Protein AF-0000000087019125 (afdb_homodimer)

Foldseek 3Di:
DQPPVLPPPVDPQAQEEEEEEAPDVLLPFLVVLVVLVVVVLDVVVDPCPPVSVVVSVDLHWDWDFDDVRTHTYIYDYRDVALLPAQCVVSVHQEYEAEHVPQQEDVRQCSNVNSPHQAYEYAEDYPPAQEEAPLFALVVDDLVRRYHYPHALLLLAVQNLVVLQCVVWRFQAKEKEKAAEDHSQADCAQDDDDPDNQSNHHLQPDFGKAADCSFCVSCRRHVSCHPRYGYIYTYHNDDFKMKMKMKTFTPHFADLVRSLVSQCVCCVPSCPQAEAEDADPDDRVVCASPQHSWYWHSPVKAAPGRGIIITMIMGGRRRNSVSRVVVSVVSSVVD/DQCPVLPPPVDPQAQEEEEEEAPDVLLPFLVVLVVLVVVVLDVVVDPCPPVSVVVSVDLHWDWDFDDPRTHTYIYDYRDVALLPAQCVVSVHQEYEAEHVPQQEDVRQCSNVNSPHQAYEYAEDYPPAQEEAPLFALVVDDLVRRYHYPHALLLLAVQNLVVLQCVVWRFQAKEKEKAAEDHSQADCAQDDDDPDNQSNHHLQPDFGKAADCSFCVSCRRHVSCHPRYGYIYTYHNDDFKMKMKMKTFTPHFADLVRSLVSQCVCCVPSCPQAEAEDADPDDRVVCASPQHSWYWHSPVKAAPGRGIIITMIMGGRRRNSVSRVVVSVVSSVVD

pLDDT: mean 77.4, std 26.49, range [16.53, 98.88]

Solvent-accessible surface area (backbone atoms only — not comparable to full-atom values): 33983 Å² total; per-residue (Å²): 131,82,76,69,79,68,75,75,69,81,65,85,72,49,51,30,36,31,40,52,42,57,70,45,92,74,58,68,47,63,44,48,42,48,48,31,50,48,42,52,51,19,72,72,66,49,94,47,70,66,56,53,55,46,44,73,65,36,89,51,64,43,71,53,76,44,77,92,76,19,45,25,41,30,39,41,65,46,54,94,47,52,47,73,41,58,27,45,84,70,58,23,43,39,33,40,46,61,69,79,73,48,45,37,53,75,58,41,46,30,40,41,71,14,41,24,65,30,36,38,24,66,32,63,35,90,72,26,56,54,35,38,76,78,66,34,49,83,73,66,54,77,84,62,39,55,34,12,48,29,35,51,63,25,48,23,46,38,51,56,50,48,56,49,32,75,75,33,31,66,65,37,35,47,33,37,28,51,28,28,56,57,67,85,45,26,77,47,74,46,92,39,93,86,42,62,38,50,10,34,30,37,64,60,23,50,28,62,42,85,48,63,38,38,46,48,33,16,72,43,39,60,93,41,50,86,30,35,35,40,37,31,35,32,28,39,32,69,55,28,26,34,41,40,35,37,34,34,37,69,41,77,40,49,68,67,54,50,49,49,53,52,43,52,36,20,72,52,88,28,49,70,38,33,39,69,44,75,68,75,65,44,33,67,75,38,60,75,32,57,32,21,16,32,36,33,66,72,69,33,49,61,80,50,44,36,40,34,37,46,32,32,36,27,18,56,28,32,4,33,48,46,46,51,51,50,45,51,53,51,54,70,72,89,132,83,75,67,80,68,75,76,68,83,65,84,72,51,51,31,36,30,42,52,43,58,70,45,93,73,59,68,48,64,45,48,39,47,48,30,51,48,42,53,50,19,71,71,66,49,95,47,71,66,58,53,55,45,43,74,65,35,89,51,62,45,69,53,76,45,77,94,77,23,46,27,43,30,38,42,66,46,54,94,49,52,47,72,42,60,26,45,85,70,57,22,44,40,35,39,45,61,68,79,72,49,45,38,54,74,58,42,46,29,37,44,70,13,42,24,64,30,37,38,23,66,32,63,35,91,71,26,59,55,34,37,77,79,67,33,49,84,73,65,52,79,84,62,39,56,34,12,48,28,34,52,63,26,47,24,47,36,52,56,50,48,54,47,32,75,75,31,33,64,65,37,35,46,32,37,27,52,28,28,54,56,68,85,47,27,78,47,74,46,92,37,93,86,41,64,38,49,10,34,31,37,63,60,21,50,28,64,40,86,47,64,38,39,47,47,34,15,72,44,39,60,94,41,49,88,28,35,34,41,37,31,35,31,29,38,33,72,55,28,25,37,39,40,35,38,35,35,36,68,41,77,41,50,67,67,53,51,50,49,53,52,43,53,36,22,72,52,87,27,50,71,38,33,39,68,43,75,68,75,66,43,33,67,75,38,60,75,32,57,33,21,16,30,34,34,65,72,69,32,49,62,80,49,44,35,40,35,35,46,32,30,36,28,15,56,29,33,3,33,49,46,48,50,50,51,44,50,52,49,56,71,70,91

Sequence (668 aa):
MSQYVQFQSNSRDFIQIFIGFFFVRVFVLIFFSFLCVLRLVQSNIGSVPSILDQAAASTKSFSLSFSSPRLVIGLGVYYRNPEEIPWAEAGAEYVVESTGVFTDKDKAAAHLKGGAKKVVISAPSKDAPMFVVGVNEKEYKPDLNIVSNASYTTNCLAPLAKVIHDKFGIVEGLMTTVHSITATQKTVDGPSMKDWRGGRAASFNIIPSSTGAAKAVGKVFPALNGKLTGMAFRVPTVDVSVVDLTVRLEKKATYEDIKAAIKAESETNLKGILGYVEEDLVSTDFVGDNRSSIFDAKAGIALNDNFVKLVAWYDNEWGYSSRVIDLIRHMASVMSQYVQFQSNSRDFIQIFIGFFFVRVFVLIFFSFLCVLRLVQSNIGSVPSILDQAAASTKSFSLSFSSPRLVIGLGVYYRNPEEIPWAEAGAEYVVESTGVFTDKDKAAAHLKGGAKKVVISAPSKDAPMFVVGVNEKEYKPDLNIVSNASYTTNCLAPLAKVIHDKFGIVEGLMTTVHSITATQKTVDGPSMKDWRGGRAASFNIIPSSTGAAKAVGKVFPALNGKLTGMAFRVPTVDVSVVDLTVRLEKKATYEDIKAAIKAESETNLKGILGYVEEDLVSTDFVGDNRSSIFDAKAGIALNDNFVKLVAWYDNEWGYSSRVIDLIRHMASV

Nearest PDB structures (foldseek):
  8de5-assembly1_A  TM=8.565E-01  e=4.698E-49  Paracoccidioides lutzii Pb01
  3pym-assembly1_A  TM=8.607E-01  e=7.705E-48  Saccharomyces cerevisiae
  7xzg-assembly1_A  TM=8.575E-01  e=6.822E-48  Candida albicans SC5314
  5tso-assembly1_P  TM=8.524E-01  e=8.701E-48  Sus scrofa
  1j0x-assembly1_R  TM=8.392E-01  e=2.600E-47  Oryctolagus cuniculus

Organism: Hibiscus syriacus (NCBI:txid106335)

Radius of gyration: 28.09 Å; Cα contacts (8 Å, |Δi|>4): 1537; chains: 2; bounding box: 44×90×68 Å

Structure (mmCIF, N/CA/C/O backbone):
data_AF-0000000087019125-model_v1
#
loop_
_entity.id
_entity.type
_entity.pdbx_description
1 polymer 'Glyceraldehyde-3-phosphate dehydrogenase, cytosolic'
#
loop_
_atom_site.group_PDB
_atom_site.id
_atom_site.type_symbol
_atom_site.label_atom_id
_atom_site.label_alt_id
_atom_site.label_comp_id
_atom_site.label_asym_id
_atom_site.label_entity_id
_atom_site.label_seq_id
_atom_site.pdbx_PDB_ins_code
_atom_site.Cartn_x
_atom_site.Cartn_y
_atom_site.Cartn_z
_atom_site.occupancy
_atom_site.B_iso_or_equiv
_atom_site.auth_seq_id
_atom_site.auth_comp_id
_atom_site.auth_asym_id
_atom_site.auth_atom_id
_atom_site.pdbx_PDB_model_num
ATOM 1 N N . MET A 1 1 ? -14.367 -24.938 -43.656 1 16.72 1 MET A N 1
ATOM 2 C CA . MET A 1 1 ? -13.297 -25.906 -43.469 1 16.72 1 MET A CA 1
ATOM 3 C C . MET A 1 1 ? -12.133 -25.312 -42.688 1 16.72 1 MET A C 1
ATOM 5 O O . MET A 1 1 ? -11.453 -24.406 -43.188 1 16.72 1 MET A O 1
ATOM 9 N N . SER A 1 2 ? -12.398 -25.047 -41.406 1 18.44 2 SER A N 1
ATOM 10 C CA . SER A 1 2 ? -11.602 -24.359 -40.406 1 18.44 2 SER A CA 1
ATOM 11 C C . SER A 1 2 ? -10.219 -24.984 -40.281 1 18.44 2 SER A C 1
ATOM 13 O O . SER A 1 2 ? -10.094 -26.188 -40.031 1 18.44 2 SER A O 1
ATOM 15 N N . GLN A 1 3 ? -9.414 -24.641 -41.25 1 18.92 3 GLN A N 1
ATOM 16 C CA . GLN A 1 3 ? -8.102 -25.25 -41.469 1 18.92 3 GLN A CA 1
ATOM 17 C C . GLN A 1 3 ? -7.25 -25.203 -40.188 1 18.92 3 GLN A C 1
ATOM 19 O O . GLN A 1 3 ? -6.977 -24.109 -39.688 1 18.92 3 GLN A O 1
ATOM 24 N N . TYR A 1 4 ? -7.617 -26.062 -39.281 1 22.3 4 TYR A N 1
ATOM 25 C CA . TYR A 1 4 ? -6.762 -26.453 -38.156 1 22.3 4 TYR A CA 1
ATOM 26 C C . TYR A 1 4 ? -5.379 -26.859 -38.656 1 22.3 4 TYR A C 1
ATOM 28 O O . TYR A 1 4 ? -5.25 -27.688 -39.562 1 22.3 4 TYR A O 1
ATOM 36 N N . VAL A 1 5 ? -4.637 -25.891 -38.969 1 23.53 5 VAL A N 1
ATOM 37 C CA . VAL A 1 5 ? -3.309 -26.344 -39.344 1 23.53 5 VAL A CA 1
ATOM 38 C C . VAL A 1 5 ? -2.691 -27.172 -38.219 1 23.53 5 VAL A C 1
ATOM 40 O O . VAL A 1 5 ? -2.432 -26.641 -37.125 1 23.53 5 VAL A O 1
ATOM 43 N N . GLN A 1 6 ? -3.229 -28.375 -38.062 1 23.66 6 GLN A N 1
ATOM 44 C CA . GLN A 1 6 ? -2.67 -29.438 -37.25 1 23.66 6 GLN A CA 1
ATOM 45 C C . GLN A 1 6 ? -1.209 -29.703 -37.625 1 23.66 6 GLN A C 1
ATOM 47 O O . GLN A 1 6 ? -0.896 -30.031 -38.75 1 23.66 6 GLN A O 1
ATOM 52 N N . PHE A 1 7 ? -0.363 -28.812 -37.188 1 25.28 7 PHE A N 1
ATOM 53 C CA . PHE A 1 7 ? 0.994 -29.281 -37.438 1 25.28 7 PHE A CA 1
ATOM 54 C C . PHE A 1 7 ? 1.256 -30.594 -36.719 1 25.28 7 PHE A C 1
ATOM 56 O O . PHE A 1 7 ? 1.029 -30.703 -35.5 1 25.28 7 PHE A O 1
ATOM 63 N N . GLN A 1 8 ? 0.862 -31.688 -37.312 1 24.23 8 GLN A N 1
ATOM 64 C CA . GLN A 1 8 ? 1.12 -33.094 -36.969 1 24.23 8 GLN A CA 1
ATOM 65 C C . GLN A 1 8 ? 2.598 -33.312 -36.688 1 24.23 8 GLN A C 1
ATOM 67 O O . GLN A 1 8 ? 3.422 -33.406 -37.594 1 24.23 8 GLN A O 1
ATOM 72 N N . SER A 1 9 ? 3.238 -32.375 -35.844 1 26.47 9 SER A N 1
ATOM 73 C CA . SER A 1 9 ? 4.582 -32.938 -35.719 1 26.47 9 SER A CA 1
ATOM 74 C C . SER A 1 9 ? 4.574 -34.219 -34.938 1 26.47 9 SER A C 1
ATOM 76 O O . SER A 1 9 ? 3.807 -34.375 -34 1 26.47 9 SER A O 1
ATOM 78 N N . ASN A 1 10 ? 4.852 -35.406 -35.469 1 26 10 ASN A N 1
ATOM 79 C CA . ASN A 1 10 ? 5.016 -36.781 -35.062 1 26 10 ASN A CA 1
ATOM 80 C C . ASN A 1 10 ? 5.82 -36.906 -33.781 1 26 10 ASN A C 1
ATOM 82 O O . ASN A 1 10 ? 6.199 -38 -33.375 1 26 10 ASN A O 1
ATOM 86 N N . SER A 1 11 ? 6.742 -35.969 -33.438 1 26.92 11 SER A N 1
ATOM 87 C CA . SER A 1 11 ? 7.66 -36.438 -32.406 1 26.92 11 SER A CA 1
ATOM 88 C C . SER A 1 11 ? 7.012 -36.375 -31.031 1 26.92 11 SER A C 1
ATOM 90 O O . SER A 1 11 ? 6.258 -35.438 -30.734 1 26.92 11 SER A O 1
ATOM 92 N N . ARG A 1 12 ? 6.953 -37.469 -30.219 1 33.16 12 ARG A N 1
ATOM 93 C CA . ARG A 1 12 ? 6.445 -37.844 -28.906 1 33.16 12 ARG A CA 1
ATOM 94 C C . ARG A 1 12 ? 6.73 -36.75 -27.859 1 33.16 12 ARG A C 1
ATOM 96 O O . ARG A 1 12 ? 6.191 -36.812 -26.75 1 33.16 12 ARG A O 1
ATOM 103 N N . ASP A 1 13 ? 7.711 -36 -28.016 1 28.91 13 ASP A N 1
ATOM 104 C CA . ASP A 1 13 ? 8.172 -35.25 -26.844 1 28.91 13 ASP A CA 1
ATOM 105 C C . ASP A 1 13 ? 7.469 -33.906 -26.75 1 28.91 13 ASP A C 1
ATOM 107 O O . ASP A 1 13 ? 8.055 -32.938 -26.281 1 28.91 13 ASP A O 1
ATOM 111 N N . PHE A 1 14 ? 6.281 -33.719 -27.469 1 28.2 14 PHE A N 1
ATOM 112 C CA . PHE A 1 14 ? 5.723 -32.375 -27.516 1 28.2 14 PHE A CA 1
ATOM 113 C C . PHE A 1 14 ? 4.688 -32.188 -26.406 1 28.2 14 PHE A C 1
ATOM 115 O O . PHE A 1 14 ? 3.893 -33.094 -26.141 1 28.2 14 PHE A O 1
ATOM 122 N N . ILE A 1 15 ? 5.055 -31.453 -25.359 1 27.86 15 ILE A N 1
ATOM 123 C CA . ILE A 1 15 ? 3.973 -31.062 -24.469 1 27.86 15 ILE A CA 1
ATOM 124 C C . ILE A 1 15 ? 3.127 -29.969 -25.125 1 27.86 15 ILE A C 1
ATOM 126 O O . ILE A 1 15 ? 3.658 -28.969 -25.609 1 27.86 15 ILE A O 1
ATOM 130 N N . GLN A 1 16 ? 1.946 -30.219 -25.625 1 25.3 16 GLN A N 1
ATOM 131 C CA . GLN A 1 16 ? 1.019 -29.266 -26.219 1 25.3 16 GLN A CA 1
ATOM 132 C C . GLN A 1 16 ? 0.205 -28.547 -25.156 1 25.3 16 GLN A C 1
ATOM 134 O O . GLN A 1 16 ? -0.434 -29.188 -24.312 1 25.3 16 GLN A O 1
ATOM 139 N N . ILE A 1 17 ? 0.579 -27.297 -25.016 1 27.95 17 ILE A N 1
ATOM 140 C CA . ILE A 1 17 ? -0.188 -26.5 -24.062 1 27.95 17 ILE A CA 1
ATOM 141 C C . ILE A 1 17 ? -1.223 -25.656 -24.828 1 27.95 17 ILE A C 1
ATOM 143 O O . ILE A 1 17 ? -0.897 -25.016 -25.812 1 27.95 17 ILE A O 1
ATOM 147 N N . PHE A 1 18 ? -2.541 -25.875 -24.719 1 26.73 18 PHE A N 1
ATOM 148 C CA . PHE A 1 18 ? -3.611 -25.078 -25.297 1 26.73 18 PHE A CA 1
ATOM 149 C C . PHE A 1 18 ? -4.203 -24.125 -24.266 1 26.73 18 PHE A C 1
ATOM 151 O O . PHE A 1 18 ? -4.375 -24.484 -23.109 1 26.73 18 PHE A O 1
ATOM 158 N N . ILE A 1 19 ? -4.152 -22.875 -24.609 1 29.67 19 ILE A N 1
ATOM 159 C CA . ILE A 1 19 ? -4.758 -21.859 -23.75 1 29.67 19 ILE A CA 1
ATOM 160 C C . ILE A 1 19 ? -6.145 -21.5 -24.281 1 29.67 19 ILE A C 1
ATOM 162 O O . ILE A 1 19 ? -6.309 -21.234 -25.484 1 29.67 19 ILE A O 1
ATOM 166 N N . GLY A 1 20 ? -7.227 -21.812 -23.703 1 26.48 20 GLY A N 1
ATOM 167 C CA . GLY A 1 20 ? -8.602 -21.531 -24.094 1 26.48 20 GLY A CA 1
ATOM 168 C C . GLY A 1 20 ? -9.047 -20.125 -23.719 1 26.48 20 GLY A C 1
ATOM 169 O O . GLY A 1 20 ? -8.82 -19.672 -22.594 1 26.48 20 GLY A O 1
ATOM 170 N N . PHE A 1 21 ? -9.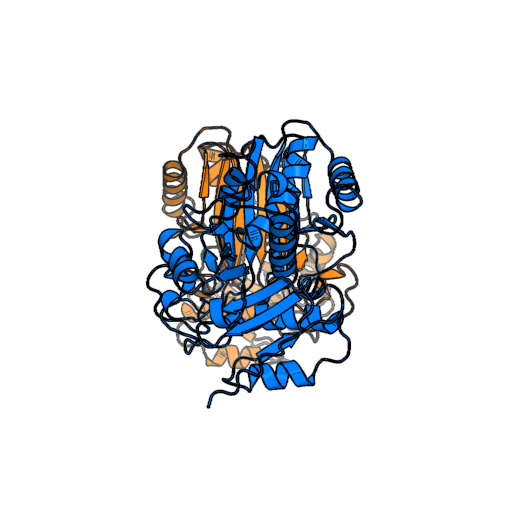219 -19.266 -24.75 1 28.89 21 PHE A N 1
ATOM 171 C CA . PHE A 1 21 ? -9.711 -17.922 -24.484 1 28.89 21 PHE A CA 1
ATOM 172 C C . PHE A 1 21 ? -11.172 -17.781 -24.891 1 28.89 21 PHE A C 1
ATOM 174 O O . PHE A 1 21 ? -11.625 -18.453 -25.828 1 28.89 21 PHE A O 1
ATOM 181 N N . PHE A 1 22 ? -11.945 -17.406 -23.953 1 25.48 22 PHE A N 1
ATOM 182 C CA . PHE A 1 22 ? -13.32 -17.047 -24.297 1 25.48 22 PHE A CA 1
ATOM 183 C C . PHE A 1 22 ? -13.367 -15.672 -24.953 1 25.48 22 PHE A C 1
ATOM 185 O O . PHE A 1 22 ? -12.711 -14.734 -24.5 1 25.48 22 PHE A O 1
ATOM 192 N N . PHE A 1 23 ? -13.477 -15.68 -26.266 1 26.23 23 PHE A N 1
ATOM 193 C CA . PHE A 1 23 ? -13.734 -14.422 -26.953 1 26.23 23 PHE A CA 1
ATOM 194 C C . PHE A 1 23 ? -14.961 -13.727 -26.375 1 26.23 23 PHE A C 1
ATOM 196 O O . PHE A 1 23 ? -16.094 -14.047 -26.734 1 26.23 23 PHE A O 1
ATOM 203 N N . VAL A 1 24 ? -15.102 -13.672 -25.172 1 24.58 24 VAL A N 1
ATOM 204 C CA . VAL A 1 24 ? -16.156 -12.68 -24.922 1 24.58 24 VAL A CA 1
ATOM 205 C C . VAL A 1 24 ? -15.703 -11.312 -25.422 1 24.58 24 VAL A C 1
ATOM 207 O O . VAL A 1 24 ? -14.508 -11.055 -25.562 1 24.58 24 VAL A O 1
ATOM 210 N N . ARG A 1 25 ? -16.594 -10.398 -25.828 1 25.67 25 ARG A N 1
ATOM 211 C CA . ARG A 1 25 ? -16.375 -9.023 -26.281 1 25.67 25 ARG A CA 1
ATOM 212 C C . ARG A 1 25 ? -15.227 -8.383 -25.516 1 25.67 25 ARG A C 1
ATOM 214 O O . ARG A 1 25 ? -14.789 -7.277 -25.844 1 25.67 25 ARG A O 1
ATOM 221 N N . VAL A 1 26 ? -15.062 -8.727 -24.234 1 25.66 26 VAL A N 1
ATOM 222 C CA . VAL A 1 26 ? -14.023 -7.941 -23.578 1 25.66 26 VAL A CA 1
ATOM 223 C C . VAL A 1 26 ? -12.648 -8.523 -23.906 1 25.66 26 VAL A C 1
ATOM 225 O O . VAL A 1 26 ? -12.281 -9.586 -23.406 1 25.66 26 VAL A O 1
ATOM 228 N N . PHE A 1 27 ? -12.164 -8.508 -25.141 1 27.72 27 PHE A N 1
ATOM 229 C CA . PHE A 1 27 ? -10.992 -8.969 -25.875 1 27.72 27 PHE A CA 1
ATOM 230 C C . PHE A 1 27 ? -9.719 -8.664 -25.094 1 27.72 27 PHE A C 1
ATOM 232 O O . PHE A 1 27 ? -8.711 -9.367 -25.234 1 27.72 27 PHE A O 1
ATOM 239 N N . VAL A 1 28 ? -9.68 -7.547 -24.422 1 26.59 28 VAL A N 1
ATOM 240 C CA . VAL A 1 28 ? -8.375 -6.945 -24.188 1 26.59 28 VAL A CA 1
ATOM 241 C C . VAL A 1 28 ? -7.656 -7.695 -23.062 1 26.59 28 VAL A C 1
ATOM 243 O O . VAL A 1 28 ? -6.426 -7.762 -23.047 1 26.59 28 VAL A O 1
ATOM 246 N N . LEU A 1 29 ? -8.414 -8.203 -22.172 1 29.28 29 LEU A N 1
ATOM 247 C CA . LEU A 1 29 ? -7.707 -8.43 -20.922 1 29.28 29 LEU A CA 1
ATOM 248 C C . LEU A 1 29 ? -6.809 -9.656 -21.016 1 29.28 29 LEU A C 1
ATOM 250 O O . LEU A 1 29 ? -5.684 -9.641 -20.5 1 29.28 29 LEU A O 1
ATOM 254 N N . ILE A 1 30 ? -7.375 -10.727 -21.484 1 31.17 30 ILE A N 1
ATOM 255 C CA . ILE A 1 30 ? -6.691 -12.016 -21.438 1 31.17 30 ILE A CA 1
ATOM 256 C C . ILE A 1 30 ? -5.582 -12.047 -22.484 1 31.17 30 ILE A C 1
ATOM 258 O O . ILE A 1 30 ? -4.609 -12.789 -22.359 1 31.17 30 ILE A O 1
ATOM 262 N N . PHE A 1 31 ? -5.766 -11.195 -23.375 1 32.69 31 PHE A N 1
ATOM 263 C CA . PHE A 1 31 ? -4.816 -11.172 -24.484 1 32.69 31 PHE A CA 1
ATOM 264 C C . PHE A 1 31 ? -3.434 -10.758 -24 1 32.69 31 PHE A C 1
ATOM 266 O O . PHE A 1 31 ? -2.42 -11.227 -24.531 1 32.69 31 PHE A O 1
ATOM 273 N N . PHE A 1 32 ? -3.492 -10.047 -22.891 1 32.69 32 PHE A N 1
ATOM 274 C CA . PHE A 1 32 ? -2.18 -9.531 -22.531 1 32.69 32 PHE A CA 1
ATOM 275 C C . PHE A 1 32 ? -1.323 -10.633 -21.906 1 32.69 32 PHE A C 1
ATOM 277 O O . PHE A 1 32 ? -0.118 -10.695 -22.156 1 32.69 32 PHE A O 1
ATOM 284 N N . SER A 1 33 ? -1.964 -11.43 -21.062 1 35.34 33 SER A N 1
ATOM 285 C CA . SER A 1 33 ? -1.127 -12.516 -20.562 1 35.34 33 SER A CA 1
ATOM 286 C C . SER A 1 33 ? -0.605 -13.375 -21.703 1 35.34 33 SER A C 1
ATOM 288 O O . SER A 1 33 ? 0.531 -13.852 -21.656 1 35.34 33 SER A O 1
ATOM 290 N N . PHE A 1 34 ? -1.482 -13.531 -22.672 1 37.72 34 PHE A N 1
ATOM 291 C CA . PHE A 1 34 ? -1.122 -14.32 -23.844 1 37.72 34 PHE A CA 1
ATOM 292 C C . PHE A 1 34 ? 0.002 -13.641 -24.625 1 37.72 34 PHE A C 1
ATOM 294 O O . PHE A 1 34 ? 0.953 -14.305 -25.047 1 37.72 34 PHE A O 1
ATOM 301 N N . LEU A 1 35 ? -0.217 -12.445 -24.734 1 37.97 35 LEU A N 1
ATOM 302 C CA . LEU A 1 35 ? 0.827 -11.727 -25.469 1 37.97 35 LEU A CA 1
ATOM 303 C C . LEU A 1 35 ? 2.158 -11.812 -24.719 1 37.97 35 LEU A C 1
ATOM 305 O O . LEU A 1 35 ? 3.217 -11.898 -25.359 1 37.97 35 LEU A O 1
ATOM 309 N N . CYS A 1 36 ? 1.963 -11.914 -23.422 1 35.75 36 CYS A N 1
ATOM 310 C CA . CYS A 1 36 ? 3.199 -12.031 -22.656 1 35.75 36 CYS A CA 1
ATOM 311 C C . CYS A 1 36 ? 3.822 -13.414 -22.828 1 35.75 36 CYS A C 1
ATOM 313 O O . CYS A 1 36 ? 5.039 -13.531 -22.984 1 35.75 36 CYS A O 1
ATOM 315 N N . VAL A 1 37 ? 2.951 -14.453 -22.797 1 37.81 37 VAL A N 1
ATOM 316 C CA . VAL A 1 37 ? 3.496 -15.773 -23.047 1 37.81 37 VAL A CA 1
ATOM 317 C C . VAL A 1 37 ? 4.102 -15.82 -24.453 1 37.81 37 VAL A C 1
ATOM 319 O O . VAL A 1 37 ? 5.191 -16.359 -24.656 1 37.81 37 VAL A O 1
ATOM 322 N N . LEU A 1 38 ? 3.371 -15.164 -25.281 1 38.62 38 LEU A N 1
ATOM 323 C CA . LEU A 1 38 ? 3.852 -15.141 -26.656 1 38.62 38 LEU A CA 1
ATOM 324 C C . LEU A 1 38 ? 5.156 -14.359 -26.766 1 38.62 38 LEU A C 1
ATOM 326 O O . LEU A 1 38 ? 6.074 -14.773 -27.484 1 38.62 38 LEU A O 1
ATOM 330 N N . ARG A 1 39 ? 5.133 -13.297 -26.047 1 38.62 39 ARG A N 1
ATOM 331 C CA . ARG A 1 39 ? 6.367 -12.523 -26.094 1 38.62 39 ARG A CA 1
ATOM 332 C C . ARG A 1 39 ? 7.516 -13.281 -25.438 1 38.62 39 ARG A C 1
ATOM 334 O O . ARG A 1 39 ? 8.664 -13.188 -25.875 1 38.62 39 ARG A O 1
ATOM 341 N N . LEU A 1 40 ? 7.156 -13.891 -24.375 1 35.94 40 LEU A N 1
ATOM 342 C CA . LEU A 1 40 ? 8.172 -14.711 -23.734 1 35.94 40 LEU A CA 1
ATOM 343 C C . LEU A 1 40 ? 8.68 -15.805 -24.672 1 35.94 40 LEU A C 1
ATOM 345 O O . LEU A 1 40 ? 9.875 -16.062 -24.734 1 35.94 40 LEU A O 1
ATOM 349 N N . VAL A 1 41 ? 7.773 -16.391 -25.25 1 36.41 41 VAL A N 1
ATOM 350 C CA . VAL A 1 41 ? 8.156 -17.375 -26.25 1 36.41 41 VAL A CA 1
ATOM 351 C C . VAL A 1 41 ? 8.922 -16.703 -27.375 1 36.41 41 VAL A C 1
ATOM 353 O O . VAL A 1 41 ? 9.922 -17.234 -27.875 1 36.41 41 VAL A O 1
ATOM 356 N N . GLN A 1 42 ? 8.484 -15.516 -27.656 1 35.5 42 GLN A N 1
ATOM 357 C CA . GLN A 1 42 ? 9.133 -14.75 -28.719 1 35.5 42 GLN A CA 1
ATOM 358 C C . GLN A 1 42 ? 10.555 -14.359 -28.328 1 35.5 42 GLN A C 1
ATOM 360 O O . GLN A 1 42 ? 11.469 -14.422 -29.156 1 35.5 42 GLN A O 1
ATOM 365 N N . SER A 1 43 ? 10.562 -13.617 -27.234 1 36.25 43 SER A N 1
ATOM 366 C CA . SER A 1 43 ? 11.906 -13.188 -26.859 1 36.25 43 SER A CA 1
ATOM 367 C C . SER A 1 43 ? 12.891 -14.352 -26.891 1 36.25 43 SER A C 1
ATOM 369 O O . SER A 1 43 ? 14.086 -14.148 -27.125 1 36.25 43 SER A O 1
ATOM 371 N N . ASN A 1 44 ? 12.391 -15.352 -26.469 1 32.28 44 ASN A N 1
ATOM 372 C CA . ASN A 1 44 ? 13.297 -16.484 -26.547 1 32.28 44 ASN A CA 1
ATOM 373 C C . ASN A 1 44 ? 13.414 -17.016 -27.984 1 32.28 44 ASN A C 1
ATOM 375 O O . ASN A 1 44 ? 14.367 -17.734 -28.312 1 32.28 44 ASN A O 1
ATOM 379 N N . ILE A 1 45 ? 12.266 -16.922 -28.672 1 36 45 ILE A N 1
ATOM 380 C CA . ILE A 1 45 ? 12.312 -17.562 -29.984 1 36 45 ILE A CA 1
ATOM 381 C C . ILE A 1 45 ? 12.633 -16.531 -31.062 1 36 45 ILE A C 1
ATOM 383 O O . ILE A 1 45 ? 12.867 -16.891 -32.219 1 36 45 ILE A O 1
ATOM 387 N N . GLY A 1 46 ? 13.336 -15.43 -30.891 1 31.08 46 GLY A N 1
ATOM 388 C CA . GLY A 1 46 ? 13.727 -14.422 -31.844 1 31.08 46 GLY A CA 1
ATOM 389 C C . GLY A 1 46 ? 12.586 -13.516 -32.281 1 31.08 46 GLY A C 1
ATOM 390 O O . GLY A 1 46 ? 11.508 -13.539 -31.656 1 31.08 46 GLY A O 1
ATOM 391 N N . SER A 1 47 ? 12.609 -12.766 -33.594 1 32.94 47 SER A N 1
ATOM 392 C CA . SER A 1 47 ? 11.867 -11.648 -34.156 1 32.94 47 SER A CA 1
ATOM 393 C C . SER A 1 47 ? 10.398 -12 -34.375 1 32.94 47 SER A C 1
ATOM 395 O O . SER A 1 47 ? 10.055 -12.82 -35.219 1 32.94 47 SER A O 1
ATOM 397 N N . VAL A 1 48 ? 9.586 -12.297 -33.5 1 35 48 VAL A N 1
ATOM 398 C CA . VAL A 1 48 ? 8.211 -12.766 -33.688 1 35 48 VAL A CA 1
ATOM 399 C C . VAL A 1 48 ? 7.281 -11.562 -33.875 1 35 48 VAL A C 1
ATOM 401 O O . VAL A 1 48 ? 6.098 -11.633 -33.531 1 35 48 VAL A O 1
ATOM 404 N N . PRO A 1 49 ? 7.59 -10.422 -34.281 1 35.72 49 PRO A N 1
ATOM 405 C CA . PRO A 1 49 ? 6.59 -9.352 -34.375 1 35.72 49 PRO A CA 1
ATOM 406 C C . PRO A 1 49 ? 5.34 -9.797 -35.125 1 35.72 49 PRO A C 1
ATOM 408 O O . PRO A 1 49 ? 4.223 -9.422 -34.75 1 35.72 49 PRO A O 1
ATOM 411 N N . SER A 1 50 ? 5.469 -10.492 -36.25 1 37.34 50 SER A N 1
ATOM 412 C CA . SER A 1 50 ? 4.441 -10.781 -37.25 1 37.34 50 SER A CA 1
ATOM 413 C C . SER A 1 50 ? 3.42 -11.773 -36.719 1 37.34 50 SER A C 1
ATOM 415 O O . SER A 1 50 ? 2.236 -11.695 -37.062 1 37.34 50 SER A O 1
ATOM 417 N N . ILE A 1 51 ? 3.816 -12.711 -35.906 1 34.97 51 ILE A N 1
ATOM 418 C CA . ILE A 1 51 ? 2.895 -13.766 -35.5 1 34.97 51 ILE A CA 1
ATOM 419 C C . ILE A 1 51 ? 1.888 -13.211 -34.5 1 34.97 51 ILE A C 1
ATOM 421 O O . ILE A 1 51 ? 0.702 -13.539 -34.562 1 34.97 51 ILE A O 1
ATOM 425 N N . LEU A 1 52 ? 2.312 -12.312 -33.688 1 37.25 52 LEU A N 1
ATOM 426 C CA . LEU A 1 52 ? 1.417 -11.742 -32.688 1 37.25 52 LEU A CA 1
ATOM 427 C C . LEU A 1 52 ? 0.358 -10.867 -33.375 1 37.25 52 LEU A C 1
ATOM 429 O O . LEU A 1 52 ? -0.801 -10.859 -32.938 1 37.25 52 LEU A O 1
ATOM 433 N N . ASP A 1 53 ? 0.855 -10.117 -34.312 1 37.62 53 ASP A N 1
ATOM 434 C CA . ASP A 1 53 ? -0.089 -9.32 -35.094 1 37.62 53 ASP A CA 1
ATOM 435 C C . ASP A 1 53 ? -1.097 -10.211 -35.812 1 37.62 53 ASP A C 1
ATOM 437 O O . ASP A 1 53 ? -2.283 -9.883 -35.875 1 37.62 53 ASP A O 1
ATOM 441 N N . GLN A 1 54 ? -0.578 -11.32 -36.25 1 34.28 54 GLN A N 1
ATOM 442 C CA . GLN A 1 54 ? -1.461 -12.242 -36.969 1 34.28 54 GLN A CA 1
ATOM 443 C C . GLN A 1 54 ? -2.398 -12.961 -36 1 34.28 54 GLN A C 1
ATOM 445 O O . GLN A 1 54 ? -3.57 -13.18 -36.312 1 34.28 54 GLN A O 1
ATOM 450 N N . ALA A 1 55 ? -1.863 -13.336 -34.812 1 37.81 55 ALA A N 1
ATOM 451 C CA . ALA A 1 55 ? -2.697 -14 -33.812 1 37.81 55 ALA A CA 1
ATOM 452 C C . ALA A 1 55 ? -3.754 -13.047 -33.281 1 37.81 55 ALA A C 1
ATOM 454 O O . ALA A 1 55 ? -4.902 -13.445 -33.062 1 37.81 55 ALA A O 1
ATOM 455 N N . ALA A 1 56 ? -3.346 -11.844 -33.031 1 38.47 56 ALA A N 1
ATOM 456 C CA . ALA A 1 56 ? -4.293 -10.828 -32.562 1 38.47 56 ALA A CA 1
ATOM 457 C C . ALA A 1 56 ? -5.355 -10.547 -33.625 1 38.47 56 ALA A C 1
ATOM 459 O O . ALA A 1 56 ? -6.512 -10.258 -33.312 1 38.47 56 ALA A O 1
ATOM 460 N N . ALA A 1 57 ? -4.934 -10.57 -34.875 1 35.19 57 ALA A N 1
ATOM 461 C CA . ALA A 1 57 ? -5.844 -10.266 -35.969 1 35.19 57 ALA A CA 1
ATOM 462 C C . ALA A 1 57 ? -6.668 -11.492 -36.344 1 35.19 57 ALA A C 1
ATOM 464 O O . ALA A 1 57 ? -7.691 -11.375 -37.031 1 35.19 57 ALA A O 1
ATOM 465 N N . SER A 1 58 ? -6.137 -12.703 -36.156 1 33.16 58 SER A N 1
ATOM 466 C CA . SER A 1 58 ? -6.883 -13.844 -36.656 1 33.16 58 SER A CA 1
ATOM 467 C C . SER A 1 58 ? -7.867 -14.375 -35.625 1 33.16 58 SER A C 1
ATOM 469 O O . SER A 1 58 ? -7.531 -14.492 -34.438 1 33.16 58 SER A O 1
ATOM 471 N N . THR A 1 59 ? -9.18 -14.039 -35.75 1 36.69 59 THR A N 1
ATOM 472 C CA . THR A 1 59 ? -10.242 -14.695 -35.031 1 36.69 59 THR A CA 1
ATOM 473 C C . THR A 1 59 ? -10.016 -16.203 -34.969 1 36.69 59 THR A C 1
ATOM 475 O O . THR A 1 59 ? -10.867 -16.938 -34.469 1 36.69 59 THR A O 1
ATOM 478 N N . LYS A 1 60 ? -8.898 -16.578 -35.812 1 36.31 60 LYS A N 1
ATOM 479 C CA . LYS A 1 60 ? -8.695 -18 -35.969 1 36.31 60 LYS A CA 1
ATOM 480 C C . LYS A 1 60 ? -7.602 -18.516 -35.031 1 36.31 60 LYS A C 1
ATOM 482 O O . LYS A 1 60 ? -6.75 -17.734 -34.594 1 36.31 60 LYS A O 1
ATOM 487 N N . SER A 1 61 ? -7.758 -19.781 -34.5 1 34.62 61 SER A N 1
ATOM 488 C CA . SER A 1 61 ? -6.887 -20.547 -33.594 1 34.62 61 SER A CA 1
ATOM 489 C C . SER A 1 61 ? -5.441 -20.516 -34.094 1 34.62 61 SER A C 1
ATOM 491 O O . SER A 1 61 ? -5.184 -20.531 -35.281 1 34.62 61 SER A O 1
ATOM 493 N N . PHE A 1 62 ? -4.574 -19.781 -33.469 1 35.81 62 PHE A N 1
ATOM 494 C CA . PHE A 1 62 ? -3.176 -19.828 -33.875 1 35.81 62 PHE A CA 1
ATOM 495 C C . PHE A 1 62 ? -2.363 -20.703 -32.938 1 35.81 62 PHE A C 1
ATOM 497 O O . PHE A 1 62 ? -2.709 -20.844 -31.75 1 35.81 62 PHE A O 1
ATOM 504 N N . SER A 1 63 ? -1.753 -21.781 -33.562 1 35.28 63 SER A N 1
ATOM 505 C CA . SER A 1 63 ? -0.848 -22.641 -32.781 1 35.28 63 SER A CA 1
ATOM 506 C C . SER A 1 63 ? 0.604 -22.203 -32.969 1 35.28 63 SER A C 1
ATOM 508 O O . SER A 1 63 ? 0.999 -21.766 -34.062 1 35.28 63 SER A O 1
ATOM 510 N N . LEU A 1 64 ? 1.28 -21.75 -31.922 1 35.41 64 LEU A N 1
ATOM 511 C CA . LEU A 1 64 ? 2.711 -21.453 -31.953 1 35.41 64 LEU A CA 1
ATOM 512 C C . LEU A 1 64 ? 3.518 -22.672 -31.5 1 35.41 64 LEU A C 1
ATOM 514 O O . LEU A 1 64 ? 3.182 -23.312 -30.5 1 35.41 64 LEU A O 1
ATOM 518 N N . SER A 1 65 ? 4.234 -23.328 -32.5 1 32.44 65 SER A N 1
ATOM 519 C CA . SER A 1 65 ? 5.09 -24.469 -32.219 1 32.44 65 SER A CA 1
ATOM 520 C C . SER A 1 65 ? 6.543 -24.047 -32.031 1 32.44 65 SER A C 1
ATOM 522 O O . SER A 1 65 ? 7.031 -23.156 -32.75 1 32.44 65 SER A O 1
ATOM 524 N N . PHE A 1 66 ? 6.988 -24.141 -30.766 1 33.25 66 PHE A N 1
ATOM 525 C CA . PHE A 1 66 ? 8.406 -23.875 -30.516 1 33.25 66 PHE A CA 1
ATOM 526 C C . PHE A 1 66 ? 9.227 -25.156 -30.672 1 33.25 66 PHE A C 1
ATOM 528 O O . PHE A 1 66 ? 8.742 -26.25 -30.375 1 33.25 66 PHE A O 1
ATOM 535 N N . SER A 1 67 ? 10.242 -25.062 -31.422 1 31.62 67 SER A N 1
ATOM 536 C CA . SER A 1 67 ? 11.031 -26.25 -31.703 1 31.62 67 SER A CA 1
ATOM 537 C C . SER A 1 67 ? 11.422 -26.969 -30.406 1 31.62 67 SER A C 1
ATOM 539 O O . SER A 1 67 ? 11.242 -28.172 -30.281 1 31.62 67 SER A O 1
ATOM 541 N N . SER A 1 68 ? 12.727 -26.562 -29.781 1 31.89 68 SER A N 1
ATOM 542 C CA . SER A 1 68 ? 13.352 -27.344 -28.703 1 31.89 68 SER A CA 1
ATOM 543 C C . SER A 1 68 ? 12.828 -26.922 -27.344 1 31.89 68 SER A C 1
ATOM 545 O O . SER A 1 68 ? 12.938 -25.75 -26.953 1 31.89 68 SER A O 1
ATOM 547 N N . PRO A 1 69 ? 12.266 -27.828 -26.281 1 40.03 69 PRO A N 1
ATOM 548 C CA . PRO A 1 69 ? 11.164 -28.672 -25.812 1 40.03 69 PRO A CA 1
ATOM 549 C C . PRO A 1 69 ? 9.797 -28.172 -26.266 1 40.03 69 PRO A C 1
ATOM 551 O O . PRO A 1 69 ? 9.578 -26.953 -26.344 1 40.03 69 PRO A O 1
ATOM 554 N N . ARG A 1 70 ? 9.234 -29 -27.047 1 35.75 70 ARG A N 1
ATOM 555 C CA . ARG A 1 70 ? 8.133 -28.688 -27.953 1 35.75 70 ARG A CA 1
ATOM 556 C C . ARG A 1 70 ? 6.871 -28.328 -27.172 1 35.75 70 ARG A C 1
ATOM 558 O O . ARG A 1 70 ? 6.215 -29.203 -26.594 1 35.75 70 ARG A O 1
ATOM 565 N N . LEU A 1 71 ? 6.941 -27.328 -26.453 1 36.12 71 LEU A N 1
ATOM 566 C CA . LEU A 1 71 ? 5.699 -26.797 -25.891 1 36.12 71 LEU A CA 1
ATOM 567 C C . LEU A 1 71 ? 4.824 -26.188 -26.969 1 36.12 71 LEU A C 1
ATOM 569 O O . LEU A 1 71 ? 5.297 -25.375 -27.781 1 36.12 71 LEU A O 1
ATOM 573 N N . VAL A 1 72 ? 3.793 -27.031 -27.453 1 37.5 72 VAL A N 1
ATOM 574 C CA . VAL A 1 72 ? 2.824 -26.453 -28.359 1 37.5 72 VAL A CA 1
ATOM 575 C C . VAL A 1 72 ? 1.749 -25.703 -27.578 1 37.5 72 VAL A C 1
ATOM 577 O O . VAL A 1 72 ? 1.159 -26.25 -26.641 1 37.5 72 VAL A O 1
ATOM 580 N N . ILE A 1 73 ? 1.773 -24.484 -27.594 1 39.53 73 ILE A N 1
ATOM 581 C CA . ILE A 1 73 ? 0.721 -23.688 -26.984 1 39.53 73 ILE A CA 1
ATOM 582 C C . ILE A 1 73 ? -0.347 -23.344 -28.016 1 39.53 73 ILE A C 1
ATOM 584 O O . ILE A 1 73 ? -0.038 -22.797 -29.078 1 39.53 73 ILE A O 1
ATOM 588 N N . GLY A 1 74 ? -1.496 -24.141 -28.078 1 39.22 74 GLY A N 1
ATOM 589 C CA . GLY A 1 74 ? -2.617 -23.797 -28.953 1 39.22 74 GLY A CA 1
ATOM 590 C C . GLY A 1 74 ? -3.605 -22.859 -28.297 1 39.22 74 GLY A C 1
ATOM 591 O O . GLY A 1 74 ? -3.801 -22.891 -27.078 1 39.22 74 GLY A O 1
ATOM 592 N N . LEU A 1 75 ? -3.873 -21.766 -28.984 1 40.62 75 LEU A N 1
ATOM 593 C CA . LEU A 1 75 ? -4.922 -20.844 -28.562 1 40.62 75 LEU A CA 1
ATOM 594 C C . LEU A 1 75 ? -6.25 -21.188 -29.234 1 40.62 75 LEU A C 1
ATOM 596 O O . LEU A 1 75 ? -6.289 -21.484 -30.422 1 40.62 75 LEU A O 1
ATOM 600 N N . GLY A 1 76 ? -7.156 -21.828 -28.547 1 37.19 76 GLY A N 1
ATOM 601 C CA . GLY A 1 76 ? -8.461 -22.125 -29.141 1 37.19 76 GLY A CA 1
ATOM 602 C C . GLY A 1 76 ? -9.484 -21.031 -28.891 1 37.19 76 GLY A C 1
ATOM 603 O O . GLY A 1 76 ? -9.406 -20.312 -27.891 1 37.19 76 GLY A O 1
ATOM 604 N N . VAL A 1 77 ? -10.172 -20.719 -30 1 37.44 77 VAL A N 1
ATOM 605 C CA . VAL A 1 77 ? -11.305 -19.797 -30.047 1 37.44 77 VAL A CA 1
ATOM 606 C C . VAL A 1 77 ? -12.414 -20.297 -29.109 1 37.44 77 VAL A C 1
ATOM 608 O O . VAL A 1 77 ? -12.523 -21.5 -28.844 1 37.44 77 VAL A O 1
ATOM 611 N N . TYR A 1 78 ? -13.297 -19.312 -28.516 1 43.69 78 TYR A N 1
ATOM 612 C CA . TYR A 1 78 ? -14.211 -19.094 -27.406 1 43.69 78 TYR A CA 1
ATOM 613 C C . TYR A 1 78 ? -15.445 -19.969 -27.531 1 43.69 78 TYR A C 1
ATOM 615 O O . TYR A 1 78 ? -16.25 -19.797 -28.453 1 43.69 78 TYR A O 1
ATOM 623 N N . TYR A 1 79 ? -15.234 -21.281 -27.359 1 48.72 79 TYR A N 1
ATOM 624 C CA . TYR A 1 79 ? -16.5 -21.922 -27.031 1 48.72 79 TYR A CA 1
ATOM 625 C C . TYR A 1 79 ? -17.016 -21.469 -25.672 1 48.72 79 TYR A C 1
ATOM 627 O O . TYR A 1 79 ? -16.219 -21.203 -24.766 1 48.72 79 TYR A O 1
ATOM 635 N N . ARG A 1 80 ? -18.25 -21.062 -25.625 1 56.84 80 ARG A N 1
ATOM 636 C CA . ARG A 1 80 ? -18.906 -20.672 -24.375 1 56.84 80 ARG A CA 1
ATOM 637 C C . ARG A 1 80 ? -18.828 -21.797 -23.344 1 56.84 80 ARG A C 1
ATOM 639 O O . ARG A 1 80 ? -18.625 -21.562 -22.156 1 56.84 80 ARG A O 1
ATOM 646 N N . ASN A 1 81 ? -18.859 -23.016 -23.969 1 70.38 81 ASN A N 1
ATOM 647 C CA . ASN A 1 81 ? -18.859 -24.188 -23.094 1 70.38 81 ASN A CA 1
ATOM 648 C C . ASN A 1 81 ? -17.578 -25 -23.266 1 70.38 81 ASN A C 1
ATOM 650 O O . ASN A 1 81 ? -17.328 -25.562 -24.344 1 70.38 81 ASN A O 1
ATOM 654 N N . PRO A 1 82 ? -16.828 -25.219 -22.188 1 80.5 82 PRO A N 1
ATOM 655 C CA . PRO A 1 82 ? -15.531 -25.906 -22.281 1 80.5 82 PRO A CA 1
ATOM 656 C C . PRO A 1 82 ? -15.68 -27.375 -22.719 1 80.5 82 PRO A C 1
ATOM 658 O O . PRO A 1 82 ? -14.766 -27.938 -23.312 1 80.5 82 PRO A O 1
ATOM 661 N N . GLU A 1 83 ? -16.797 -27.938 -22.484 1 83.12 83 GLU A N 1
ATOM 662 C CA . GLU A 1 83 ? -17.016 -29.344 -22.828 1 83.12 83 GLU A CA 1
ATOM 663 C C . GLU A 1 83 ? -17.016 -29.562 -24.328 1 83.12 83 GLU A C 1
ATOM 665 O O . GLU A 1 83 ? -16.766 -30.672 -24.812 1 83.12 83 GLU A O 1
ATOM 670 N N . GLU A 1 84 ? -17.266 -28.531 -25.016 1 76.12 84 GLU A N 1
ATOM 671 C CA . GLU A 1 84 ? -17.422 -28.641 -26.453 1 76.12 84 GLU A CA 1
ATOM 672 C C . GLU A 1 84 ? -16.094 -28.422 -27.172 1 76.12 84 GLU A C 1
ATOM 674 O O . GLU A 1 84 ? -15.977 -28.656 -28.375 1 76.12 84 GLU A O 1
ATOM 679 N N . ILE A 1 85 ? -15.133 -28.047 -26.406 1 73.38 85 ILE A N 1
ATOM 680 C CA . ILE A 1 85 ? -13.828 -27.828 -27.016 1 73.38 85 ILE A CA 1
ATOM 681 C C . ILE A 1 85 ? -13.141 -29.172 -27.281 1 73.38 85 ILE A C 1
ATOM 683 O O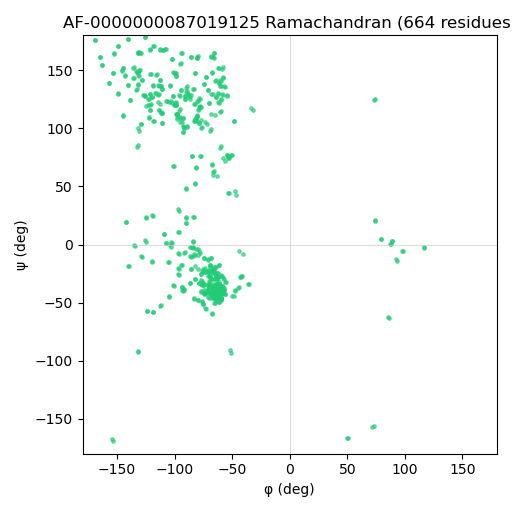 . ILE A 1 85 ? -12.938 -29.953 -26.344 1 73.38 85 ILE A O 1
ATOM 687 N N . PRO A 1 86 ? -12.867 -29.469 -28.516 1 76.12 86 PRO A N 1
ATOM 688 C CA . PRO A 1 86 ? -12.32 -30.797 -28.844 1 76.12 86 PRO A CA 1
ATOM 689 C C . PRO A 1 86 ? -10.828 -30.906 -28.531 1 76.12 86 PRO A C 1
ATOM 691 O O . PRO A 1 86 ? -10.016 -31.078 -29.438 1 76.12 86 PRO A O 1
ATOM 694 N N . TRP A 1 87 ? -10.57 -31.047 -27.219 1 79.19 87 TRP A N 1
ATOM 695 C CA . TRP A 1 87 ? -9.18 -31.078 -26.766 1 79.19 87 TRP A CA 1
ATOM 696 C C . TRP A 1 87 ? -8.469 -32.312 -27.281 1 79.19 87 TRP A C 1
ATOM 698 O O . TRP A 1 87 ? -7.293 -32.281 -27.641 1 79.19 87 TRP A O 1
ATOM 708 N N . ALA A 1 88 ? -9.211 -33.375 -27.344 1 80.12 88 ALA A N 1
ATOM 709 C CA . ALA A 1 88 ? -8.633 -34.625 -27.797 1 80.12 88 ALA A CA 1
ATOM 710 C C . ALA A 1 88 ? -8.156 -34.531 -29.25 1 80.12 88 ALA A C 1
ATOM 712 O O . ALA A 1 88 ? -7.059 -35 -29.578 1 80.12 88 ALA A O 1
ATOM 713 N N . GLU A 1 89 ? -8.93 -34 -30 1 66.81 89 GLU A N 1
ATOM 714 C CA . GLU A 1 89 ? -8.578 -33.812 -31.406 1 66.81 89 GLU A CA 1
ATOM 715 C C . GLU A 1 89 ? -7.355 -32.938 -31.562 1 66.81 89 GLU A C 1
ATOM 717 O O . GLU A 1 89 ? -6.543 -33.125 -32.469 1 66.81 89 GLU A O 1
ATOM 722 N N . ALA A 1 90 ? -7.266 -32 -30.594 1 64.44 90 ALA A N 1
ATOM 723 C CA . ALA A 1 90 ? -6.156 -31.062 -30.656 1 64.44 90 ALA A CA 1
ATOM 724 C C . ALA A 1 90 ? -4.887 -31.656 -30.047 1 64.44 90 ALA A C 1
ATOM 726 O O . ALA A 1 90 ? -3.801 -31.094 -30.203 1 64.44 90 ALA A O 1
ATOM 727 N N . GLY A 1 91 ? -5.039 -32.781 -29.438 1 68.12 91 GLY A N 1
ATOM 728 C CA . GLY A 1 91 ? -3.895 -33.438 -28.812 1 68.12 91 GLY A CA 1
ATOM 729 C C . GLY A 1 91 ? -3.461 -32.75 -27.531 1 68.12 91 GLY A C 1
ATOM 730 O O . GLY A 1 91 ? -2.309 -32.875 -27.109 1 68.12 91 GLY A O 1
ATOM 731 N N . ALA A 1 92 ? -4.336 -31.984 -26.953 1 74.25 92 ALA A N 1
ATOM 732 C CA . ALA A 1 92 ? -4.016 -31.234 -25.75 1 74.25 92 ALA A CA 1
ATOM 733 C C . ALA A 1 92 ? -4.059 -32.125 -24.516 1 74.25 92 ALA A C 1
ATOM 735 O O . ALA A 1 92 ? -5.109 -32.656 -24.172 1 74.25 92 ALA A O 1
ATOM 736 N N . GLU A 1 93 ? -2.906 -32.281 -23.875 1 82.12 93 GLU A N 1
ATOM 737 C CA . GLU A 1 93 ? -2.848 -33.062 -22.641 1 82.12 93 GLU A CA 1
ATOM 738 C C . GLU A 1 93 ? -3.047 -32.188 -21.406 1 82.12 93 GLU A C 1
ATOM 740 O O . GLU A 1 93 ? -3.73 -32.562 -20.453 1 82.12 93 GLU A O 1
ATOM 745 N N . TYR A 1 94 ? -2.473 -31.047 -21.516 1 86.31 94 TYR A N 1
ATOM 746 C CA . TYR A 1 94 ? -2.625 -30.062 -20.453 1 86.31 94 TYR A CA 1
ATOM 747 C C . TYR A 1 94 ? -3.396 -28.844 -20.953 1 86.31 94 TYR A C 1
ATOM 749 O O . TYR A 1 94 ? -3.08 -28.281 -22 1 86.31 94 TYR A O 1
ATOM 757 N N . VAL A 1 95 ? -4.43 -28.484 -20.203 1 84.81 95 VAL A N 1
ATOM 758 C CA . VAL A 1 95 ? -5.215 -27.297 -20.516 1 84.81 95 VAL A CA 1
ATOM 759 C C . VAL A 1 95 ? -5.082 -26.281 -19.391 1 84.81 95 VAL A C 1
ATOM 761 O O . VAL A 1 95 ? -5.191 -26.625 -18.219 1 84.81 95 VAL A O 1
ATOM 764 N N . VAL A 1 96 ? -4.773 -25.031 -19.812 1 85 96 VAL A N 1
ATOM 765 C CA . VAL A 1 96 ? -4.738 -23.938 -18.844 1 85 96 VAL A CA 1
ATOM 766 C C . VAL A 1 96 ? -6.055 -23.172 -18.891 1 85 96 VAL A C 1
ATOM 768 O O . VAL A 1 96 ? -6.395 -22.562 -19.906 1 85 96 VAL A O 1
ATOM 771 N N . GLU A 1 97 ? -6.809 -23.281 -17.812 1 84.75 97 GLU A N 1
ATOM 772 C CA . GLU A 1 97 ? -8.047 -22.531 -17.672 1 84.75 97 GLU A CA 1
ATOM 773 C C . GLU A 1 97 ? -7.777 -21.094 -17.219 1 84.75 97 GLU A C 1
ATOM 775 O O . GLU A 1 97 ? -7.488 -20.859 -16.047 1 84.75 97 GLU A O 1
ATOM 780 N N . SER A 1 98 ? -7.926 -20.078 -18.141 1 78.19 98 SER A N 1
ATOM 781 C CA . SER A 1 98 ? -7.551 -18.703 -17.859 1 78.19 98 SER A CA 1
ATOM 782 C C . SER A 1 98 ? -8.719 -17.75 -18.094 1 78.19 98 SER A C 1
ATOM 784 O O . SER A 1 98 ? -8.516 -16.547 -18.297 1 78.19 98 SER A O 1
ATOM 786 N N . THR A 1 99 ? -9.906 -18.266 -18.047 1 68.44 99 THR A N 1
ATOM 787 C CA . THR A 1 99 ? -11.047 -17.406 -18.344 1 68.44 99 THR A CA 1
ATOM 788 C C . THR A 1 99 ? -11.508 -16.656 -17.094 1 68.44 99 THR A C 1
ATOM 790 O O . THR A 1 99 ? -12.195 -15.641 -17.188 1 68.44 99 THR A O 1
ATOM 793 N N . GLY A 1 100 ? -11.117 -17.219 -16 1 73.19 100 GLY A N 1
ATOM 794 C CA . GLY A 1 100 ? -11.633 -16.672 -14.758 1 73.19 100 GLY A CA 1
ATOM 795 C C . GLY A 1 100 ? -13.047 -17.125 -14.453 1 73.19 100 GLY A C 1
ATOM 796 O O . GLY A 1 100 ? -13.594 -16.797 -13.391 1 73.19 100 GLY A O 1
ATOM 797 N N . VAL A 1 101 ? -13.594 -17.969 -15.227 1 75.75 101 VAL A N 1
ATOM 798 C CA . VAL A 1 101 ? -14.992 -18.375 -15.086 1 75.75 101 VAL A CA 1
ATOM 799 C C . VAL A 1 101 ? -15.07 -19.781 -14.484 1 75.75 101 VAL A C 1
ATOM 801 O O . VAL A 1 101 ? -15.867 -20.016 -13.57 1 75.75 101 VAL A O 1
ATOM 804 N N . PHE A 1 102 ? -14.281 -20.656 -14.945 1 83.88 102 PHE A N 1
ATOM 805 C CA . PHE A 1 102 ? -14.328 -22.062 -14.539 1 83.88 102 PHE A CA 1
ATOM 806 C C . PHE A 1 102 ? -13.227 -22.359 -13.523 1 83.88 102 PHE A C 1
ATOM 808 O O . PHE A 1 102 ? -12.344 -23.172 -13.789 1 83.88 102 PHE A O 1
ATOM 815 N N . THR A 1 103 ? -13.391 -21.75 -12.336 1 88.88 103 THR A N 1
ATOM 816 C CA . THR A 1 103 ? -12.25 -21.719 -11.422 1 88.88 103 THR A CA 1
ATOM 817 C C . THR A 1 103 ? -12.422 -22.75 -10.312 1 88.88 103 THR A C 1
ATOM 819 O O . THR A 1 103 ? -11.609 -22.828 -9.391 1 88.88 103 THR A O 1
ATOM 822 N N . ASP A 1 104 ? -13.5 -23.516 -10.352 1 93.62 104 ASP A N 1
ATOM 823 C CA . ASP A 1 104 ? -13.641 -24.609 -9.398 1 93.62 104 ASP A CA 1
ATOM 824 C C . ASP A 1 104 ? -13.516 -25.969 -10.102 1 93.62 104 ASP A C 1
ATOM 826 O O . ASP A 1 104 ? -13.578 -26.047 -11.336 1 93.62 104 ASP A O 1
ATOM 830 N N . LYS A 1 105 ? -13.383 -26.969 -9.328 1 95.62 105 LYS A N 1
ATOM 831 C CA . LYS A 1 105 ? -13.086 -28.297 -9.867 1 95.62 105 LYS A CA 1
ATOM 832 C C . LYS A 1 105 ? -14.188 -28.766 -10.805 1 95.62 105 LYS A C 1
ATOM 834 O O . LYS A 1 105 ? -13.914 -29.297 -11.883 1 95.62 105 LYS A O 1
ATOM 839 N N . ASP A 1 106 ? -15.375 -28.594 -10.367 1 95 106 ASP A N 1
ATOM 840 C CA . ASP A 1 106 ? -16.5 -29.094 -11.156 1 95 106 ASP A CA 1
ATOM 841 C C . ASP A 1 106 ? -16.562 -28.391 -12.516 1 95 106 ASP A C 1
ATOM 843 O O . ASP A 1 106 ? -16.703 -29.047 -13.555 1 95 106 ASP A O 1
ATOM 847 N N . LYS A 1 107 ? -16.469 -27.125 -12.531 1 91.19 107 LYS A N 1
ATOM 848 C CA . LYS A 1 107 ? -16.531 -26.359 -13.773 1 91.19 107 LYS A CA 1
ATOM 849 C C . LYS A 1 107 ? -15.312 -26.641 -14.656 1 91.19 107 LYS A C 1
ATOM 851 O O . LYS A 1 107 ? -15.438 -26.781 -15.875 1 91.19 107 LYS A O 1
ATOM 856 N N . ALA A 1 108 ? -14.219 -26.797 -14.031 1 93.44 108 ALA A N 1
ATOM 857 C CA . ALA A 1 108 ? -12.992 -27.016 -14.781 1 93.44 108 ALA A CA 1
ATOM 858 C C . ALA A 1 108 ? -12.961 -28.438 -15.367 1 93.44 108 ALA A C 1
ATOM 860 O O . ALA A 1 108 ? -12.297 -28.688 -16.375 1 93.44 108 ALA A O 1
ATOM 861 N N . ALA A 1 109 ? -13.695 -29.328 -14.773 1 95.44 109 ALA A N 1
ATOM 862 C CA . ALA A 1 109 ? -13.742 -30.719 -15.227 1 95.44 109 ALA A CA 1
ATOM 863 C C . ALA A 1 109 ? -14.359 -30.812 -16.609 1 95.44 109 ALA A C 1
ATOM 865 O O . ALA A 1 109 ? -14.18 -31.812 -17.312 1 95.44 109 ALA A O 1
ATOM 866 N N . ALA A 1 110 ? -15.078 -29.781 -16.984 1 90.56 110 ALA A N 1
ATOM 867 C CA . ALA A 1 110 ? -15.664 -29.75 -18.312 1 90.56 110 ALA A CA 1
ATOM 868 C C . ALA A 1 110 ? -14.594 -29.875 -19.391 1 90.56 110 ALA A C 1
ATOM 870 O O . ALA A 1 110 ? -14.836 -30.453 -20.453 1 90.56 110 ALA A O 1
ATOM 871 N N . HIS A 1 111 ? -13.391 -29.422 -19.109 1 89.56 111 HIS A N 1
ATOM 872 C CA . HIS A 1 111 ? -12.289 -29.531 -20.047 1 89.56 111 HIS A CA 1
ATOM 873 C C . HIS A 1 111 ? -11.867 -30.984 -20.25 1 89.56 111 HIS A C 1
ATOM 875 O O . HIS A 1 111 ? -11.406 -31.359 -21.328 1 89.56 111 HIS A O 1
ATOM 881 N N . LEU A 1 112 ? -12.047 -31.797 -19.25 1 93 112 LEU A N 1
ATOM 882 C CA . LEU A 1 112 ? -11.703 -33.219 -19.312 1 93 112 LEU A CA 1
ATOM 883 C C . LEU A 1 112 ? -12.656 -33.969 -20.234 1 93 112 LEU A C 1
ATOM 885 O O . LEU A 1 112 ? -12.25 -34.906 -20.922 1 93 112 LEU A O 1
ATOM 889 N N . LYS A 1 113 ? -13.836 -33.469 -20.188 1 90.94 113 LYS A N 1
ATOM 890 C CA . LYS A 1 113 ? -14.836 -34.094 -21.062 1 90.94 113 LYS A CA 1
ATOM 891 C C . LYS A 1 113 ? -14.492 -33.875 -22.531 1 90.94 113 LYS A C 1
ATOM 893 O O . LYS A 1 113 ? -14.812 -34.719 -23.375 1 90.94 113 LYS A O 1
ATOM 898 N N . GLY A 1 114 ? -13.875 -32.812 -22.75 1 82.38 114 GLY A N 1
ATOM 899 C CA . GLY A 1 114 ? -13.461 -32.5 -24.109 1 82.38 114 GLY A CA 1
ATOM 900 C C . GLY A 1 114 ? -12.211 -33.281 -24.531 1 82.38 114 GLY A C 1
ATOM 901 O O . GLY A 1 114 ? -11.797 -33.188 -25.688 1 82.38 114 GLY A O 1
ATOM 902 N N . GLY A 1 115 ? -11.586 -34 -23.578 1 86.75 115 GLY A N 1
ATOM 903 C CA . GLY A 1 115 ? -10.477 -34.844 -23.938 1 86.75 115 GLY A CA 1
ATOM 904 C C . GLY A 1 115 ? -9.164 -34.438 -23.297 1 86.75 115 GLY A C 1
ATOM 905 O O . GLY A 1 115 ? -8.148 -35.125 -23.453 1 86.75 115 GLY A O 1
ATOM 906 N N . ALA A 1 116 ? -9.133 -33.344 -22.547 1 86.56 116 ALA A N 1
ATOM 907 C CA . ALA A 1 116 ? -7.914 -33 -21.828 1 86.56 116 ALA A CA 1
ATOM 908 C C . ALA A 1 116 ? -7.598 -34 -20.719 1 86.56 116 ALA A C 1
ATOM 910 O O . ALA A 1 116 ? -8.508 -34.625 -20.172 1 86.56 116 ALA A O 1
ATOM 911 N N . LYS A 1 117 ? -6.34 -34.188 -20.453 1 90.56 117 LYS A N 1
ATOM 912 C CA . LYS A 1 117 ? -5.953 -35.094 -19.375 1 90.56 117 LYS A CA 1
ATOM 913 C C . LYS A 1 117 ? -5.762 -34.344 -18.062 1 90.56 117 LYS A C 1
ATOM 915 O O . LYS A 1 117 ? -6.094 -34.844 -16.984 1 90.56 117 LYS A O 1
ATOM 920 N N . LYS A 1 118 ? -5.191 -33.188 -18.156 1 93.81 118 LYS A N 1
ATOM 921 C CA . LYS A 1 118 ? -4.906 -32.375 -17 1 93.81 118 LYS A CA 1
ATOM 922 C C . LYS A 1 118 ? -5.379 -30.922 -17.219 1 93.81 118 LYS A C 1
ATOM 924 O O . LYS A 1 118 ? -5.312 -30.422 -18.344 1 93.81 118 LYS A O 1
ATOM 929 N N . VAL A 1 119 ? -5.836 -30.297 -16.109 1 92.94 119 VAL A N 1
ATOM 930 C CA . VAL A 1 119 ? -6.277 -28.906 -16.156 1 92.94 119 VAL A CA 1
ATOM 931 C C . VAL A 1 119 ? -5.559 -28.109 -15.078 1 92.94 119 VAL A C 1
ATOM 933 O O . VAL A 1 119 ? -5.5 -28.531 -13.914 1 92.94 119 VAL A O 1
ATOM 936 N N . VAL A 1 120 ? -4.969 -26.984 -15.516 1 92.19 120 VAL A N 1
ATOM 937 C CA . VAL A 1 120 ? -4.375 -26.031 -14.586 1 92.19 120 VAL A CA 1
ATOM 938 C C . VAL A 1 120 ? -5.184 -24.734 -14.578 1 92.19 120 VAL A C 1
ATOM 940 O O . VAL A 1 120 ? -5.215 -24.016 -15.578 1 92.19 120 VAL A O 1
ATOM 943 N N . ILE A 1 121 ? -5.805 -24.484 -13.461 1 91.5 121 ILE A N 1
ATOM 944 C CA . ILE A 1 121 ? -6.57 -23.25 -13.305 1 91.5 121 ILE A CA 1
ATOM 945 C C . ILE A 1 121 ? -5.621 -22.094 -13 1 91.5 121 ILE A C 1
ATOM 947 O O . ILE A 1 121 ? -4.848 -22.141 -12.039 1 91.5 121 ILE A O 1
ATOM 951 N N . SER A 1 122 ? -5.645 -21.031 -13.797 1 88.06 122 SER A N 1
ATOM 952 C CA . SER A 1 122 ? -4.754 -19.891 -13.625 1 88.06 122 SER A CA 1
ATOM 953 C C . SER A 1 122 ? -5.375 -18.844 -12.703 1 88.06 122 SER A C 1
ATOM 955 O O . SER A 1 122 ? -5.406 -17.656 -13.047 1 88.06 122 SER A O 1
ATOM 957 N N . ALA A 1 123 ? -5.902 -19.219 -11.578 1 88.62 123 ALA A N 1
ATOM 958 C CA . ALA A 1 123 ? -6.504 -18.422 -10.508 1 88.62 123 ALA A CA 1
ATOM 959 C C . ALA A 1 123 ? -6.637 -19.25 -9.234 1 88.62 123 ALA A C 1
ATOM 961 O O . ALA A 1 123 ? -6.52 -20.484 -9.266 1 88.62 123 ALA A O 1
ATOM 962 N N . PRO A 1 124 ? -6.793 -18.5 -8.203 1 92.44 124 PRO A N 1
ATOM 963 C CA . PRO A 1 124 ? -7.133 -19.297 -7.008 1 92.44 124 PRO A CA 1
ATOM 964 C C . PRO A 1 124 ? -8.422 -20.078 -7.176 1 92.44 124 PRO A C 1
ATOM 966 O O . PRO A 1 124 ? -9.367 -19.609 -7.809 1 92.44 124 PRO A O 1
ATOM 969 N N . SER A 1 125 ? -8.398 -21.297 -6.633 1 94.56 125 SER A N 1
ATOM 970 C CA . SER A 1 125 ? -9.578 -22.141 -6.648 1 94.56 125 SER A CA 1
ATOM 971 C C . SER A 1 125 ? -10.086 -22.422 -5.23 1 94.56 125 SER A C 1
ATOM 973 O O . SER A 1 125 ? -9.289 -22.547 -4.301 1 94.56 125 SER A O 1
ATOM 975 N N . LYS A 1 126 ? -11.352 -22.531 -5.109 1 92.25 126 LYS A N 1
ATOM 976 C CA . LYS A 1 126 ? -11.93 -22.797 -3.797 1 92.25 126 LYS A CA 1
ATOM 977 C C . LYS A 1 126 ? -11.727 -24.25 -3.381 1 92.25 126 LYS A C 1
ATOM 979 O O . LYS A 1 126 ? -11.727 -24.562 -2.189 1 92.25 126 LYS A O 1
ATOM 984 N N . ASP A 1 127 ? -11.508 -25.141 -4.414 1 95.38 127 ASP A N 1
ATOM 985 C CA . ASP A 1 127 ? -11.523 -26.547 -4.016 1 95.38 127 ASP A CA 1
ATOM 986 C C . ASP A 1 127 ? -10.43 -27.328 -4.746 1 95.38 127 ASP A C 1
ATOM 988 O O . ASP A 1 127 ? -10.109 -28.453 -4.359 1 95.38 127 ASP A O 1
ATOM 992 N N . ALA A 1 128 ? -9.914 -26.797 -5.824 1 96.69 128 ALA A N 1
ATOM 993 C CA . ALA A 1 128 ? -8.797 -27.484 -6.469 1 96.69 128 ALA A CA 1
ATOM 994 C C . ALA A 1 128 ? -7.508 -27.297 -5.672 1 96.69 128 ALA A C 1
ATOM 996 O O . ALA A 1 128 ? -7.242 -26.203 -5.16 1 96.69 128 ALA A O 1
ATOM 997 N N . PRO A 1 129 ? -6.715 -28.391 -5.547 1 97.81 129 PRO A N 1
ATOM 998 C CA . PRO A 1 129 ? -5.434 -28.203 -4.867 1 97.81 129 PRO A CA 1
ATOM 999 C C . PRO A 1 129 ? -4.574 -27.125 -5.52 1 97.81 129 PRO A C 1
ATOM 1001 O O . PRO A 1 129 ? -4.457 -27.078 -6.746 1 97.81 129 PRO A O 1
ATOM 1004 N N . MET A 1 130 ? -4.027 -26.312 -4.68 1 98 130 MET A N 1
ATOM 1005 C CA . MET A 1 130 ? -3.242 -25.172 -5.148 1 98 130 MET A CA 1
ATOM 1006 C C . MET A 1 130 ? -1.749 -25.438 -4.992 1 98 130 MET A C 1
ATOM 1008 O O . MET A 1 130 ? -1.313 -25.984 -3.973 1 98 130 MET A O 1
ATOM 1012 N N . PHE A 1 131 ? -1.04 -25.047 -6.043 1 98.44 131 PHE A N 1
ATOM 1013 C CA . PHE A 1 131 ? 0.407 -25.219 -6.016 1 98.44 131 PHE A CA 1
ATOM 1014 C C . PHE A 1 131 ? 1.119 -23.953 -6.438 1 98.44 131 PHE A C 1
ATOM 1016 O O . PHE A 1 131 ? 0.675 -23.266 -7.359 1 98.44 131 PHE A O 1
ATOM 1023 N N . VAL A 1 132 ? 2.17 -23.641 -5.73 1 98.56 132 VAL A N 1
ATOM 1024 C CA . VAL A 1 132 ? 3.102 -22.562 -6.074 1 98.56 132 VAL A CA 1
ATOM 1025 C C . VAL A 1 132 ? 4.508 -23.141 -6.242 1 98.56 132 VAL A C 1
ATOM 1027 O O . VAL A 1 132 ? 5.059 -23.734 -5.309 1 98.56 132 VAL A O 1
ATOM 1030 N N . VAL A 1 133 ? 5.066 -22.969 -7.438 1 97.88 133 VAL A N 1
ATOM 1031 C CA . VAL A 1 133 ? 6.402 -23.484 -7.711 1 97.88 133 VAL A CA 1
ATOM 1032 C C . VAL A 1 133 ? 7.418 -22.797 -6.797 1 97.88 133 VAL A C 1
ATOM 1034 O O . VAL A 1 133 ? 7.426 -21.578 -6.672 1 97.88 133 VAL A O 1
ATOM 1037 N N . GLY A 1 134 ? 8.227 -23.516 -6.148 1 97.88 134 GLY A N 1
ATOM 1038 C CA . GLY A 1 134 ? 9.188 -23.031 -5.176 1 97.88 134 GLY A CA 1
ATOM 1039 C C . GLY A 1 134 ? 8.703 -23.141 -3.744 1 97.88 134 GLY A C 1
ATOM 1040 O O . GLY A 1 134 ? 9.477 -22.938 -2.805 1 97.88 134 GLY A O 1
ATOM 1041 N N . VAL A 1 135 ? 7.43 -23.562 -3.623 1 98.5 135 VAL A N 1
ATOM 1042 C CA . VAL A 1 135 ? 6.859 -23.625 -2.279 1 98.5 135 VAL A CA 1
ATOM 1043 C C . VAL A 1 135 ? 6.348 -25.031 -1.991 1 98.5 135 VAL A C 1
ATOM 1045 O O . VAL A 1 135 ? 6.852 -25.719 -1.097 1 98.5 135 VAL A O 1
ATOM 1048 N N . ASN A 1 136 ? 5.418 -25.484 -2.887 1 98.44 136 ASN A N 1
ATOM 1049 C CA . ASN A 1 136 ? 4.844 -26.781 -2.553 1 98.44 136 ASN A CA 1
ATOM 1050 C C . ASN A 1 136 ? 4.609 -27.625 -3.801 1 98.44 136 ASN A C 1
ATOM 1052 O O . ASN A 1 136 ? 3.832 -28.578 -3.773 1 98.44 136 ASN A O 1
ATOM 1056 N N . GLU A 1 137 ? 5.234 -27.344 -4.922 1 97.5 137 GLU A N 1
ATOM 1057 C CA . GLU A 1 137 ? 4.992 -28.094 -6.156 1 97.5 137 GLU A CA 1
ATOM 1058 C C . GLU A 1 137 ? 5.371 -29.562 -6 1 97.5 137 GLU A C 1
ATOM 1060 O O . GLU A 1 137 ? 4.789 -30.422 -6.656 1 97.5 137 GLU A O 1
ATOM 1065 N N . LYS A 1 138 ? 6.246 -29.812 -5.105 1 97.06 138 LYS A N 1
ATOM 1066 C CA . LYS A 1 138 ? 6.738 -31.188 -4.93 1 97.06 138 LYS A CA 1
ATOM 1067 C C . LYS A 1 138 ? 5.695 -32.062 -4.238 1 97.06 138 LYS A C 1
ATOM 1069 O O . LYS A 1 138 ? 5.816 -33.281 -4.227 1 97.06 138 LYS A O 1
ATOM 1074 N N . GLU A 1 139 ? 4.711 -31.469 -3.73 1 97.31 139 GLU A N 1
ATOM 1075 C CA . GLU A 1 139 ? 3.625 -32.219 -3.104 1 97.31 139 GLU A CA 1
ATOM 1076 C C . GLU A 1 139 ? 2.615 -32.688 -4.141 1 97.31 139 GLU A C 1
ATOM 1078 O O . GLU A 1 139 ? 1.691 -33.438 -3.812 1 97.31 139 GLU A O 1
ATOM 1083 N N . TYR A 1 140 ? 2.801 -32.344 -5.375 1 97.94 140 TYR A N 1
ATOM 1084 C CA . TYR A 1 140 ? 1.903 -32.75 -6.445 1 97.94 140 TYR A CA 1
ATOM 1085 C C . TYR A 1 140 ? 1.928 -34.25 -6.625 1 97.94 140 TYR A C 1
ATOM 1087 O O . TYR A 1 140 ? 2.992 -34.875 -6.566 1 97.94 140 TYR A O 1
ATOM 1095 N N . LYS A 1 141 ? 0.739 -34.781 -6.875 1 97.56 141 LYS A N 1
ATOM 1096 C CA . LYS A 1 141 ? 0.57 -36.219 -7.191 1 97.56 141 LYS A CA 1
ATOM 1097 C C . LYS A 1 141 ? -0.074 -36.406 -8.562 1 97.56 141 LYS A C 1
ATOM 1099 O O . LYS A 1 141 ? -0.974 -35.625 -8.938 1 97.56 141 LYS A O 1
ATOM 1104 N N . PRO A 1 142 ? 0.323 -37.469 -9.234 1 95.06 142 PRO A N 1
ATOM 1105 C CA . PRO A 1 142 ? -0.103 -37.656 -10.625 1 95.06 142 PRO A CA 1
ATOM 1106 C C . PRO A 1 142 ? -1.608 -37.875 -10.758 1 95.06 142 PRO A C 1
ATOM 1108 O O . PRO A 1 142 ? -2.172 -37.656 -11.836 1 95.06 142 PRO A O 1
ATOM 1111 N N . ASP A 1 143 ? -2.275 -38.25 -9.719 1 96.31 143 ASP A N 1
ATOM 1112 C CA . ASP A 1 143 ? -3.707 -38.531 -9.797 1 96.31 143 ASP A CA 1
ATOM 1113 C C . ASP A 1 143 ? -4.52 -37.25 -9.711 1 96.31 143 ASP A C 1
ATOM 1115 O O . ASP A 1 143 ? -5.73 -37.25 -9.93 1 96.31 143 ASP A O 1
ATOM 1119 N N . LEU A 1 144 ? -3.848 -36.156 -9.406 1 97.19 144 LEU A N 1
ATOM 1120 C CA . LEU A 1 144 ? -4.52 -34.875 -9.43 1 97.19 144 LEU A CA 1
ATOM 1121 C C . LEU A 1 144 ? -4.621 -34.344 -10.852 1 97.19 144 LEU A C 1
ATOM 1123 O O . LEU A 1 144 ? -3.623 -33.906 -11.43 1 97.19 144 LEU A O 1
ATOM 1127 N N . ASN A 1 145 ? -5.824 -34.312 -11.336 1 97 145 ASN A N 1
ATOM 1128 C CA . ASN A 1 145 ? -6.02 -33.938 -12.734 1 97 145 ASN A CA 1
ATOM 1129 C C . ASN A 1 145 ? -6.383 -32.469 -12.875 1 97 145 ASN A C 1
ATOM 1131 O O . ASN A 1 145 ? -6.254 -31.875 -13.953 1 97 145 ASN A O 1
ATOM 1135 N N . ILE A 1 146 ? -6.973 -31.875 -11.836 1 97.44 146 ILE A N 1
ATOM 1136 C CA . ILE A 1 146 ? -7.324 -30.453 -11.812 1 97.44 146 ILE A CA 1
ATOM 1137 C C . ILE A 1 146 ? -6.621 -29.766 -10.641 1 97.44 146 ILE A C 1
ATOM 1139 O O . ILE A 1 146 ? -6.832 -30.125 -9.484 1 97.44 146 ILE A O 1
ATOM 1143 N N . VAL A 1 147 ? -5.727 -28.828 -11.016 1 98 147 VAL A N 1
ATOM 1144 C CA . VAL A 1 147 ? -4.996 -28.109 -9.977 1 98 147 VAL A CA 1
ATOM 1145 C C . VAL A 1 147 ? -5.047 -26.609 -10.258 1 98 147 VAL A C 1
ATOM 1147 O O . VAL A 1 147 ? -5.484 -26.188 -11.328 1 98 147 VAL A O 1
ATOM 1150 N N . SER A 1 148 ? -4.707 -25.844 -9.25 1 97.88 148 SER A N 1
ATOM 1151 C CA . SER A 1 148 ? -4.648 -24.391 -9.375 1 97.88 148 SER A CA 1
ATOM 1152 C C . SER A 1 148 ? -3.221 -23.875 -9.219 1 97.88 148 SER A C 1
ATOM 1154 O O . SER A 1 148 ? -2.473 -24.359 -8.367 1 97.88 148 SER A O 1
ATOM 1156 N N . ASN A 1 149 ? -2.883 -22.953 -10.07 1 96.31 149 ASN A N 1
ATOM 1157 C CA . ASN A 1 149 ? -1.611 -22.25 -9.953 1 96.31 149 ASN A CA 1
ATOM 1158 C C . ASN A 1 149 ? -1.747 -21 -9.086 1 96.31 149 ASN A C 1
ATOM 1160 O O . ASN A 1 149 ? -0.967 -20.047 -9.234 1 96.31 149 ASN A O 1
ATOM 1164 N N . ALA A 1 150 ? -2.711 -20.938 -8.234 1 96.31 150 ALA A N 1
ATOM 1165 C CA . ALA A 1 150 ? -2.951 -19.797 -7.352 1 96.31 150 ALA A CA 1
ATOM 1166 C C . ALA A 1 150 ? -2.967 -18.5 -8.141 1 96.31 150 ALA A C 1
ATOM 1168 O O . ALA A 1 150 ? -3.176 -18.5 -9.352 1 96.31 150 ALA A O 1
ATOM 1169 N N . SER A 1 151 ? -2.9 -17.359 -7.449 1 94.81 151 SER A N 1
ATOM 1170 C CA . SER A 1 151 ? -2.908 -16.047 -8.094 1 94.81 151 SER A CA 1
ATOM 1171 C C . SER A 1 151 ? -1.49 -15.539 -8.32 1 94.81 151 SER A C 1
ATOM 1173 O O . SER A 1 151 ? -0.533 -16.062 -7.758 1 94.81 151 SER A O 1
ATOM 1175 N N . TYR A 1 152 ? -1.398 -14.523 -9.164 1 93.12 152 TYR A N 1
ATOM 1176 C CA . TYR A 1 152 ? -0.098 -13.898 -9.391 1 93.12 152 TYR A CA 1
ATOM 1177 C C . TYR A 1 152 ? 0.433 -13.266 -8.117 1 93.12 152 TYR A C 1
ATOM 1179 O O . TYR A 1 152 ? 1.643 -13.258 -7.875 1 93.12 152 TYR A O 1
ATOM 1187 N N . THR A 1 153 ? -0.439 -12.734 -7.281 1 97.38 153 THR A N 1
ATOM 1188 C CA . THR A 1 153 ? -0.016 -12.172 -6 1 97.38 153 THR A CA 1
ATOM 1189 C C . THR A 1 153 ? 0.479 -13.273 -5.066 1 97.38 153 THR A C 1
ATOM 1191 O O . THR A 1 153 ? 1.484 -13.102 -4.375 1 97.38 153 THR A O 1
ATOM 1194 N N . THR A 1 154 ? -0.223 -14.383 -5.055 1 97.94 154 THR A N 1
ATOM 1195 C CA . THR A 1 154 ? 0.199 -15.492 -4.215 1 97.94 154 THR A CA 1
ATOM 1196 C C . THR A 1 154 ? 1.565 -16.016 -4.652 1 97.94 154 THR A C 1
ATOM 1198 O O . THR A 1 154 ? 2.4 -16.359 -3.814 1 97.94 154 THR A O 1
ATOM 1201 N N . ASN A 1 155 ? 1.782 -16.047 -5.945 1 98 155 ASN A N 1
ATOM 1202 C CA . ASN A 1 155 ? 3.059 -16.531 -6.473 1 98 155 ASN A CA 1
ATOM 1203 C C . ASN A 1 155 ? 4.195 -15.57 -6.117 1 98 155 ASN A C 1
ATOM 1205 O O . ASN A 1 155 ? 5.367 -15.961 -6.129 1 98 155 ASN A O 1
ATOM 1209 N N . CYS A 1 156 ? 3.883 -14.352 -5.848 1 98.5 156 CYS A N 1
ATOM 1210 C CA . CYS A 1 156 ? 4.879 -13.391 -5.383 1 98.5 156 CYS A CA 1
ATOM 1211 C C . CYS A 1 156 ? 5.102 -13.523 -3.881 1 98.5 156 CYS A C 1
ATOM 1213 O O . CYS A 1 156 ? 6.242 -13.586 -3.42 1 98.5 156 CYS A O 1
ATOM 1215 N N . LEU A 1 157 ? 4.066 -13.602 -3.137 1 98.69 157 LEU A N 1
ATOM 1216 C CA . LEU A 1 157 ? 4.105 -13.523 -1.68 1 98.69 157 LEU A CA 1
ATOM 1217 C C . LEU A 1 157 ? 4.652 -14.82 -1.087 1 98.69 157 LEU A C 1
ATOM 1219 O O . LEU A 1 157 ? 5.438 -14.789 -0.134 1 98.69 157 LEU A O 1
ATOM 1223 N N . ALA A 1 158 ? 4.273 -15.969 -1.594 1 98.69 158 ALA A N 1
ATOM 1224 C CA . ALA A 1 158 ? 4.508 -17.266 -0.95 1 98.69 158 ALA A CA 1
ATOM 1225 C C . ALA A 1 158 ? 6 -17.578 -0.88 1 98.69 158 ALA A C 1
ATOM 1227 O O . ALA A 1 158 ? 6.516 -17.922 0.183 1 98.69 158 ALA A O 1
ATOM 1228 N N . PRO A 1 159 ? 6.73 -17.469 -1.991 1 98.69 159 PRO A N 1
ATOM 1229 C CA . PRO A 1 159 ? 8.164 -17.734 -1.873 1 98.69 159 PRO A CA 1
ATOM 1230 C C . PRO A 1 159 ? 8.859 -16.812 -0.879 1 98.69 159 PRO A C 1
ATOM 1232 O O . PRO A 1 159 ? 9.727 -17.25 -0.117 1 98.69 159 PRO A O 1
ATOM 1235 N N . LEU A 1 160 ? 8.492 -15.523 -0.91 1 98.69 160 LEU A N 1
ATOM 1236 C CA . LEU A 1 160 ? 9.062 -14.555 0.02 1 98.69 160 LEU A CA 1
ATOM 1237 C C . LEU A 1 160 ? 8.734 -14.93 1.462 1 98.69 160 LEU A C 1
ATOM 1239 O O . LEU A 1 160 ? 9.625 -14.977 2.312 1 98.69 160 LEU A O 1
ATOM 1243 N N . ALA A 1 161 ? 7.496 -15.195 1.727 1 98.69 161 ALA A N 1
ATOM 1244 C CA . ALA A 1 161 ? 7.047 -15.555 3.07 1 98.69 161 ALA A CA 1
ATOM 1245 C C . ALA A 1 161 ? 7.711 -16.844 3.547 1 98.69 161 ALA A C 1
ATOM 1247 O O . ALA A 1 161 ? 8.055 -16.969 4.723 1 98.69 161 ALA A O 1
ATOM 1248 N N . LYS A 1 162 ? 7.844 -17.781 2.666 1 98.5 162 LYS A N 1
ATOM 1249 C CA . LYS A 1 162 ? 8.477 -19.047 3.018 1 98.5 162 LYS A CA 1
ATOM 1250 C C . LYS A 1 162 ? 9.914 -18.828 3.494 1 98.5 162 LYS A C 1
ATOM 1252 O O . LYS A 1 162 ? 10.32 -19.375 4.523 1 98.5 162 LYS A O 1
ATOM 1257 N N . VAL A 1 163 ? 10.695 -18.062 2.783 1 98.69 163 VAL A N 1
ATOM 1258 C CA . VAL A 1 163 ? 12.078 -17.797 3.15 1 98.69 163 VAL A CA 1
ATOM 1259 C C . VAL A 1 163 ? 12.133 -17.141 4.527 1 98.69 163 VAL A C 1
ATOM 1261 O O . VAL A 1 163 ? 12.914 -17.547 5.387 1 98.69 163 VAL A O 1
ATOM 1264 N N . ILE A 1 164 ? 11.281 -16.125 4.723 1 98.81 164 ILE A N 1
ATOM 1265 C CA . ILE A 1 164 ? 11.281 -15.375 5.969 1 98.81 164 ILE A CA 1
ATOM 1266 C C . ILE A 1 164 ? 10.852 -16.281 7.121 1 98.81 164 ILE A C 1
ATOM 1268 O O . ILE A 1 164 ? 11.445 -16.25 8.203 1 98.81 164 ILE A O 1
ATOM 1272 N N . HIS A 1 165 ? 9.844 -17.109 6.875 1 98.75 165 HIS A N 1
ATOM 1273 C CA . HIS A 1 165 ? 9.359 -17.984 7.926 1 98.75 165 HIS A CA 1
ATOM 1274 C C . HIS A 1 165 ? 10.398 -19.047 8.281 1 98.75 165 HIS A C 1
ATOM 1276 O O . HIS A 1 165 ? 10.625 -19.328 9.461 1 98.75 165 HIS A O 1
ATOM 1282 N N . ASP A 1 166 ? 10.969 -19.641 7.293 1 98.44 166 ASP A N 1
ATOM 1283 C CA . ASP A 1 166 ? 11.945 -20.703 7.52 1 98.44 166 ASP A CA 1
ATOM 1284 C C . ASP A 1 166 ? 13.141 -20.188 8.305 1 98.44 166 ASP A C 1
ATOM 1286 O O . ASP A 1 166 ? 13.695 -20.906 9.148 1 98.44 166 ASP A O 1
ATOM 1290 N N . LYS A 1 167 ? 13.539 -18.953 8.094 1 98.5 167 LYS A N 1
ATOM 1291 C CA . LYS A 1 167 ? 14.773 -18.438 8.688 1 98.5 167 LYS A CA 1
ATOM 1292 C C . LYS A 1 167 ? 14.5 -17.734 10.016 1 98.5 167 LYS A C 1
ATOM 1294 O O . LYS A 1 167 ? 15.305 -17.812 10.945 1 98.5 167 L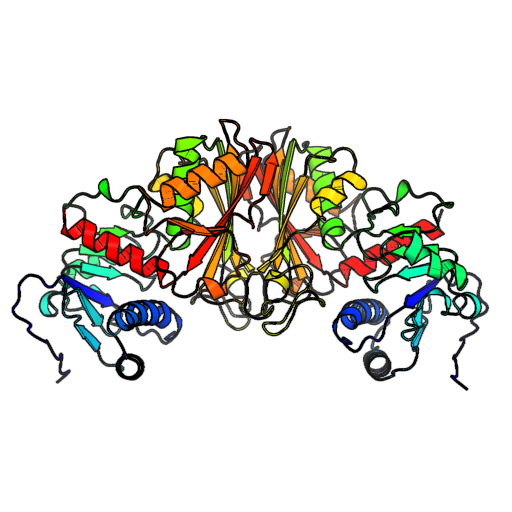YS A O 1
ATOM 1299 N N . PHE A 1 168 ? 13.344 -17.031 10.062 1 98.62 168 PHE A N 1
ATOM 1300 C CA . PHE A 1 168 ? 13.172 -16.141 11.211 1 98.62 168 PHE A CA 1
ATOM 1301 C C . PHE A 1 168 ? 11.836 -16.391 11.891 1 98.62 168 PHE A C 1
ATOM 1303 O O . PHE A 1 168 ? 11.594 -15.898 12.992 1 98.62 168 PHE A O 1
ATOM 1310 N N . GLY A 1 169 ? 10.961 -17.125 11.328 1 98.69 169 GLY A N 1
ATOM 1311 C CA . GLY A 1 169 ? 9.625 -17.344 11.867 1 98.69 169 GLY A CA 1
ATOM 1312 C C . GLY A 1 169 ? 8.711 -16.141 11.695 1 98.69 169 GLY A C 1
ATOM 1313 O O . GLY A 1 169 ? 9.055 -15.031 12.102 1 98.69 169 GLY A O 1
ATOM 1314 N N . ILE A 1 170 ? 7.578 -16.359 11.086 1 98.56 170 ILE A N 1
ATOM 1315 C CA . ILE A 1 170 ? 6.551 -15.328 11.016 1 98.56 170 ILE A CA 1
ATOM 1316 C C . ILE A 1 170 ? 5.484 -15.594 12.078 1 98.56 170 ILE A C 1
ATOM 1318 O O . ILE A 1 170 ? 4.844 -16.641 12.078 1 98.56 170 ILE A O 1
ATOM 1322 N N . VAL A 1 171 ? 5.305 -14.641 12.977 1 98.5 171 VAL A N 1
ATOM 1323 C CA . VAL A 1 171 ? 4.25 -14.742 13.984 1 98.5 171 VAL A CA 1
ATOM 1324 C C . VAL A 1 171 ? 2.908 -14.352 13.367 1 98.5 171 VAL A C 1
ATOM 1326 O O . VAL A 1 171 ? 1.911 -15.055 13.539 1 98.5 171 VAL A O 1
ATOM 1329 N N . GLU A 1 172 ? 2.885 -13.273 12.68 1 98.31 172 GLU A N 1
ATOM 1330 C CA . GLU A 1 172 ? 1.724 -12.734 11.977 1 98.31 172 GLU A CA 1
ATOM 1331 C C . GLU A 1 172 ? 2.139 -11.688 10.945 1 98.31 172 GLU A C 1
ATOM 1333 O O . GLU A 1 172 ? 3.207 -11.086 11.062 1 98.31 172 GLU A O 1
ATOM 1338 N N . GLY A 1 173 ? 1.295 -11.539 9.938 1 98.31 173 GLY A N 1
ATOM 1339 C CA . GLY A 1 173 ? 1.604 -10.594 8.867 1 98.31 173 GLY A CA 1
ATOM 1340 C C . GLY A 1 173 ? 0.369 -10.062 8.172 1 98.31 173 GLY A C 1
ATOM 1341 O O . GLY A 1 173 ? -0.642 -10.758 8.062 1 98.31 173 GLY A O 1
ATOM 1342 N N . LEU A 1 174 ? 0.447 -8.883 7.742 1 98.38 174 LEU A N 1
ATOM 1343 C CA . LEU A 1 174 ? -0.578 -8.227 6.938 1 98.38 174 LEU A CA 1
ATOM 1344 C C . LEU A 1 174 ? 0.015 -7.68 5.641 1 98.38 174 LEU A C 1
ATOM 1346 O O . LEU A 1 174 ? 0.999 -6.938 5.668 1 98.38 174 LEU A O 1
ATOM 1350 N N . MET A 1 175 ? -0.645 -8.07 4.578 1 97.12 175 MET A N 1
ATOM 1351 C CA . MET A 1 175 ? -0.115 -7.711 3.266 1 97.12 175 MET A CA 1
ATOM 1352 C C . MET A 1 175 ? -1.031 -6.719 2.561 1 97.12 175 MET A C 1
ATOM 1354 O O . MET A 1 175 ? -2.256 -6.828 2.646 1 97.12 175 MET A O 1
ATOM 1358 N N . THR A 1 176 ? -0.448 -5.758 1.862 1 97.62 176 THR A N 1
ATOM 1359 C CA . THR A 1 176 ? -1.132 -4.926 0.88 1 97.62 176 THR A CA 1
ATOM 1360 C C . THR A 1 176 ? -0.458 -5.035 -0.485 1 97.62 176 THR A C 1
ATOM 1362 O O . THR A 1 176 ? 0.759 -4.875 -0.597 1 97.62 176 THR A O 1
ATOM 1365 N N . THR A 1 177 ? -1.173 -5.363 -1.436 1 96.88 177 THR A N 1
ATOM 1366 C CA . THR A 1 177 ? -0.62 -5.23 -2.779 1 96.88 177 THR A CA 1
ATOM 1367 C C . THR A 1 177 ? -1.109 -3.945 -3.441 1 96.88 177 THR A C 1
ATOM 1369 O O . THR A 1 177 ? -2.303 -3.641 -3.408 1 96.88 177 THR A O 1
ATOM 1372 N N . VAL A 1 178 ? -0.207 -3.113 -3.793 1 97.5 178 VAL A N 1
ATOM 1373 C CA . VAL A 1 178 ? -0.53 -2.053 -4.742 1 97.5 178 VAL A CA 1
ATOM 1374 C C . VAL A 1 178 ? -0.545 -2.617 -6.16 1 97.5 178 VAL A C 1
ATOM 1376 O O . VAL A 1 178 ? 0.51 -2.885 -6.742 1 97.5 178 VAL A O 1
ATOM 1379 N N . HIS A 1 179 ? -1.698 -2.775 -6.633 1 95 179 HIS A N 1
ATOM 1380 C CA . HIS A 1 179 ? -1.944 -3.666 -7.762 1 95 179 HIS A CA 1
ATOM 1381 C C . HIS A 1 179 ? -2.33 -2.881 -9.008 1 95 179 HIS A C 1
ATOM 1383 O O . HIS A 1 179 ? -3.213 -2.021 -8.961 1 95 179 HIS A O 1
ATOM 1389 N N . SER A 1 180 ? -1.739 -3.227 -10.086 1 90.88 180 SER A N 1
ATOM 1390 C CA . SER A 1 180 ? -2.111 -2.639 -11.367 1 90.88 180 SER A CA 1
ATOM 1391 C C . SER A 1 180 ? -3.531 -3.029 -11.766 1 90.88 180 SER A C 1
ATOM 1393 O O . SER A 1 180 ? -4.117 -3.941 -11.18 1 90.88 180 SER A O 1
ATOM 1395 N N . ILE A 1 181 ? -4.062 -2.322 -12.711 1 85.19 181 ILE A N 1
ATOM 1396 C CA . ILE A 1 181 ? -5.43 -2.527 -13.18 1 85.19 181 ILE A CA 1
ATOM 1397 C C . ILE A 1 181 ? -5.598 -3.965 -13.664 1 85.19 181 ILE A C 1
ATOM 1399 O O . ILE A 1 181 ? -4.656 -4.562 -14.195 1 85.19 181 ILE A O 1
ATOM 1403 N N . THR A 1 182 ? -6.707 -4.457 -13.422 1 74.94 182 THR A N 1
ATOM 1404 C CA . THR A 1 182 ? -7.047 -5.785 -13.922 1 74.94 182 THR A CA 1
ATOM 1405 C C . THR A 1 182 ? -8.07 -5.691 -15.047 1 74.94 182 THR A C 1
ATOM 1407 O O . THR A 1 182 ? -8.758 -4.68 -15.188 1 74.94 182 THR A O 1
ATOM 1410 N N . ALA A 1 183 ? -8.266 -6.73 -15.703 1 67.25 183 ALA A N 1
ATOM 1411 C CA . ALA A 1 183 ? -9.102 -6.754 -16.891 1 67.25 183 ALA A CA 1
ATOM 1412 C C . ALA A 1 183 ? -10.578 -6.582 -16.547 1 67.25 183 ALA A C 1
ATOM 1414 O O . ALA A 1 183 ? -11.375 -6.141 -17.375 1 67.25 183 ALA A O 1
ATOM 1415 N N . THR A 1 184 ? -10.953 -6.902 -15.305 1 70.19 184 THR A N 1
ATOM 1416 C CA . THR A 1 184 ? -12.367 -6.875 -14.945 1 70.19 184 THR A CA 1
ATOM 1417 C C . THR A 1 184 ? -12.789 -5.473 -14.5 1 70.19 184 THR A C 1
ATOM 1419 O O . THR A 1 184 ? -13.977 -5.191 -14.359 1 70.19 184 THR A O 1
ATOM 1422 N N . GLN A 1 185 ? -11.859 -4.605 -14.32 1 76.69 185 GLN A N 1
ATOM 1423 C CA . GLN A 1 185 ? -12.188 -3.256 -13.875 1 76.69 185 GLN A CA 1
ATOM 1424 C C . GLN A 1 185 ? -12.656 -2.389 -15.039 1 76.69 185 GLN A C 1
ATOM 1426 O O . GLN A 1 185 ? -12.398 -2.709 -16.203 1 76.69 185 GLN A O 1
ATOM 1431 N N . LYS A 1 186 ? -13.352 -1.314 -14.695 1 70.75 186 LYS A N 1
ATOM 1432 C CA . LYS A 1 186 ? -13.984 -0.48 -15.711 1 70.75 186 LYS A CA 1
ATOM 1433 C C . LYS A 1 186 ? -13.156 0.769 -15.992 1 70.75 186 LYS A C 1
ATOM 1435 O O . LYS A 1 186 ? -12.57 1.35 -15.086 1 70.75 186 LYS A O 1
ATOM 1440 N N . THR A 1 187 ? -13.219 1.206 -17.203 1 69.62 187 THR A N 1
ATOM 1441 C CA . THR A 1 187 ? -12.484 2.398 -17.609 1 69.62 187 THR A CA 1
ATOM 1442 C C . THR A 1 187 ? -13.172 3.66 -17.094 1 69.62 187 THR A C 1
ATOM 1444 O O . THR A 1 187 ? -12.508 4.664 -16.812 1 69.62 187 THR A O 1
ATOM 1447 N N . VAL A 1 188 ? -14.508 3.582 -17.031 1 68.56 188 VAL A N 1
ATOM 1448 C CA . VAL A 1 188 ? -15.32 4.652 -16.453 1 68.56 188 VAL A CA 1
ATOM 1449 C C . VAL A 1 188 ? -16.297 4.066 -15.438 1 68.56 188 VAL A C 1
ATOM 1451 O O . VAL A 1 188 ? -16.453 2.846 -15.344 1 68.56 188 VAL A O 1
ATOM 1454 N N . ASP A 1 189 ? -16.812 4.953 -14.672 1 72.06 189 ASP A N 1
ATOM 1455 C CA . ASP A 1 189 ? -17.75 4.438 -13.68 1 72.06 189 ASP A CA 1
ATOM 1456 C C . ASP A 1 189 ? -18.859 3.621 -14.352 1 72.06 189 ASP A C 1
ATOM 1458 O O . ASP A 1 189 ? -19.406 4.039 -15.367 1 72.06 189 ASP A O 1
ATOM 1462 N N . GLY A 1 190 ? -19.078 2.385 -13.859 1 69.69 190 GLY A N 1
ATOM 1463 C CA . GLY A 1 190 ? -20.094 1.488 -14.398 1 69.69 190 GLY A CA 1
ATOM 1464 C C . GLY A 1 190 ? -20.609 0.503 -13.367 1 69.69 190 GLY A C 1
ATOM 1465 O O . GLY A 1 190 ? -20.062 0.373 -12.281 1 69.69 190 GLY A O 1
ATOM 1466 N N . PRO A 1 191 ? -21.656 -0.053 -13.688 1 69.94 191 PRO A N 1
ATOM 1467 C CA . PRO A 1 191 ? -22.266 -1.001 -12.758 1 69.94 191 PRO A CA 1
ATOM 1468 C C . PRO A 1 191 ? -21.391 -2.234 -12.516 1 69.94 191 PRO A C 1
ATOM 1470 O O . PRO A 1 191 ? -20.734 -2.717 -13.438 1 69.94 191 PRO A O 1
ATOM 1473 N N . SER A 1 192 ? -21.141 -2.516 -11.305 1 70.94 192 SER A N 1
ATOM 1474 C CA . SER A 1 192 ? -20.453 -3.742 -10.922 1 70.94 192 SER A CA 1
ATOM 1475 C C . SER A 1 192 ? -21.266 -4.543 -9.914 1 70.94 192 SER A C 1
ATOM 1477 O O . SER A 1 192 ? -21.75 -3.996 -8.922 1 70.94 192 SER A O 1
ATOM 1479 N N . MET A 1 193 ? -21.625 -5.715 -10.25 1 60.84 193 MET A N 1
ATOM 1480 C CA . MET A 1 193 ? -22.547 -6.535 -9.469 1 60.84 193 MET A CA 1
ATOM 1481 C C . MET A 1 193 ? -21.938 -6.918 -8.125 1 60.84 193 MET A C 1
ATOM 1483 O O . MET A 1 193 ? -22.625 -6.891 -7.102 1 60.84 193 MET A O 1
ATOM 1487 N N . LYS A 1 194 ? -20.75 -7.289 -8.086 1 63.28 194 LYS A N 1
ATOM 1488 C CA . LYS A 1 194 ? -20.234 -7.895 -6.855 1 63.28 194 LYS A CA 1
ATOM 1489 C C . LYS A 1 194 ? -19.422 -6.887 -6.047 1 63.28 194 LYS A C 1
ATOM 1491 O O . LYS A 1 194 ? -19.5 -6.867 -4.816 1 63.28 194 LYS A O 1
ATOM 1496 N N . ASP A 1 195 ? -18.719 -6.051 -6.703 1 75.56 195 ASP A N 1
ATOM 1497 C CA . ASP A 1 195 ? -17.797 -5.129 -6.055 1 75.56 195 ASP A CA 1
ATOM 1498 C C . ASP A 1 195 ? -18 -3.701 -6.555 1 75.56 195 ASP A C 1
ATOM 1500 O O . ASP A 1 195 ? -17.453 -3.316 -7.59 1 75.56 195 ASP A O 1
ATOM 1504 N N . TRP A 1 196 ? -18.797 -2.898 -5.738 1 79.69 196 TRP A N 1
ATOM 1505 C CA . TRP A 1 196 ? -19.125 -1.546 -6.176 1 79.69 196 TRP A CA 1
ATOM 1506 C C . TRP A 1 196 ? -17.875 -0.728 -6.43 1 79.69 196 TRP A C 1
ATOM 1508 O O . TRP A 1 196 ? -17.797 0.026 -7.402 1 79.69 196 TRP A O 1
ATOM 1518 N N . ARG A 1 197 ? -16.875 -0.839 -5.641 1 87 197 ARG A N 1
ATOM 1519 C CA . ARG A 1 197 ? -15.641 -0.098 -5.832 1 87 197 ARG A CA 1
ATOM 1520 C C . ARG A 1 197 ? -14.953 -0.502 -7.133 1 87 197 ARG A C 1
ATOM 1522 O O . ARG A 1 197 ? -14.367 0.338 -7.816 1 87 197 ARG A O 1
ATOM 1529 N N . GLY A 1 198 ? -15.133 -1.815 -7.438 1 82.31 198 GLY A N 1
ATOM 1530 C CA . GLY A 1 198 ? -14.516 -2.326 -8.648 1 82.31 198 GLY A CA 1
ATOM 1531 C C . GLY A 1 198 ? -15.148 -1.783 -9.914 1 82.31 198 GLY A C 1
ATOM 1532 O O . GLY A 1 198 ? -14.555 -1.866 -11 1 82.31 198 GLY A O 1
ATOM 1533 N N . GLY A 1 199 ? -16.328 -1.254 -9.727 1 79.56 199 GLY A N 1
ATOM 1534 C CA . GLY A 1 199 ? -17.016 -0.672 -10.867 1 79.56 199 GLY A CA 1
ATOM 1535 C C . GLY A 1 199 ? -16.641 0.773 -11.125 1 79.56 199 GLY A C 1
ATOM 1536 O O . GLY A 1 199 ? -17 1.347 -12.148 1 79.56 199 GLY A O 1
ATOM 1537 N N . ARG A 1 200 ? -15.812 1.289 -10.281 1 79.38 200 ARG A N 1
ATOM 1538 C CA . ARG A 1 200 ? -15.406 2.68 -10.445 1 79.38 200 ARG A CA 1
ATOM 1539 C C . ARG A 1 200 ? -14.234 2.797 -11.414 1 79.38 200 ARG A C 1
ATOM 1541 O O . ARG A 1 200 ? -13.531 1.817 -11.672 1 79.38 200 ARG A O 1
ATOM 1548 N N . ALA A 1 201 ? -14.023 3.992 -11.945 1 75.88 201 ALA A N 1
ATOM 1549 C CA . ALA A 1 201 ? -13.07 4.215 -13.023 1 75.88 201 ALA A CA 1
ATOM 1550 C C . ALA A 1 201 ? -11.656 3.822 -12.594 1 75.88 201 ALA A C 1
ATOM 1552 O O . ALA A 1 201 ? -11.047 4.496 -11.758 1 75.88 201 ALA A O 1
ATOM 1553 N N . ALA A 1 202 ? -11.133 2.822 -13.211 1 82.88 202 ALA A N 1
ATOM 1554 C CA . ALA A 1 202 ? -9.844 2.236 -12.836 1 82.88 202 ALA A CA 1
ATOM 1555 C C . ALA A 1 202 ? -8.695 3.184 -13.156 1 82.88 202 ALA A C 1
ATOM 1557 O O . ALA A 1 202 ? -7.715 3.258 -12.414 1 82.88 202 ALA A O 1
ATOM 1558 N N . SER A 1 203 ? -8.859 3.949 -14.164 1 82.62 203 SER A N 1
ATOM 1559 C CA . SER A 1 203 ? -7.738 4.734 -14.68 1 82.62 203 SER A CA 1
ATOM 1560 C C . SER A 1 203 ? -7.574 6.035 -13.898 1 82.62 203 SER A C 1
ATOM 1562 O O . SER A 1 203 ? -6.625 6.789 -14.125 1 82.62 203 SER A O 1
ATOM 1564 N N . PHE A 1 204 ? -8.43 6.223 -12.859 1 85.19 204 PHE A N 1
ATOM 1565 C CA . PHE A 1 204 ? -8.391 7.535 -12.227 1 85.19 204 PHE A CA 1
ATOM 1566 C C . PHE A 1 204 ? -8.383 7.402 -10.711 1 85.19 204 PHE A C 1
ATOM 1568 O O . PHE A 1 204 ? -8.336 8.406 -9.992 1 85.19 204 PHE A O 1
ATOM 1575 N N . ASN A 1 205 ? -8.438 6.109 -10.289 1 90.62 205 ASN A N 1
ATOM 1576 C CA . ASN A 1 205 ? -8.688 5.977 -8.859 1 90.62 205 ASN A CA 1
ATOM 1577 C C . ASN A 1 205 ? -7.688 5.023 -8.203 1 90.62 205 ASN A C 1
ATOM 1579 O O . ASN A 1 205 ? -7.133 4.145 -8.867 1 90.62 205 ASN A O 1
ATOM 1583 N N . ILE A 1 206 ? -7.43 5.297 -6.953 1 94.56 206 ILE A N 1
ATOM 1584 C CA . ILE A 1 206 ? -7.012 4.25 -6.027 1 94.56 206 ILE A CA 1
ATOM 1585 C C . ILE A 1 206 ? -8.234 3.508 -5.5 1 94.56 206 ILE A C 1
ATOM 1587 O O . ILE A 1 206 ? -9.125 4.113 -4.902 1 94.56 206 ILE A O 1
ATOM 1591 N N . ILE A 1 207 ? -8.297 2.246 -5.711 1 93.06 207 ILE A N 1
ATOM 1592 C CA . ILE A 1 207 ? -9.508 1.483 -5.41 1 93.06 207 ILE A CA 1
ATOM 1593 C C . ILE A 1 207 ? -9.18 0.365 -4.422 1 93.06 207 ILE A C 1
ATOM 1595 O O . ILE A 1 207 ? -8.5 -0.604 -4.773 1 93.06 207 ILE A O 1
ATOM 1599 N N . PRO A 1 208 ? -9.656 0.51 -3.176 1 95.25 208 PRO A N 1
ATOM 1600 C CA . PRO A 1 208 ? -9.5 -0.622 -2.26 1 95.25 208 PRO A CA 1
ATOM 1601 C C . PRO A 1 208 ? -10.219 -1.878 -2.742 1 95.25 208 PRO A C 1
ATOM 1603 O O . PRO A 1 208 ? -11.328 -1.789 -3.279 1 95.25 208 PRO A O 1
ATOM 1606 N N . SER A 1 209 ? -9.594 -3.01 -2.584 1 92.12 209 SER A N 1
ATOM 1607 C CA . SER A 1 209 ? -10.164 -4.281 -3.006 1 92.12 209 SER A CA 1
ATOM 1608 C C . SER A 1 209 ? -9.758 -5.41 -2.066 1 92.12 209 SER A C 1
ATOM 1610 O O . SER A 1 209 ? -8.695 -5.363 -1.454 1 92.12 209 SER A O 1
ATOM 1612 N N . SER A 1 210 ? -10.656 -6.332 -2.004 1 91.06 210 SER A N 1
ATOM 1613 C CA . SER A 1 210 ? -10.328 -7.539 -1.254 1 91.06 210 SER A CA 1
ATOM 1614 C C . SER A 1 210 ? -9.516 -8.516 -2.102 1 91.06 210 SER A C 1
ATOM 1616 O O . SER A 1 210 ? -9.633 -8.523 -3.328 1 91.06 210 SER A O 1
ATOM 1618 N N . THR A 1 211 ? -8.688 -9.203 -1.391 1 90.25 211 THR A N 1
ATOM 1619 C CA . THR A 1 211 ? -7.941 -10.266 -2.055 1 90.25 211 THR A CA 1
ATOM 1620 C C . THR A 1 211 ? -7.77 -11.469 -1.129 1 90.25 211 THR A C 1
ATOM 1622 O O . THR A 1 211 ? -7.652 -11.312 0.088 1 90.25 211 THR A O 1
ATOM 1625 N N . GLY A 1 212 ? -7.789 -12.648 -1.741 1 90.94 212 GLY A N 1
ATOM 1626 C CA . GLY A 1 212 ? -7.543 -13.867 -0.989 1 90.94 212 GLY A CA 1
ATOM 1627 C C . GLY A 1 212 ? -6.105 -14.344 -1.089 1 90.94 212 GLY A C 1
ATOM 1628 O O . GLY A 1 212 ? -5.77 -15.43 -0.599 1 90.94 212 GLY A O 1
ATOM 1629 N N . ALA A 1 213 ? -5.223 -13.57 -1.616 1 91.62 213 ALA A N 1
ATOM 1630 C CA . ALA A 1 213 ? -3.869 -14 -1.956 1 91.62 213 ALA A CA 1
ATOM 1631 C C . ALA A 1 213 ? -3.082 -14.375 -0.704 1 91.62 213 ALA A C 1
ATOM 1633 O O . ALA A 1 213 ? -2.354 -15.367 -0.692 1 91.62 213 ALA A O 1
ATOM 1634 N N . ALA A 1 214 ? -3.244 -13.578 0.294 1 93.56 214 ALA A N 1
ATOM 1635 C CA . ALA A 1 214 ? -2.484 -13.82 1.519 1 93.56 214 ALA A CA 1
ATOM 1636 C C . ALA A 1 214 ? -2.996 -15.062 2.246 1 93.56 214 ALA A C 1
ATOM 1638 O O . ALA A 1 214 ? -2.205 -15.852 2.77 1 93.56 214 ALA A O 1
ATOM 1639 N N . LYS A 1 215 ? -4.266 -15.234 2.264 1 93.31 215 LYS A N 1
ATOM 1640 C CA . LYS A 1 215 ? -4.844 -16.438 2.871 1 93.31 215 LYS A CA 1
ATOM 1641 C C . LYS A 1 215 ? -4.445 -17.688 2.098 1 93.31 215 LYS A C 1
ATOM 1643 O O . LYS A 1 215 ? -4.254 -18.75 2.688 1 93.31 215 LYS A O 1
ATOM 1648 N N . ALA A 1 216 ? -4.348 -17.547 0.831 1 95.06 216 ALA A N 1
ATOM 1649 C CA . ALA A 1 216 ? -3.971 -18.656 -0.031 1 95.06 216 ALA A CA 1
ATOM 1650 C C . ALA A 1 216 ? -2.572 -19.172 0.309 1 95.06 216 ALA A C 1
ATOM 1652 O O . ALA A 1 216 ? -2.26 -20.344 0.089 1 95.06 216 ALA A O 1
ATOM 1653 N N . VAL A 1 217 ? -1.745 -18.281 0.824 1 96.5 217 VAL A N 1
ATOM 1654 C CA . VAL A 1 217 ? -0.415 -18.719 1.236 1 96.5 217 VAL A CA 1
ATOM 1655 C C . VAL A 1 217 ? -0.532 -19.812 2.289 1 96.5 217 VAL A C 1
ATOM 1657 O O . VAL A 1 217 ? 0.265 -20.75 2.305 1 96.5 217 VAL A O 1
ATOM 1660 N N . GLY A 1 218 ? -1.51 -19.75 3.158 1 95.88 218 GLY A N 1
ATOM 1661 C CA . GLY A 1 218 ? -1.726 -20.781 4.164 1 95.88 218 GLY A CA 1
ATOM 1662 C C . GLY A 1 218 ? -2.076 -22.125 3.568 1 95.88 218 GLY A C 1
ATOM 1663 O O . GLY A 1 218 ? -1.809 -23.172 4.172 1 95.88 218 GLY A O 1
ATOM 1664 N N . LYS A 1 219 ? -2.656 -22.109 2.418 1 94.81 219 LYS A N 1
ATOM 1665 C CA . LYS A 1 219 ? -3.049 -23.344 1.754 1 94.81 219 LYS A CA 1
ATOM 1666 C C . LYS A 1 219 ? -1.848 -24.016 1.095 1 94.81 219 LYS A C 1
ATOM 1668 O O . LYS A 1 219 ? -1.758 -25.25 1.064 1 94.81 219 LYS A O 1
ATOM 1673 N N . VAL A 1 220 ? -0.924 -23.25 0.613 1 97.06 220 VAL A N 1
ATOM 1674 C CA . VAL A 1 220 ? 0.204 -23.828 -0.108 1 97.06 220 VAL A CA 1
ATOM 1675 C C . VAL A 1 220 ? 1.394 -23.984 0.835 1 97.06 220 VAL A C 1
ATOM 1677 O O . VAL A 1 220 ? 2.346 -24.703 0.528 1 97.06 220 VAL A O 1
ATOM 1680 N N . PHE A 1 221 ? 1.392 -23.266 1.916 1 97.62 221 PHE A N 1
ATOM 1681 C CA . PHE A 1 221 ? 2.385 -23.328 2.98 1 97.62 221 PHE A CA 1
ATOM 1682 C C . PHE A 1 221 ? 1.71 -23.391 4.348 1 97.62 221 PHE A C 1
ATOM 1684 O O . PHE A 1 221 ? 1.661 -22.391 5.062 1 97.62 221 PHE A O 1
ATOM 1691 N N . PRO A 1 222 ? 1.309 -24.531 4.809 1 97.25 222 PRO A N 1
ATOM 1692 C CA . PRO A 1 222 ? 0.405 -24.719 5.949 1 97.25 222 PRO A CA 1
ATOM 1693 C C . PRO A 1 222 ? 0.944 -24.094 7.234 1 97.25 222 PRO A C 1
ATOM 1695 O O . PRO A 1 222 ? 0.167 -23.672 8.094 1 97.25 222 PRO A O 1
ATOM 1698 N N . ALA A 1 223 ? 2.227 -23.969 7.367 1 97.31 223 ALA A N 1
ATOM 1699 C CA . ALA A 1 223 ? 2.822 -23.391 8.562 1 97.31 223 ALA A CA 1
ATOM 1700 C C . ALA A 1 223 ? 2.369 -21.938 8.742 1 97.31 223 ALA A C 1
ATOM 1702 O O . ALA A 1 223 ? 2.434 -21.391 9.852 1 97.31 223 ALA A O 1
ATOM 1703 N N . LEU A 1 224 ? 1.844 -21.312 7.672 1 98 224 LEU A N 1
ATOM 1704 C CA . LEU A 1 224 ? 1.442 -19.922 7.742 1 98 224 LEU A CA 1
ATOM 1705 C C . LEU A 1 224 ? -0.076 -19.781 7.695 1 98 224 LEU A C 1
ATOM 1707 O O . LEU A 1 224 ? -0.602 -18.688 7.531 1 98 224 LEU A O 1
ATOM 1711 N N . ASN A 1 225 ? -0.77 -20.953 7.785 1 97.44 225 ASN A N 1
ATOM 1712 C CA . ASN A 1 225 ? -2.229 -20.891 7.805 1 97.44 225 ASN A CA 1
ATOM 1713 C C . ASN A 1 225 ? -2.742 -20.109 9.008 1 97.44 225 ASN A C 1
ATOM 1715 O O . ASN A 1 225 ? -2.377 -20.391 10.148 1 97.44 225 ASN A O 1
ATOM 1719 N N . GLY A 1 226 ? -3.504 -19.062 8.711 1 96.12 226 GLY A N 1
ATOM 1720 C CA . GLY A 1 226 ? -4.086 -18.234 9.766 1 96.12 226 GLY A CA 1
ATOM 1721 C C . GLY A 1 226 ? -3.166 -17.125 10.227 1 96.12 226 GLY A C 1
ATOM 1722 O O . GLY A 1 226 ? -3.549 -16.312 11.07 1 96.12 226 GLY A O 1
ATOM 1723 N N . LYS A 1 227 ? -2.008 -17.016 9.656 1 97.94 227 LYS A N 1
ATOM 1724 C CA . LYS A 1 227 ? -1.029 -16.031 10.133 1 97.94 227 LYS A CA 1
ATOM 1725 C C . LYS A 1 227 ? -0.947 -14.836 9.195 1 97.94 227 LYS A C 1
ATOM 1727 O O . LYS A 1 227 ? -0.386 -13.797 9.555 1 97.94 227 LYS A O 1
ATOM 1732 N N . LEU A 1 228 ? -1.507 -15.031 8.008 1 97.69 228 LEU A N 1
ATOM 1733 C CA . LEU A 1 228 ? -1.424 -13.961 7.023 1 97.69 228 LEU A CA 1
ATOM 1734 C C . LEU A 1 228 ? -2.803 -13.633 6.457 1 97.69 228 LEU A C 1
ATOM 1736 O O . LEU A 1 228 ? -3.621 -14.531 6.25 1 97.69 228 LEU A O 1
ATOM 1740 N N . THR A 1 229 ? -3.088 -12.43 6.23 1 96.69 229 THR A N 1
ATOM 1741 C CA . THR A 1 229 ? -4.188 -11.922 5.418 1 96.69 229 THR A CA 1
ATOM 1742 C C . THR A 1 229 ? -3.809 -10.594 4.766 1 96.69 229 THR A C 1
ATOM 1744 O O . THR A 1 229 ? -2.693 -10.102 4.949 1 96.69 229 THR A O 1
ATOM 1747 N N . GLY A 1 230 ? -4.664 -10.172 3.891 1 95.94 230 GLY A N 1
ATOM 1748 C CA . GLY A 1 230 ? -4.254 -8.953 3.201 1 95.94 230 GLY A CA 1
ATOM 1749 C C . GLY A 1 230 ? -5.363 -8.336 2.373 1 95.94 230 GLY A C 1
ATOM 1750 O O . GLY A 1 230 ? -6.484 -8.844 2.35 1 95.94 230 GLY A O 1
ATOM 1751 N N . MET A 1 231 ? -5.012 -7.191 1.816 1 95.88 231 MET A N 1
ATOM 1752 C CA . MET A 1 231 ? -5.902 -6.43 0.945 1 95.88 231 MET A CA 1
ATOM 1753 C C . MET A 1 231 ? -5.133 -5.832 -0.23 1 95.88 231 MET A C 1
ATOM 1755 O O . MET A 1 231 ? -3.932 -6.062 -0.371 1 95.88 231 MET A O 1
ATOM 1759 N N . ALA A 1 232 ? -5.895 -5.191 -1.099 1 95.5 232 ALA A N 1
ATOM 1760 C CA . ALA A 1 232 ? -5.266 -4.602 -2.277 1 95.5 232 ALA A CA 1
ATOM 1761 C C . ALA A 1 232 ? -5.742 -3.166 -2.494 1 95.5 232 ALA A C 1
ATOM 1763 O O . ALA A 1 232 ? -6.84 -2.801 -2.074 1 95.5 232 ALA A O 1
ATOM 1764 N N . PHE A 1 233 ? -4.871 -2.365 -3.041 1 96.44 233 PHE A N 1
ATOM 1765 C CA . PHE A 1 233 ? -5.223 -1.112 -3.699 1 96.44 233 PHE A CA 1
ATOM 1766 C C . PHE A 1 233 ? -4.941 -1.189 -5.195 1 96.44 233 PHE A C 1
ATOM 1768 O O . PHE A 1 233 ? -3.787 -1.296 -5.613 1 96.44 233 PHE A O 1
ATOM 1775 N N . ARG A 1 234 ? -6.023 -1.092 -5.961 1 94.69 234 ARG A N 1
ATOM 1776 C CA . ARG A 1 234 ? -5.832 -1.035 -7.406 1 94.69 234 ARG A CA 1
ATOM 1777 C C . ARG A 1 234 ? -5.523 0.387 -7.863 1 94.69 234 ARG A C 1
ATOM 1779 O O . ARG A 1 234 ? -6.156 1.342 -7.402 1 94.69 234 ARG A O 1
ATOM 1786 N N . VAL A 1 235 ? -4.52 0.468 -8.695 1 94.56 235 VAL A N 1
ATOM 1787 C CA . VAL A 1 235 ? -4.07 1.788 -9.117 1 94.56 235 VAL A CA 1
ATOM 1788 C C . VAL A 1 235 ? -3.924 1.816 -10.641 1 94.56 235 VAL A C 1
ATOM 1790 O O . VAL A 1 235 ? -3.859 0.766 -11.281 1 94.56 235 VAL A O 1
ATOM 1793 N N . PRO A 1 236 ? -3.799 3.031 -11.227 1 91.69 236 PRO A N 1
ATOM 1794 C CA . PRO A 1 236 ? -3.852 3.162 -12.68 1 91.69 236 PRO A CA 1
ATOM 1795 C C . PRO A 1 236 ? -2.512 2.859 -13.352 1 91.69 236 PRO A C 1
ATOM 1797 O O . PRO A 1 236 ? -2.008 3.674 -14.125 1 91.69 236 PRO A O 1
ATOM 1800 N N . THR A 1 237 ? -1.922 1.8 -13.094 1 90.5 237 THR A N 1
ATOM 1801 C CA . THR A 1 237 ? -0.771 1.284 -13.828 1 90.5 237 THR A CA 1
ATOM 1802 C C . THR A 1 237 ? -1.099 -0.058 -14.477 1 90.5 237 THR A C 1
ATOM 1804 O O . THR A 1 237 ? -2.146 -0.646 -14.203 1 90.5 237 THR A O 1
ATOM 1807 N N . VAL A 1 238 ? -0.091 -0.453 -15.336 1 83.5 238 VAL A N 1
ATOM 1808 C CA . VAL A 1 238 ? -0.373 -1.696 -16.047 1 83.5 238 VAL A CA 1
ATOM 1809 C C . VAL A 1 238 ? 0.683 -2.742 -15.695 1 83.5 238 VAL A C 1
ATOM 1811 O O . VAL A 1 238 ? 1.852 -2.408 -15.492 1 83.5 238 VAL A O 1
ATOM 1814 N N . ASP A 1 239 ? 0.249 -3.959 -15.461 1 87.38 239 ASP A N 1
ATOM 1815 C CA . ASP A 1 239 ? 1.019 -5.199 -15.516 1 87.38 239 ASP A CA 1
ATOM 1816 C C . ASP A 1 239 ? 1.742 -5.461 -14.203 1 87.38 239 ASP A C 1
ATOM 1818 O O . ASP A 1 239 ? 1.283 -6.262 -13.383 1 87.38 239 ASP A O 1
ATOM 1822 N N . VAL A 1 240 ? 2.68 -4.543 -13.828 1 94.19 240 VAL A N 1
ATOM 1823 C CA . VAL A 1 240 ? 3.523 -4.855 -12.68 1 94.19 240 VAL A CA 1
ATOM 1824 C C . VAL A 1 240 ? 2.859 -4.348 -11.398 1 94.19 240 VAL A C 1
ATOM 1826 O O . VAL A 1 240 ? 2.34 -3.23 -11.359 1 94.19 240 VAL A O 1
ATOM 1829 N N . SER A 1 241 ? 2.797 -5.172 -10.422 1 96.44 241 SER A N 1
ATOM 1830 C CA . SER A 1 241 ? 2.295 -4.855 -9.086 1 96.44 241 SER A CA 1
ATOM 1831 C C . SER A 1 241 ? 3.359 -5.105 -8.023 1 96.44 241 SER A C 1
ATOM 1833 O O . SER A 1 241 ? 4.418 -5.664 -8.312 1 96.44 241 SER A O 1
ATOM 1835 N N . VAL A 1 242 ? 3.049 -4.59 -6.836 1 98.25 242 VAL A N 1
ATOM 1836 C CA . VAL A 1 242 ? 4.016 -4.707 -5.75 1 98.25 242 VAL A CA 1
ATOM 1837 C C . VAL A 1 242 ? 3.314 -5.191 -4.484 1 98.25 242 VAL A C 1
ATOM 1839 O O . VAL A 1 242 ? 2.195 -4.77 -4.188 1 98.25 242 VAL A O 1
ATOM 1842 N N . VAL A 1 243 ? 3.949 -6.199 -3.82 1 98.19 243 VAL A N 1
ATOM 1843 C CA . VAL A 1 243 ? 3.508 -6.688 -2.52 1 98.19 243 VAL A CA 1
ATOM 1844 C C . VAL A 1 243 ? 4.223 -5.922 -1.409 1 98.19 243 VAL A C 1
ATOM 1846 O O . VAL A 1 243 ? 5.445 -5.742 -1.457 1 98.19 243 VAL A O 1
ATOM 1849 N N . ASP A 1 244 ? 3.447 -5.406 -0.518 1 98.44 244 ASP A N 1
ATOM 1850 C CA . ASP A 1 244 ? 3.881 -4.805 0.739 1 98.44 244 ASP A CA 1
ATOM 1851 C C . ASP A 1 244 ? 3.453 -5.656 1.933 1 98.44 244 ASP A C 1
ATOM 1853 O O . ASP A 1 244 ? 2.283 -5.648 2.318 1 98.44 244 ASP A O 1
ATOM 1857 N N . LEU A 1 245 ? 4.434 -6.355 2.498 1 98.56 245 LEU A N 1
ATOM 1858 C CA . LEU A 1 245 ? 4.145 -7.281 3.592 1 98.56 245 LEU A CA 1
ATOM 1859 C C . LEU A 1 245 ? 4.723 -6.766 4.906 1 98.56 245 LEU A C 1
ATOM 1861 O O . LEU A 1 245 ? 5.941 -6.637 5.043 1 98.56 245 LEU A O 1
ATOM 1865 N N . THR A 1 246 ? 3.875 -6.422 5.82 1 98.62 246 THR A N 1
ATOM 1866 C CA . THR A 1 246 ? 4.289 -6.133 7.188 1 98.62 246 THR A CA 1
ATOM 1867 C C . THR A 1 246 ? 4.234 -7.395 8.047 1 98.62 246 THR A C 1
ATOM 1869 O O . THR A 1 246 ? 3.186 -8.031 8.156 1 98.62 246 THR A O 1
ATOM 1872 N N . VAL A 1 247 ? 5.355 -7.75 8.703 1 98.31 247 VAL A N 1
ATOM 1873 C CA . VAL A 1 247 ? 5.383 -9.016 9.422 1 98.31 247 VAL A CA 1
ATOM 1874 C C . VAL A 1 247 ? 6.031 -8.82 10.797 1 98.31 247 VAL A C 1
ATOM 1876 O O . VAL A 1 247 ? 6.945 -8 10.938 1 98.31 247 VAL A O 1
ATOM 1879 N N . ARG A 1 248 ? 5.523 -9.5 11.711 1 98.5 248 ARG A N 1
ATOM 1880 C CA . ARG A 1 248 ? 6.184 -9.695 13 1 98.5 248 ARG A CA 1
ATOM 1881 C C . ARG A 1 248 ? 6.957 -11.008 13.023 1 98.5 248 ARG A C 1
ATOM 1883 O O . ARG A 1 248 ? 6.395 -12.07 12.734 1 98.5 248 ARG A O 1
ATOM 1890 N N . LEU A 1 249 ? 8.227 -10.914 13.406 1 98.62 249 LEU A N 1
ATOM 1891 C CA . LEU A 1 249 ? 9.109 -12.07 13.391 1 98.62 249 LEU A CA 1
ATOM 1892 C C . LEU A 1 249 ? 9.242 -12.672 14.781 1 98.62 249 LEU A C 1
ATOM 1894 O O . LEU A 1 249 ? 9.242 -11.945 15.781 1 98.62 249 LEU A O 1
ATOM 1898 N N . GLU A 1 250 ? 9.398 -13.922 14.812 1 98.44 250 GLU A N 1
ATOM 1899 C CA . GLU A 1 250 ? 9.664 -14.633 16.062 1 98.44 250 GLU A CA 1
ATOM 1900 C C . GLU A 1 250 ? 11.109 -14.43 16.516 1 98.44 250 GLU A C 1
ATOM 1902 O O . GLU A 1 250 ? 11.359 -14.109 17.688 1 98.44 250 GLU A O 1
ATOM 1907 N N . LYS A 1 251 ? 12.047 -14.672 15.625 1 98.44 251 LYS A N 1
ATOM 1908 C CA . LYS A 1 251 ? 13.469 -14.469 15.891 1 98.44 251 LYS A CA 1
ATOM 1909 C C . LYS A 1 251 ? 13.922 -13.094 15.406 1 98.44 251 LYS A C 1
ATOM 1911 O O . LYS A 1 251 ? 13.641 -12.703 14.273 1 98.44 251 LYS A O 1
ATOM 1916 N N . LYS A 1 252 ? 14.656 -12.43 16.297 1 98.19 252 LYS A N 1
ATOM 1917 C CA . LYS A 1 252 ? 15.195 -11.125 15.93 1 98.19 252 LYS A CA 1
ATOM 1918 C C . LYS A 1 252 ? 16.109 -11.227 14.719 1 98.19 252 LYS A C 1
ATOM 1920 O O . LYS A 1 252 ? 16.891 -12.172 14.602 1 98.19 252 LYS A O 1
ATOM 1925 N N . ALA A 1 253 ? 15.906 -10.242 13.812 1 98.31 253 ALA A N 1
ATOM 1926 C CA . ALA A 1 253 ? 16.766 -10.141 12.633 1 98.31 253 ALA A CA 1
ATOM 1927 C C . ALA A 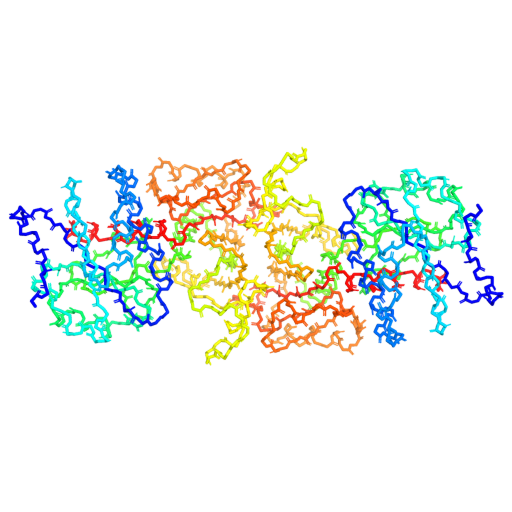1 253 ? 16.906 -8.688 12.18 1 98.31 253 ALA A C 1
ATOM 1929 O O . ALA A 1 253 ? 15.906 -7.973 12.055 1 98.31 253 ALA A O 1
ATOM 1930 N N . THR A 1 254 ? 18.125 -8.305 11.992 1 98.06 254 THR A N 1
ATOM 1931 C CA . THR A 1 254 ? 18.297 -6.992 11.383 1 98.06 254 THR A CA 1
ATOM 1932 C C . THR A 1 254 ? 17.828 -7 9.93 1 98.06 254 THR A C 1
ATOM 1934 O O . THR A 1 254 ? 17.719 -8.062 9.312 1 98.06 254 THR A O 1
ATOM 1937 N N . TYR A 1 255 ? 17.625 -5.844 9.477 1 98 255 TYR A N 1
ATOM 1938 C CA . TYR A 1 255 ? 17.219 -5.77 8.078 1 98 255 TYR A CA 1
ATOM 1939 C C . TYR A 1 255 ? 18.297 -6.332 7.164 1 98 255 TYR A C 1
ATOM 1941 O O . TYR A 1 255 ? 18 -6.941 6.133 1 98 255 TYR A O 1
ATOM 1949 N N . GLU A 1 256 ? 19.547 -6.133 7.559 1 98.25 256 GLU A N 1
ATOM 1950 C CA . GLU A 1 256 ? 20.656 -6.691 6.789 1 98.25 256 GLU A CA 1
ATOM 1951 C C . GLU A 1 256 ? 20.625 -8.219 6.816 1 98.25 256 GLU A C 1
ATOM 1953 O O . GLU A 1 256 ? 20.938 -8.859 5.812 1 98.25 256 GLU A O 1
ATOM 1958 N N . ASP A 1 257 ? 20.25 -8.812 7.945 1 98.44 257 ASP A N 1
ATOM 1959 C CA . ASP A 1 257 ? 20.094 -10.258 8.039 1 98.44 257 ASP A CA 1
ATOM 1960 C C . ASP A 1 257 ? 19.016 -10.758 7.078 1 98.44 257 ASP A C 1
ATOM 1962 O O . ASP A 1 257 ? 19.188 -11.781 6.418 1 98.44 257 ASP A O 1
ATOM 1966 N N . ILE A 1 258 ? 17.984 -10.062 7.035 1 98.62 258 ILE A N 1
ATOM 1967 C CA . ILE A 1 258 ? 16.859 -10.422 6.191 1 98.62 258 ILE A CA 1
ATOM 1968 C C . ILE A 1 258 ? 17.266 -10.336 4.723 1 98.62 258 ILE A C 1
ATOM 1970 O O . ILE A 1 258 ? 17 -11.266 3.951 1 98.62 258 ILE A O 1
ATOM 1974 N N . LYS A 1 259 ? 17.938 -9.25 4.391 1 98.5 259 LYS A N 1
ATOM 1975 C CA . LYS A 1 259 ? 18.422 -9.086 3.023 1 98.5 259 LYS A CA 1
ATOM 1976 C C . LYS A 1 259 ? 19.344 -10.242 2.617 1 98.5 259 LYS A C 1
ATOM 1978 O O . LYS A 1 259 ? 19.203 -10.789 1.521 1 98.5 259 LYS A O 1
ATOM 1983 N N . ALA A 1 260 ? 20.125 -10.594 3.477 1 98.69 260 ALA A N 1
ATOM 1984 C CA . ALA A 1 260 ? 21.094 -11.656 3.195 1 98.69 260 ALA A CA 1
ATOM 1985 C C . ALA A 1 260 ? 20.391 -12.992 2.988 1 98.69 260 ALA A C 1
ATOM 1987 O O . ALA A 1 260 ? 20.766 -13.766 2.102 1 98.69 260 ALA A O 1
ATOM 1988 N N . ALA A 1 261 ? 19.453 -13.273 3.795 1 98.62 261 ALA A N 1
ATOM 1989 C CA . ALA A 1 261 ? 18.719 -14.531 3.695 1 98.62 261 ALA A CA 1
ATOM 1990 C C . ALA A 1 261 ? 17.969 -14.625 2.369 1 98.62 261 ALA A C 1
ATOM 1992 O O . ALA A 1 261 ? 17.984 -15.672 1.709 1 98.62 261 ALA A O 1
ATOM 1993 N N . ILE A 1 262 ? 17.297 -13.547 2.012 1 98.75 262 ILE A N 1
ATOM 1994 C CA . ILE A 1 262 ? 16.531 -13.539 0.777 1 98.75 262 ILE A CA 1
ATOM 1995 C C . ILE A 1 262 ? 17.469 -13.641 -0.424 1 98.75 262 ILE A C 1
ATOM 1997 O O . ILE A 1 262 ? 17.203 -14.398 -1.361 1 98.75 262 ILE A O 1
ATOM 2001 N N . LYS A 1 263 ? 18.547 -12.883 -0.355 1 98.62 263 LYS A N 1
ATOM 2002 C CA . LYS A 1 263 ? 19.516 -12.93 -1.443 1 98.62 263 LYS A CA 1
ATOM 2003 C C . LYS A 1 263 ? 20.078 -14.336 -1.631 1 98.62 263 LYS A C 1
ATOM 2005 O O . LYS A 1 263 ? 20.156 -14.828 -2.758 1 98.62 263 LYS A O 1
ATOM 2010 N N . ALA A 1 264 ? 20.422 -14.969 -0.578 1 98.69 264 ALA A N 1
ATOM 2011 C CA . ALA A 1 264 ? 20.969 -16.312 -0.642 1 98.69 264 ALA A CA 1
ATOM 2012 C C . ALA A 1 264 ? 19.984 -17.281 -1.299 1 98.69 264 ALA A C 1
ATOM 2014 O O . ALA A 1 264 ? 20.359 -18.062 -2.182 1 98.69 264 ALA A O 1
ATOM 2015 N N . GLU A 1 265 ? 18.734 -17.25 -0.902 1 98.56 265 GLU A N 1
ATOM 2016 C CA . GLU A 1 265 ? 17.734 -18.141 -1.46 1 98.56 265 GLU A CA 1
ATOM 2017 C C . GLU A 1 265 ? 17.453 -17.812 -2.924 1 98.56 265 GLU A C 1
ATOM 2019 O O . GLU A 1 265 ? 17.203 -18.703 -3.73 1 98.56 265 GLU A O 1
ATOM 2024 N N . SER A 1 266 ? 17.484 -16.562 -3.277 1 98.56 266 SER A N 1
ATOM 2025 C CA . SER A 1 266 ? 17.219 -16.125 -4.645 1 98.56 266 SER A CA 1
ATOM 2026 C C . SER A 1 266 ? 18.297 -16.625 -5.605 1 98.56 266 SER A C 1
ATOM 2028 O O . SER A 1 266 ? 18.047 -16.766 -6.805 1 98.56 266 SER A O 1
ATOM 2030 N N . GLU A 1 267 ? 19.453 -16.922 -5.035 1 98.12 267 GLU A N 1
ATOM 2031 C CA . GLU A 1 267 ? 20.578 -17.328 -5.863 1 98.12 267 GLU A CA 1
ATOM 2032 C C . GLU A 1 267 ? 20.797 -18.844 -5.797 1 98.12 267 GLU A C 1
ATOM 2034 O O . GLU A 1 267 ? 21.641 -19.391 -6.5 1 98.12 267 GLU A O 1
ATOM 2039 N N . THR A 1 268 ? 20 -19.594 -5 1 97.75 268 THR A N 1
ATOM 2040 C CA . THR A 1 268 ? 20.172 -21.031 -4.84 1 97.75 268 THR A CA 1
ATOM 2041 C C . THR A 1 268 ? 18.844 -21.766 -5.004 1 97.75 268 THR A C 1
ATOM 2043 O O . THR A 1 268 ? 18.359 -21.938 -6.125 1 97.75 268 THR A O 1
ATOM 2046 N N . ASN A 1 269 ? 18.109 -21.984 -3.893 1 97.12 269 ASN A N 1
ATOM 2047 C CA . ASN A 1 269 ? 16.953 -22.875 -3.877 1 97.12 269 ASN A CA 1
ATOM 2048 C C . ASN A 1 269 ? 15.789 -22.281 -4.676 1 97.12 269 ASN A C 1
ATOM 2050 O O . ASN A 1 269 ? 14.922 -23.031 -5.148 1 97.12 269 ASN A O 1
ATOM 2054 N N . LEU A 1 270 ? 15.742 -20.953 -4.773 1 98.44 270 LEU A N 1
ATOM 2055 C CA . LEU A 1 270 ? 14.602 -20.312 -5.43 1 98.44 270 LEU A CA 1
ATOM 2056 C C . LEU A 1 270 ? 15.055 -19.516 -6.645 1 98.44 270 LEU A C 1
ATOM 2058 O O . LEU A 1 270 ? 14.414 -18.531 -7.023 1 98.44 270 LEU A O 1
ATOM 2062 N N . LYS A 1 271 ? 16.25 -19.969 -7.18 1 97.62 271 LYS A N 1
ATOM 2063 C CA . LYS A 1 271 ? 16.766 -19.312 -8.375 1 97.62 271 LYS A CA 1
ATOM 2064 C C . LYS A 1 271 ? 15.758 -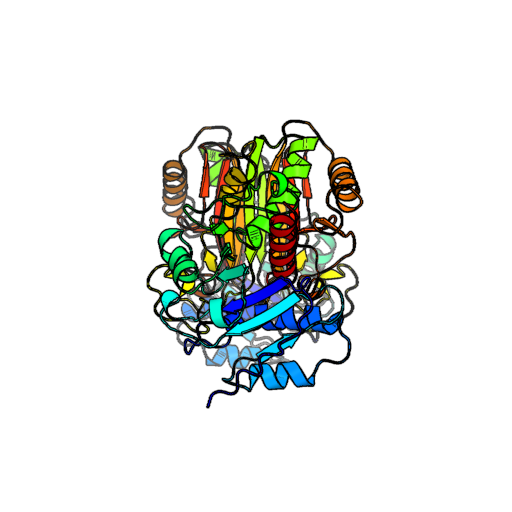19.391 -9.523 1 97.62 271 LYS A C 1
ATOM 2066 O O . LYS A 1 271 ? 15.227 -20.469 -9.812 1 97.62 271 LYS A O 1
ATOM 2071 N N . GLY A 1 272 ? 15.492 -18.25 -10.102 1 95.38 272 GLY A N 1
ATOM 2072 C CA . GLY A 1 272 ? 14.555 -18.219 -11.211 1 95.38 272 GLY A CA 1
ATOM 2073 C C . GLY A 1 272 ? 13.133 -17.922 -10.789 1 95.38 272 GLY A C 1
ATOM 2074 O O . GLY A 1 272 ? 12.289 -17.594 -11.617 1 95.38 272 GLY A O 1
ATOM 2075 N N . ILE A 1 273 ? 12.844 -18.016 -9.492 1 97.88 273 ILE A N 1
ATOM 2076 C CA . ILE A 1 273 ? 11.523 -17.75 -8.93 1 97.88 273 ILE A CA 1
ATOM 2077 C C . ILE A 1 273 ? 11.562 -16.5 -8.078 1 97.88 273 ILE A C 1
ATOM 2079 O O . ILE A 1 273 ? 10.766 -15.578 -8.273 1 97.88 273 ILE A O 1
ATOM 2083 N N . LEU A 1 274 ? 12.5 -16.484 -7.16 1 98.56 274 LEU A N 1
ATOM 2084 C CA . LEU A 1 274 ? 12.734 -15.352 -6.266 1 98.56 274 LEU A CA 1
ATOM 2085 C C . LEU A 1 274 ? 13.922 -14.523 -6.73 1 98.56 274 LEU A C 1
ATOM 2087 O O . LEU A 1 274 ? 14.961 -15.07 -7.105 1 98.56 274 LEU A O 1
ATOM 2091 N N . GLY A 1 275 ? 13.703 -13.242 -6.863 1 98.5 275 GLY A N 1
ATOM 2092 C CA . GLY A 1 275 ? 14.781 -12.336 -7.211 1 98.5 275 GLY A CA 1
ATOM 2093 C C . GLY A 1 275 ? 15.133 -11.375 -6.09 1 98.5 275 GLY A C 1
ATOM 2094 O O . GLY A 1 275 ? 14.406 -11.266 -5.105 1 98.5 275 GLY A O 1
ATOM 2095 N N . TYR A 1 276 ? 16.234 -10.727 -6.262 1 98.5 276 TYR A N 1
ATOM 2096 C CA . TYR A 1 276 ? 16.781 -9.75 -5.324 1 98.5 276 TYR A CA 1
ATOM 2097 C C . TYR A 1 276 ? 17.344 -8.547 -6.062 1 98.5 276 TYR A C 1
ATOM 2099 O O . TYR A 1 276 ? 18.188 -8.695 -6.957 1 98.5 276 TYR A O 1
ATOM 2107 N N . VAL A 1 277 ? 16.859 -7.344 -5.719 1 96.81 277 VAL A N 1
ATOM 2108 C CA . VAL A 1 277 ? 17.391 -6.152 -6.367 1 96.81 277 VAL A CA 1
ATOM 2109 C C . VAL A 1 277 ? 17.734 -5.102 -5.312 1 96.81 277 VAL A C 1
ATOM 2111 O O . VAL A 1 277 ? 17.031 -4.969 -4.309 1 96.81 277 VAL A O 1
ATOM 2114 N N . GLU A 1 278 ? 18.781 -4.285 -5.59 1 94.25 278 GLU A N 1
ATOM 2115 C CA . GLU A 1 278 ? 19.188 -3.174 -4.73 1 94.25 278 GLU A CA 1
ATOM 2116 C C . GLU A 1 278 ? 19.234 -1.864 -5.512 1 94.25 278 GLU A C 1
ATOM 2118 O O . GLU A 1 278 ? 19.672 -0.837 -4.977 1 94.25 278 GLU A O 1
ATOM 2123 N N . GLU A 1 279 ? 18.875 -1.938 -6.723 1 91.06 279 GLU A N 1
ATOM 2124 C CA . GLU A 1 279 ? 18.797 -0.732 -7.539 1 91.06 279 GLU A CA 1
ATOM 2125 C C . GLU A 1 279 ? 17.516 0.042 -7.273 1 91.06 279 GLU A C 1
ATOM 2127 O O . GLU A 1 279 ? 16.547 -0.513 -6.742 1 91.06 279 GLU A O 1
ATOM 2132 N N . ASP A 1 280 ? 17.516 1.291 -7.664 1 90.94 280 ASP A N 1
ATOM 2133 C CA . ASP A 1 280 ? 16.359 2.154 -7.508 1 90.94 280 ASP A CA 1
ATOM 2134 C C . ASP A 1 280 ? 15.391 1.985 -8.68 1 90.94 280 ASP A C 1
ATOM 2136 O O . ASP A 1 280 ? 15.258 2.879 -9.516 1 90.94 280 ASP A O 1
ATOM 2140 N N . LEU A 1 281 ? 14.68 0.892 -8.617 1 91.69 281 LEU A N 1
ATOM 2141 C CA . LEU A 1 281 ? 13.805 0.532 -9.734 1 91.69 281 LEU A CA 1
ATOM 2142 C C . LEU A 1 281 ? 12.352 0.865 -9.414 1 91.69 281 LEU A C 1
ATOM 2144 O O . LEU A 1 281 ? 12.008 1.13 -8.258 1 91.69 281 LEU A O 1
ATOM 2148 N N . VAL A 1 282 ? 11.594 0.963 -10.453 1 94 282 VAL A N 1
ATOM 2149 C CA . VAL A 1 282 ? 10.156 1.215 -10.352 1 94 282 VAL A CA 1
ATOM 2150 C C . VAL A 1 282 ? 9.391 0.138 -11.117 1 94 282 VAL A C 1
ATOM 2152 O O . VAL A 1 282 ? 9.984 -0.794 -11.664 1 94 282 VAL A O 1
ATOM 2155 N N . SER A 1 283 ? 8.078 0.178 -11.117 1 94.5 283 SER A N 1
ATOM 2156 C CA . SER A 1 283 ? 7.223 -0.909 -11.586 1 94.5 283 SER A CA 1
ATOM 2157 C C . SER A 1 283 ? 7.551 -1.282 -13.031 1 94.5 283 SER A C 1
ATOM 2159 O O . SER A 1 283 ? 7.672 -2.465 -13.359 1 94.5 283 SER A O 1
ATOM 2161 N N . THR A 1 284 ? 7.777 -0.323 -13.906 1 88.19 284 THR A N 1
ATOM 2162 C CA . THR A 1 284 ? 7.941 -0.613 -15.328 1 88.19 284 THR A CA 1
ATOM 2163 C C . THR A 1 284 ? 9.25 -1.349 -15.578 1 88.19 284 THR A C 1
ATOM 2165 O O . THR A 1 284 ? 9.43 -1.971 -16.625 1 88.19 284 THR A O 1
ATOM 2168 N N . ASP A 1 285 ? 10.172 -1.273 -14.68 1 91.81 285 ASP A N 1
ATOM 2169 C CA . ASP A 1 285 ? 11.453 -1.938 -14.852 1 91.81 285 ASP A CA 1
ATOM 2170 C C . ASP A 1 285 ? 11.312 -3.453 -14.734 1 91.81 285 ASP A C 1
ATOM 2172 O O . ASP A 1 285 ? 12.227 -4.199 -15.094 1 91.81 285 ASP A O 1
ATOM 2176 N N . PHE A 1 286 ? 10.195 -3.904 -14.266 1 93 286 PHE A N 1
ATOM 2177 C CA . PHE A 1 286 ? 10.031 -5.328 -14.008 1 93 286 PHE A CA 1
ATOM 2178 C C . PHE A 1 286 ? 9.102 -5.961 -15.039 1 93 286 PHE A C 1
ATOM 2180 O O . PHE A 1 286 ? 8.781 -7.148 -14.953 1 93 286 PHE A O 1
ATOM 2187 N N . VAL A 1 287 ? 8.633 -5.152 -15.984 1 86.44 287 VAL A N 1
ATOM 2188 C CA . VAL A 1 287 ? 7.82 -5.703 -17.062 1 86.44 287 VAL A CA 1
ATOM 2189 C C . VAL A 1 287 ? 8.617 -6.758 -17.828 1 86.44 287 VAL A C 1
ATOM 2191 O O . VAL A 1 287 ? 9.75 -6.508 -18.234 1 86.44 287 VAL A O 1
ATOM 2194 N N . GLY A 1 288 ? 8.094 -7.906 -17.938 1 84 288 GLY A N 1
ATOM 2195 C CA . GLY A 1 288 ? 8.75 -8.969 -18.688 1 84 288 GLY A CA 1
ATOM 2196 C C . GLY A 1 288 ? 9.695 -9.797 -17.844 1 84 288 GLY A C 1
ATOM 2197 O O . GLY A 1 288 ? 10.375 -10.688 -18.359 1 84 288 GLY A O 1
ATOM 2198 N N . ASP A 1 289 ? 9.766 -9.508 -16.547 1 90.5 289 ASP A N 1
ATOM 2199 C CA . ASP A 1 289 ? 10.641 -10.289 -15.664 1 90.5 289 ASP A CA 1
ATOM 2200 C C . ASP A 1 289 ? 10.086 -11.695 -15.453 1 90.5 289 ASP A C 1
ATOM 2202 O O . ASP A 1 289 ? 8.914 -11.859 -15.109 1 90.5 289 ASP A O 1
ATOM 2206 N N . ASN A 1 290 ? 10.891 -12.727 -15.578 1 89.12 290 ASN A N 1
ATOM 2207 C CA . ASN A 1 290 ? 10.453 -14.117 -15.477 1 89.12 290 ASN A CA 1
ATOM 2208 C C . ASN A 1 290 ? 10.234 -14.531 -14.023 1 89.12 290 ASN A C 1
ATOM 2210 O O . ASN A 1 290 ? 9.547 -15.523 -13.758 1 89.12 290 ASN A O 1
ATOM 2214 N N . ARG A 1 291 ? 10.867 -13.906 -13.203 1 95.88 291 ARG A N 1
ATOM 2215 C CA . ARG A 1 291 ? 10.711 -14.25 -11.797 1 95.88 291 ARG A CA 1
ATOM 2216 C C . ARG A 1 291 ? 9.359 -13.789 -11.266 1 95.88 291 ARG A C 1
ATOM 2218 O O . ARG A 1 291 ? 8.875 -12.711 -11.625 1 95.88 291 ARG A O 1
ATOM 2225 N N . SER A 1 292 ? 8.734 -14.547 -10.367 1 96.06 292 SER A N 1
ATOM 2226 C CA . SER A 1 292 ? 7.383 -14.242 -9.906 1 96.06 292 SER A CA 1
ATOM 2227 C C . SER A 1 292 ? 7.41 -13.477 -8.586 1 96.06 292 SER A C 1
ATOM 2229 O O . SER A 1 292 ? 6.367 -13.031 -8.102 1 96.06 292 SER A O 1
ATOM 2231 N N . SER A 1 293 ? 8.547 -13.328 -7.973 1 98.44 293 SER A N 1
ATOM 2232 C CA . SER A 1 293 ? 8.75 -12.57 -6.746 1 98.44 293 SER A CA 1
ATOM 2233 C C . SER A 1 293 ? 10.109 -11.883 -6.742 1 98.44 293 SER A C 1
ATOM 2235 O O . SER A 1 293 ? 11.148 -12.547 -6.672 1 98.44 293 SER A O 1
ATOM 2237 N N . ILE A 1 294 ? 10.188 -10.578 -6.832 1 98.69 294 ILE A N 1
ATOM 2238 C CA . ILE A 1 294 ? 11.453 -9.859 -6.844 1 98.69 294 ILE A CA 1
ATOM 2239 C C . ILE A 1 294 ? 11.531 -8.93 -5.637 1 98.69 294 ILE A C 1
ATOM 2241 O O . ILE A 1 294 ? 10.914 -7.859 -5.629 1 98.69 294 ILE A O 1
ATOM 2245 N N . PHE A 1 295 ? 12.367 -9.312 -4.633 1 98.88 295 PHE A N 1
ATOM 2246 C CA . PHE A 1 295 ? 12.531 -8.555 -3.4 1 98.88 295 PHE A CA 1
ATOM 2247 C C . PHE A 1 295 ? 13.273 -7.254 -3.662 1 98.88 295 PHE A C 1
ATOM 2249 O O . PHE A 1 295 ? 14.375 -7.262 -4.219 1 98.88 295 PHE A O 1
ATOM 2256 N N . ASP A 1 296 ? 12.633 -6.16 -3.318 1 98.62 296 ASP A N 1
ATOM 2257 C CA . ASP A 1 296 ? 13.242 -4.836 -3.402 1 98.62 296 ASP A CA 1
ATOM 2258 C C . ASP A 1 296 ? 13.906 -4.453 -2.084 1 98.62 296 ASP A C 1
ATOM 2260 O O . ASP A 1 296 ? 13.258 -3.924 -1.182 1 98.62 296 ASP A O 1
ATOM 2264 N N . ALA A 1 297 ? 15.18 -4.578 -2.033 1 97.62 297 ALA A N 1
ATOM 2265 C CA . ALA A 1 297 ? 15.93 -4.453 -0.786 1 97.62 297 ALA A CA 1
ATOM 2266 C C . ALA A 1 297 ? 15.938 -3.01 -0.291 1 97.62 297 ALA A C 1
ATOM 2268 O O . ALA A 1 297 ? 16.078 -2.76 0.909 1 97.62 297 ALA A O 1
ATOM 2269 N N . LYS A 1 298 ? 15.758 -2.076 -1.17 1 95.75 298 LYS A N 1
ATOM 2270 C CA . LYS A 1 298 ? 15.859 -0.673 -0.782 1 95.75 298 LYS A CA 1
ATOM 2271 C C . LYS A 1 298 ? 14.484 -0.107 -0.41 1 95.75 298 LYS A C 1
ATOM 2273 O O . LYS A 1 298 ? 14.398 0.948 0.22 1 95.75 298 LYS A O 1
ATOM 2278 N N . ALA A 1 299 ? 13.492 -0.807 -0.837 1 95.75 299 ALA A N 1
ATOM 2279 C CA . ALA A 1 299 ? 12.156 -0.268 -0.596 1 95.75 299 ALA A CA 1
ATOM 2280 C C . ALA A 1 299 ? 11.633 -0.69 0.775 1 95.75 299 ALA A C 1
ATOM 2282 O O . ALA A 1 299 ? 10.867 0.043 1.408 1 95.75 299 ALA A O 1
ATOM 2283 N N . GLY A 1 300 ? 11.977 -1.871 1.277 1 95.88 300 GLY A N 1
ATOM 2284 C CA . GLY A 1 300 ? 11.539 -2.33 2.586 1 95.88 300 GLY A CA 1
ATOM 2285 C C . GLY A 1 300 ? 12.102 -1.511 3.729 1 95.88 300 GLY A C 1
ATOM 2286 O O . GLY A 1 300 ? 13.078 -0.773 3.547 1 95.88 300 GLY A O 1
ATOM 2287 N N . ILE A 1 301 ? 11.43 -1.641 4.848 1 96.12 301 ILE A N 1
ATOM 2288 C CA . ILE A 1 301 ? 11.883 -0.912 6.027 1 96.12 301 ILE A CA 1
ATOM 2289 C C . ILE A 1 301 ? 11.641 -1.751 7.277 1 96.12 301 ILE A C 1
ATOM 2291 O O . ILE A 1 301 ? 10.773 -2.623 7.289 1 96.12 301 ILE A O 1
ATOM 2295 N N . ALA A 1 302 ? 12.508 -1.488 8.266 1 96.94 302 ALA A N 1
ATOM 2296 C CA . ALA A 1 302 ? 12.344 -2.119 9.57 1 96.94 302 ALA A CA 1
ATOM 2297 C C . ALA A 1 302 ? 12.141 -1.074 10.664 1 96.94 302 ALA A C 1
ATOM 2299 O O . ALA A 1 302 ? 12.883 -0.095 10.742 1 96.94 302 ALA A O 1
ATOM 2300 N N . LEU A 1 303 ? 11.078 -1.238 11.422 1 97.25 303 LEU A N 1
ATOM 2301 C CA . LEU A 1 303 ? 10.938 -0.423 12.625 1 97.25 303 LEU A CA 1
ATOM 2302 C C . LEU A 1 303 ? 11.891 -0.893 13.711 1 97.25 303 LEU A C 1
ATOM 2304 O O . LEU A 1 303 ? 12.477 -0.075 14.43 1 97.25 303 LEU A O 1
ATOM 2308 N N . ASN A 1 304 ? 12 -2.168 13.859 1 96.94 304 ASN A N 1
ATOM 2309 C CA . ASN A 1 304 ? 12.93 -2.863 14.742 1 96.94 304 ASN A CA 1
ATOM 2310 C C . ASN A 1 304 ? 13.242 -4.27 14.242 1 96.94 304 ASN A C 1
ATOM 2312 O O . ASN A 1 304 ? 12.883 -4.621 13.109 1 96.94 304 ASN A O 1
ATOM 2316 N N . ASP A 1 305 ? 13.875 -5.109 15.078 1 98 305 ASP A N 1
ATOM 2317 C CA . ASP A 1 305 ? 14.406 -6.391 14.625 1 98 305 ASP A CA 1
ATOM 2318 C C . ASP A 1 305 ? 13.305 -7.449 14.562 1 98 305 ASP A C 1
ATOM 2320 O O . ASP A 1 305 ? 13.539 -8.57 14.109 1 98 305 ASP A O 1
ATOM 2324 N N . ASN A 1 306 ? 12.062 -7.117 14.984 1 98.12 306 ASN A N 1
ATOM 2325 C CA . ASN A 1 306 ? 10.977 -8.086 14.969 1 98.12 306 ASN A CA 1
ATOM 2326 C C . ASN A 1 306 ? 9.828 -7.633 14.078 1 98.12 306 ASN A C 1
ATOM 2328 O O . ASN A 1 306 ? 8.914 -8.406 13.781 1 98.12 306 ASN A O 1
ATOM 2332 N N . PHE A 1 307 ? 9.867 -6.367 13.734 1 98.31 307 PHE A N 1
ATOM 2333 C CA . PHE A 1 307 ? 8.734 -5.77 13.031 1 98.31 307 PHE A CA 1
ATOM 2334 C C . PHE A 1 307 ? 9.203 -5.039 11.781 1 98.31 307 PHE A C 1
ATOM 2336 O O . PHE A 1 307 ? 9.688 -3.912 11.859 1 98.31 307 PHE A O 1
ATOM 2343 N N . VAL A 1 308 ? 8.961 -5.723 10.578 1 98.25 308 VAL A N 1
ATOM 2344 C CA . VAL A 1 308 ? 9.594 -5.254 9.352 1 98.25 308 VAL A CA 1
ATOM 2345 C C . VAL A 1 308 ? 8.578 -5.25 8.211 1 98.25 308 VAL A C 1
ATOM 2347 O O . VAL A 1 308 ? 7.555 -5.938 8.281 1 98.25 308 VAL A O 1
ATOM 2350 N N . LYS A 1 309 ? 8.805 -4.391 7.281 1 98.38 309 LYS A N 1
ATOM 2351 C CA . LYS A 1 309 ? 8.07 -4.32 6.023 1 98.38 309 LYS A CA 1
ATOM 2352 C C . LYS A 1 309 ? 8.922 -4.82 4.859 1 98.38 309 LYS A C 1
ATOM 2354 O O . LYS A 1 309 ? 10.031 -4.332 4.645 1 98.38 309 LYS A O 1
ATOM 2359 N N . LEU A 1 310 ? 8.414 -5.789 4.168 1 98.69 310 LEU A N 1
ATOM 2360 C CA . LEU A 1 310 ? 9.102 -6.371 3.02 1 98.69 310 LEU A CA 1
ATOM 2361 C C . LEU A 1 310 ? 8.359 -6.051 1.724 1 98.69 310 LEU A C 1
ATOM 2363 O O . LEU A 1 310 ? 7.129 -6.152 1.664 1 98.69 310 LEU A O 1
ATOM 2367 N N . VAL A 1 311 ? 9.141 -5.664 0.67 1 98.69 311 VAL A N 1
ATOM 2368 C CA . VAL A 1 311 ? 8.555 -5.227 -0.593 1 98.69 311 VAL A CA 1
ATOM 2369 C C . VAL A 1 311 ? 9.047 -6.121 -1.729 1 98.69 311 VAL A C 1
ATOM 2371 O O . VAL A 1 311 ? 10.25 -6.348 -1.87 1 98.69 311 VAL A O 1
ATOM 2374 N N . ALA A 1 312 ? 8.07 -6.605 -2.512 1 98.81 312 ALA A N 1
ATOM 2375 C CA . ALA A 1 312 ? 8.445 -7.469 -3.631 1 98.81 312 ALA A CA 1
ATOM 2376 C C . ALA A 1 312 ? 7.594 -7.168 -4.859 1 98.81 312 ALA A C 1
ATOM 2378 O O . ALA A 1 312 ? 6.375 -7.027 -4.762 1 98.81 312 ALA A O 1
ATOM 2379 N N . TRP A 1 313 ? 8.242 -7.125 -6 1 98.5 313 TRP A N 1
ATOM 2380 C CA . TRP A 1 313 ? 7.594 -6.832 -7.277 1 98.5 313 TRP A CA 1
ATOM 2381 C C . TRP A 1 313 ? 7.211 -8.117 -8 1 98.5 313 TRP A C 1
ATOM 2383 O O . TRP A 1 313 ? 7.828 -9.164 -7.785 1 98.5 313 TRP A O 1
ATOM 2393 N N . TYR A 1 314 ? 6.234 -8 -8.859 1 96.25 314 TYR A N 1
ATOM 2394 C CA . TYR A 1 314 ? 5.93 -9.117 -9.742 1 96.25 314 TYR A CA 1
ATOM 2395 C C . TYR A 1 314 ? 5.199 -8.648 -10.992 1 96.25 314 TYR A C 1
ATOM 2397 O O . TYR A 1 314 ? 4.379 -7.727 -10.93 1 96.25 314 TYR A O 1
ATOM 2405 N N . ASP A 1 315 ? 5.582 -9.211 -12.062 1 90.88 315 ASP A N 1
ATOM 2406 C CA . ASP A 1 315 ? 4.848 -9.086 -13.32 1 90.88 315 ASP A CA 1
ATOM 2407 C C . ASP A 1 315 ? 3.619 -9.992 -13.328 1 90.88 315 ASP A C 1
ATOM 2409 O O . ASP A 1 315 ? 3.74 -11.211 -13.234 1 90.88 315 ASP A O 1
ATOM 2413 N N . ASN A 1 316 ? 2.506 -9.398 -13.445 1 85.94 316 ASN A N 1
ATOM 2414 C CA . ASN A 1 316 ? 1.237 -10.109 -13.352 1 85.94 316 ASN A CA 1
ATOM 2415 C C . ASN A 1 316 ? 1.032 -11.047 -14.547 1 85.94 316 ASN A C 1
ATOM 2417 O O . ASN A 1 316 ? 0.161 -11.914 -14.508 1 85.94 316 ASN A O 1
ATOM 2421 N N . GLU A 1 317 ? 1.836 -10.891 -15.508 1 77.25 317 GLU A N 1
ATOM 2422 C CA . GLU A 1 317 ? 1.613 -11.641 -16.75 1 77.25 317 GLU A CA 1
ATOM 2423 C C . GLU A 1 317 ? 2.785 -12.57 -17.047 1 77.25 317 GLU A C 1
ATOM 2425 O O . GLU A 1 317 ? 2.672 -13.789 -16.906 1 77.25 317 GLU A O 1
ATOM 2430 N N . TRP A 1 318 ? 3.912 -11.969 -17.156 1 79.56 318 TRP A N 1
ATOM 2431 C CA . TRP A 1 318 ? 5.062 -12.758 -17.594 1 79.56 318 TRP A CA 1
ATOM 2432 C C . TRP A 1 318 ? 5.543 -13.688 -16.484 1 79.56 318 TRP A C 1
ATOM 2434 O O . TRP A 1 318 ? 5.699 -14.891 -16.703 1 79.56 318 TRP A O 1
ATOM 2444 N N . GLY A 1 319 ? 5.809 -13.094 -15.391 1 84.44 319 GLY A N 1
ATOM 2445 C CA . GLY A 1 319 ? 6.25 -13.898 -14.266 1 84.44 319 GLY A CA 1
ATOM 2446 C C . GLY A 1 319 ? 5.258 -14.977 -13.883 1 84.44 319 GLY A C 1
ATOM 2447 O O . GLY A 1 319 ? 5.645 -16.125 -13.641 1 84.44 319 GLY A O 1
ATOM 2448 N N . TYR A 1 320 ? 4.043 -14.625 -13.984 1 90.5 320 TYR A N 1
ATOM 2449 C CA . TYR A 1 320 ? 2.994 -15.57 -13.625 1 90.5 320 TYR A CA 1
ATOM 2450 C C . TYR A 1 320 ? 2.906 -16.703 -14.648 1 90.5 320 TYR A C 1
ATOM 2452 O O . TYR A 1 320 ? 2.818 -17.875 -14.273 1 90.5 320 TYR A O 1
ATOM 2460 N N . SER A 1 321 ? 2.932 -16.359 -15.867 1 81.19 321 SER A N 1
ATOM 2461 C CA . SER A 1 321 ? 2.859 -17.359 -16.922 1 81.19 321 SER A CA 1
ATOM 2462 C C . SER A 1 321 ? 4.039 -18.312 -16.859 1 81.19 321 SER A C 1
ATOM 2464 O O . SER A 1 321 ? 3.889 -19.516 -17.125 1 81.19 321 SER A O 1
ATOM 2466 N N . SER A 1 322 ? 5.121 -17.797 -16.484 1 85.62 322 SER A N 1
ATOM 2467 C CA . SER A 1 322 ? 6.289 -18.641 -16.312 1 85.62 322 SER A CA 1
ATOM 2468 C C . SER A 1 322 ? 6.062 -19.688 -15.227 1 85.62 322 SER A C 1
ATOM 2470 O O . SER A 1 322 ? 6.488 -20.844 -15.367 1 85.62 322 SER A O 1
ATOM 2472 N N . ARG A 1 323 ? 5.371 -19.297 -14.203 1 92.75 323 ARG A N 1
ATOM 2473 C CA . ARG A 1 323 ? 5.078 -20.219 -13.109 1 92.75 323 ARG A CA 1
ATOM 2474 C C . ARG A 1 323 ? 4.074 -21.281 -13.555 1 92.75 323 ARG A C 1
ATOM 2476 O O . ARG A 1 323 ? 4.148 -22.438 -13.109 1 92.75 323 ARG A O 1
ATOM 2483 N N . VAL A 1 324 ? 3.1 -20.891 -14.383 1 88.19 324 VAL A N 1
ATOM 2484 C CA . VAL A 1 324 ? 2.143 -21.859 -14.906 1 88.19 324 VAL A CA 1
ATOM 2485 C C . VAL A 1 324 ? 2.877 -22.922 -15.711 1 88.19 324 VAL A C 1
ATOM 2487 O O . VAL A 1 324 ? 2.648 -24.125 -15.516 1 88.19 324 VAL A O 1
ATOM 2490 N N . ILE A 1 325 ? 3.805 -22.516 -16.5 1 84.25 325 ILE A N 1
ATOM 2491 C CA . ILE A 1 325 ? 4.574 -23.422 -17.344 1 84.25 325 ILE A CA 1
ATOM 2492 C C . ILE A 1 325 ? 5.453 -24.312 -16.453 1 84.25 325 ILE A C 1
ATOM 2494 O O . ILE A 1 325 ? 5.535 -25.516 -16.672 1 84.25 325 ILE A O 1
ATOM 2498 N N . ASP A 1 326 ? 6.051 -23.719 -15.484 1 90.12 326 ASP A N 1
ATOM 2499 C CA . ASP A 1 326 ? 6.891 -24.484 -14.57 1 90.12 326 ASP A CA 1
ATOM 2500 C C . ASP A 1 326 ? 6.086 -25.562 -13.859 1 90.12 326 ASP A C 1
ATOM 2502 O O . ASP A 1 326 ? 6.578 -26.672 -13.641 1 90.12 326 ASP A O 1
ATOM 2506 N N . LEU A 1 327 ? 4.863 -25.188 -13.477 1 92.88 327 LEU A N 1
ATOM 2507 C CA . LEU A 1 327 ? 4.02 -26.172 -12.805 1 92.88 327 LEU A CA 1
ATOM 2508 C C . LEU A 1 327 ? 3.666 -27.312 -13.734 1 92.88 327 LEU A C 1
ATOM 2510 O O . LEU A 1 327 ? 3.729 -28.484 -13.344 1 92.88 327 LEU A O 1
ATOM 2514 N N . ILE A 1 328 ? 3.359 -27 -14.961 1 87.38 328 ILE A N 1
ATOM 2515 C CA . ILE A 1 328 ? 3.014 -28.031 -15.945 1 87.38 328 ILE A CA 1
ATOM 2516 C C . ILE A 1 328 ? 4.215 -28.938 -16.188 1 87.38 328 ILE A C 1
ATOM 2518 O O . ILE A 1 328 ? 4.074 -30.156 -16.25 1 87.38 328 ILE A O 1
ATOM 2522 N N . ARG A 1 329 ? 5.367 -28.297 -16.297 1 86.38 329 ARG A N 1
ATOM 2523 C CA . ARG A 1 329 ? 6.586 -29.078 -16.484 1 86.38 329 ARG A CA 1
ATOM 2524 C C . ARG A 1 329 ? 6.816 -30.031 -15.312 1 86.38 329 ARG A C 1
ATOM 2526 O O . ARG A 1 329 ? 7.199 -31.188 -15.508 1 86.38 329 ARG A O 1
ATOM 2533 N N . HIS A 1 330 ? 6.578 -29.547 -14.164 1 92.88 330 HIS A N 1
ATOM 2534 C CA . HIS A 1 330 ? 6.723 -30.375 -12.977 1 92.88 330 HIS A CA 1
ATOM 2535 C C . HIS A 1 330 ? 5.703 -31.516 -12.984 1 92.88 330 HIS A C 1
ATOM 2537 O O . HIS A 1 330 ? 6.051 -32.656 -12.719 1 92.88 330 HIS A O 1
ATOM 2543 N N . MET A 1 331 ? 4.48 -31.203 -13.266 1 91.94 331 MET A N 1
ATOM 2544 C CA . MET A 1 331 ? 3.424 -32.219 -13.32 1 91.94 331 MET A CA 1
ATOM 2545 C C . MET A 1 331 ? 3.773 -33.312 -14.32 1 91.94 331 MET A C 1
ATOM 2547 O O . MET A 1 331 ? 3.555 -34.5 -14.047 1 91.94 331 MET A O 1
ATOM 2551 N N . ALA A 1 332 ? 4.344 -32.906 -15.438 1 88.12 332 ALA A N 1
ATOM 2552 C CA . ALA A 1 332 ? 4.699 -33.844 -16.5 1 88.12 332 ALA A CA 1
ATOM 2553 C C . ALA A 1 332 ? 5.867 -34.75 -16.078 1 88.12 332 ALA A C 1
ATOM 2555 O O . ALA A 1 332 ? 6.012 -35.844 -16.562 1 88.12 332 ALA A O 1
ATOM 2556 N N . SER A 1 333 ? 6.621 -34.219 -15.242 1 90.56 333 SER A N 1
ATOM 2557 C CA . SER A 1 333 ? 7.82 -34.938 -14.828 1 90.56 333 SER A CA 1
ATOM 2558 C C . SER A 1 333 ? 7.5 -35.969 -13.75 1 90.56 333 SER A C 1
ATOM 2560 O O . SER A 1 333 ? 8.297 -36.875 -13.484 1 90.56 333 SER A O 1
ATOM 2562 N N . VAL A 1 334 ? 6.453 -35.875 -13.117 1 91.44 334 VAL A N 1
ATOM 2563 C CA . VAL A 1 334 ? 6.055 -36.781 -12.039 1 91.44 334 VAL A CA 1
ATOM 2564 C C . VAL A 1 334 ? 5.18 -37.906 -12.594 1 91.44 334 VAL A C 1
ATOM 2566 O O . VAL A 1 334 ? 4.281 -37.656 -13.406 1 91.44 334 VAL A O 1
ATOM 2569 N N . MET B 1 1 ? 3.609 50.906 -12.344 1 16.53 1 MET B N 1
ATOM 2570 C CA . MET B 1 1 ? 2.807 51.219 -11.172 1 16.53 1 MET B CA 1
ATOM 2571 C C . MET B 1 1 ? 1.869 50.062 -10.82 1 16.53 1 MET B C 1
ATOM 2573 O O . MET B 1 1 ? 0.929 49.781 -11.555 1 16.53 1 MET B O 1
ATOM 2577 N N . SER B 1 2 ? 2.482 48.969 -10.375 1 18.48 2 SER B N 1
ATOM 2578 C CA . SER B 1 2 ? 1.939 47.656 -10.039 1 18.48 2 SER B CA 1
ATOM 2579 C C . SER B 1 2 ? 0.805 47.781 -9.031 1 18.48 2 SER B C 1
ATOM 2581 O O . SER B 1 2 ? 0.981 48.344 -7.953 1 18.48 2 SER B O 1
ATOM 2583 N N . GLN B 1 3 ? -0.315 48.188 -9.547 1 18.69 3 GLN B N 1
ATOM 2584 C CA . GLN B 1 3 ? -1.503 48.562 -8.797 1 18.69 3 GLN B CA 1
ATOM 2585 C C . GLN B 1 3 ? -1.933 47.469 -7.828 1 18.69 3 GLN B C 1
ATOM 2587 O O . GLN B 1 3 ? -2.207 46.344 -8.234 1 18.69 3 GLN B O 1
ATOM 2592 N N . TYR B 1 4 ? -1.177 47.406 -6.758 1 22.28 4 TYR B N 1
ATOM 2593 C CA . TYR B 1 4 ? -1.577 46.719 -5.535 1 22.28 4 TYR B CA 1
ATOM 2594 C C . TYR B 1 4 ? -2.963 47.156 -5.086 1 22.28 4 TYR B C 1
ATOM 2596 O O . TYR B 1 4 ? -3.232 48.344 -4.984 1 22.28 4 TYR B O 1
ATOM 2604 N N . VAL B 1 5 ? -3.902 46.656 -5.734 1 23.42 5 VAL B N 1
ATOM 2605 C CA . VAL B 1 5 ? -5.191 47.062 -5.195 1 23.42 5 VAL B CA 1
ATOM 2606 C C . VAL B 1 5 ? -5.293 46.656 -3.725 1 23.42 5 VAL B C 1
ATOM 2608 O O . VAL B 1 5 ? -5.285 45.469 -3.395 1 23.42 5 VAL B O 1
ATOM 2611 N N . GLN B 1 6 ? -4.566 47.438 -2.922 1 23.45 6 GLN B N 1
ATOM 2612 C CA . GLN B 1 6 ? -4.668 47.438 -1.467 1 23.45 6 GLN B CA 1
ATOM 2613 C C . GLN B 1 6 ? -6.109 47.656 -1.017 1 23.45 6 GLN B C 1
ATOM 2615 O O . GLN B 1 6 ? -6.707 48.688 -1.344 1 23.45 6 GLN B O 1
ATOM 2620 N N . PHE B 1 7 ? -6.91 46.656 -1.156 1 25.36 7 PHE B N 1
ATOM 2621 C CA . PHE B 1 7 ? -8.188 46.969 -0.531 1 25.36 7 PHE B CA 1
ATOM 2622 C C . PHE B 1 7 ? -8.008 47.25 0.954 1 25.36 7 PHE B C 1
ATOM 2624 O O . PHE B 1 7 ? -7.398 46.469 1.679 1 25.36 7 PHE B O 1
ATOM 2631 N N . GLN B 1 8 ? -7.664 48.469 1.297 1 24.16 8 GLN B N 1
ATOM 2632 C CA . GLN B 1 8 ? -7.59 49.094 2.609 1 24.16 8 GLN B CA 1
ATOM 2633 C C . GLN B 1 8 ? -8.836 48.812 3.436 1 24.16 8 GLN B C 1
ATOM 2635 O O . GLN B 1 8 ? -9.891 49.406 3.221 1 24.16 8 GLN B O 1
ATOM 2640 N N . SER B 1 9 ? -9.336 47.5 3.406 1 26.41 9 SER B N 1
ATOM 2641 C CA . SER B 1 9 ? -10.469 47.562 4.316 1 26.41 9 SER B CA 1
ATOM 2642 C C . SER B 1 9 ? -10.016 47.844 5.75 1 26.41 9 SER B C 1
ATOM 2644 O O . SER B 1 9 ? -8.977 47.312 6.176 1 26.41 9 SER B O 1
ATOM 2646 N N . ASN B 1 10 ? -10.258 48.969 6.398 1 26 10 ASN B N 1
ATOM 2647 C CA . ASN B 1 10 ? -10.062 49.531 7.723 1 26 10 ASN B CA 1
ATOM 2648 C C . ASN B 1 10 ? -10.391 48.531 8.828 1 26 10 ASN B C 1
ATOM 2650 O O . ASN B 1 10 ? -10.438 48.906 10.008 1 26 10 ASN B O 1
ATOM 2654 N N . SER B 1 11 ? -11.312 47.531 8.602 1 26.94 11 SER B N 1
ATOM 2655 C CA . SER B 1 11 ? -11.766 46.938 9.859 1 26.94 11 SER B CA 1
ATOM 2656 C C . SER B 1 11 ? -10.727 45.969 10.414 1 26.94 11 SER B C 1
ATOM 2658 O O . SER B 1 11 ? -10.078 45.25 9.664 1 26.94 11 SER B O 1
ATOM 2660 N N . ARG B 1 12 ? -10.242 46.094 11.672 1 32.75 12 ARG B N 1
ATOM 2661 C CA . ARG B 1 12 ? -9.289 45.438 12.57 1 32.75 12 ARG B CA 1
ATOM 2662 C C . ARG B 1 12 ? -9.398 43.906 12.477 1 32.75 12 ARG B C 1
ATOM 2664 O O . ARG B 1 12 ? -8.555 43.188 13 1 32.75 12 ARG B O 1
ATOM 2671 N N . ASP B 1 13 ? -10.492 43.406 12.133 1 28.94 13 ASP B N 1
ATOM 2672 C CA . ASP B 1 13 ? -10.672 42 12.43 1 28.94 13 ASP B CA 1
ATOM 2673 C C . ASP B 1 13 ? -10.195 41.125 11.266 1 28.94 13 ASP B C 1
ATOM 2675 O O . ASP B 1 13 ? -10.758 40.031 11.023 1 28.94 13 ASP B O 1
ATOM 2679 N N . PHE B 1 14 ? -9.336 41.688 10.328 1 28.09 14 PHE B N 1
ATOM 2680 C CA . PHE B 1 14 ? -9.039 40.906 9.141 1 28.09 14 PHE B CA 1
ATOM 2681 C C . PHE B 1 14 ? -7.746 40.125 9.328 1 28.09 14 PHE B C 1
ATOM 2683 O O . PHE B 1 14 ? -6.773 40.625 9.891 1 28.09 14 PHE B O 1
ATOM 2690 N N . ILE B 1 15 ? -7.871 38.812 9.539 1 27.75 15 ILE B N 1
ATOM 2691 C CA . ILE B 1 15 ? -6.637 38.031 9.43 1 27.75 15 ILE B CA 1
ATOM 2692 C C . ILE B 1 15 ? -6.223 37.938 7.965 1 27.75 15 ILE B C 1
ATOM 2694 O O . ILE B 1 15 ? -7.027 37.562 7.113 1 27.75 15 ILE B O 1
ATOM 2698 N N . GLN B 1 16 ? -5.246 38.656 7.449 1 25.5 16 GLN B N 1
ATOM 2699 C CA . GLN B 1 16 ? -4.711 38.562 6.094 1 25.5 16 GLN B CA 1
ATOM 2700 C C . GLN B 1 16 ? -3.717 37.438 5.949 1 25.5 16 GLN B C 1
ATOM 2702 O O . GLN B 1 16 ? -2.756 37.344 6.715 1 25.5 16 GLN B O 1
ATOM 2707 N N . ILE B 1 17 ? -4.203 36.438 5.238 1 27.55 17 ILE B N 1
ATOM 2708 C CA . ILE B 1 17 ? -3.307 35.312 4.969 1 27.55 17 ILE B CA 1
ATOM 2709 C C . ILE B 1 17 ? -2.699 35.469 3.574 1 27.55 17 ILE B C 1
ATOM 2711 O O . ILE B 1 17 ? -3.414 35.719 2.604 1 27.55 17 ILE B O 1
ATOM 2715 N N . PHE B 1 18 ? -1.403 35.719 3.363 1 26.67 18 PHE B N 1
ATOM 2716 C CA . PHE B 1 18 ? -0.703 35.781 2.086 1 26.67 18 PHE B CA 1
ATOM 2717 C C . PHE B 1 18 ? 0.034 34.469 1.818 1 26.67 18 PHE B C 1
ATOM 2719 O O . PHE B 1 18 ? 0.621 33.875 2.73 1 26.67 18 PHE B O 1
ATOM 2726 N N . ILE B 1 19 ? -0.315 33.875 0.711 1 29.39 19 ILE B N 1
ATOM 2727 C CA . ILE B 1 19 ? 0.375 32.656 0.285 1 29.39 19 ILE B CA 1
ATOM 2728 C C . ILE B 1 19 ? 1.451 33 -0.739 1 29.39 19 ILE B C 1
ATOM 2730 O O . ILE B 1 19 ? 1.188 33.75 -1.701 1 29.39 19 ILE B O 1
ATOM 2734 N N . GLY B 1 20 ? 2.686 32.969 -0.497 1 26.39 20 GLY B N 1
ATOM 2735 C CA . GLY B 1 20 ? 3.814 33.25 -1.365 1 26.39 20 GLY B CA 1
ATOM 2736 C C . GLY B 1 20 ? 4.137 32.125 -2.324 1 26.39 20 GLY B C 1
ATOM 2737 O O . GLY B 1 20 ? 4.219 30.969 -1.919 1 26.39 20 GLY B O 1
ATOM 2738 N N . PHE B 1 21 ? 3.834 32.312 -3.633 1 28.88 21 PHE B N 1
ATOM 2739 C CA . PHE B 1 21 ? 4.188 31.297 -4.621 1 28.88 21 PHE B CA 1
ATOM 2740 C C . PHE B 1 21 ? 5.414 31.734 -5.418 1 28.88 21 PHE B C 1
ATOM 2742 O O . PHE B 1 21 ? 5.641 32.938 -5.633 1 28.88 21 PHE B O 1
ATOM 2749 N N . PHE B 1 22 ? 6.375 30.891 -5.371 1 25.39 22 PHE B N 1
ATOM 2750 C CA . PHE B 1 22 ? 7.504 31.109 -6.27 1 25.39 22 PHE B CA 1
ATOM 2751 C C . PHE B 1 22 ? 7.152 30.688 -7.691 1 25.39 22 PHE B C 1
ATOM 2753 O O . PHE B 1 22 ? 6.562 29.625 -7.902 1 25.39 22 PHE B O 1
ATOM 2760 N N . PHE B 1 23 ? 6.828 31.672 -8.5 1 26.14 23 PHE B N 1
ATOM 2761 C CA . PHE B 1 23 ? 6.672 31.391 -9.922 1 26.14 23 PHE B CA 1
ATOM 2762 C C . PHE B 1 23 ? 7.91 30.688 -10.469 1 26.14 23 PHE B C 1
ATOM 2764 O O . PHE B 1 23 ? 8.898 31.344 -10.805 1 26.14 23 PHE B O 1
ATOM 2771 N N . VAL B 1 24 ? 8.422 29.797 -9.859 1 24.47 24 VAL B N 1
ATOM 2772 C CA . VAL B 1 24 ? 9.344 29.109 -10.766 1 24.47 24 VAL B CA 1
ATOM 2773 C C . VAL B 1 24 ? 8.57 28.531 -11.945 1 24.47 24 VAL B C 1
ATOM 2775 O O . VAL B 1 24 ? 7.367 28.281 -11.844 1 24.47 24 VAL B O 1
ATOM 2778 N N . ARG B 1 25 ? 9.148 28.359 -13.156 1 25.3 25 ARG B N 1
ATOM 2779 C CA . ARG B 1 25 ? 8.586 27.766 -14.367 1 25.3 25 ARG B CA 1
ATOM 2780 C C . ARG B 1 25 ? 7.66 26.594 -14.023 1 25.3 25 ARG B C 1
ATOM 2782 O O . ARG B 1 25 ? 6.98 26.062 -14.898 1 25.3 25 ARG B O 1
ATOM 2789 N N . VAL B 1 26 ? 7.98 25.859 -12.961 1 25.34 26 VAL B N 1
ATOM 2790 C CA . VAL B 1 26 ? 7.109 24.703 -12.828 1 25.34 26 VAL B CA 1
ATOM 2791 C C . VAL B 1 26 ? 5.801 25.109 -12.156 1 25.34 26 VAL B C 1
ATOM 2793 O O . VAL B 1 26 ? 5.773 25.391 -10.953 1 25.34 26 VAL B O 1
ATOM 2796 N N . PHE B 1 27 ? 4.938 25.922 -12.75 1 27.56 27 PHE B N 1
ATOM 2797 C CA . PHE B 1 27 ? 3.662 26.594 -12.484 1 27.56 27 PHE B CA 1
ATOM 2798 C C . PHE B 1 27 ? 2.682 25.625 -11.828 1 27.56 27 PHE B C 1
ATOM 2800 O O . PHE B 1 27 ? 1.8 26.047 -11.07 1 27.56 27 PHE B O 1
ATOM 2807 N N . VAL B 1 28 ? 2.703 24.391 -12.25 1 26.31 28 VAL B N 1
ATOM 2808 C CA . VAL B 1 28 ? 1.472 23.625 -12.125 1 26.31 28 VAL B CA 1
ATOM 2809 C C . VAL B 1 28 ? 1.271 23.188 -10.672 1 26.31 28 VAL B C 1
ATOM 2811 O O . VAL B 1 28 ? 0.138 23 -10.227 1 26.31 28 VAL B O 1
ATOM 2814 N N . LEU B 1 29 ? 2.352 22.984 -10.016 1 28.92 29 LEU B N 1
ATOM 2815 C CA . LEU B 1 29 ? 2.133 22.094 -8.875 1 28.92 29 LEU B CA 1
ATOM 2816 C C . LEU B 1 29 ? 1.437 22.844 -7.734 1 28.92 29 LEU B C 1
ATOM 2818 O O . LEU B 1 29 ? 0.551 22.281 -7.078 1 28.92 29 LEU B O 1
ATOM 2822 N N . ILE B 1 30 ? 1.958 24 -7.414 1 30.89 30 ILE B N 1
ATOM 2823 C CA . ILE B 1 30 ? 1.512 24.719 -6.223 1 30.89 30 ILE B CA 1
ATOM 2824 C C . ILE B 1 30 ? 0.144 25.344 -6.484 1 30.89 30 ILE B C 1
ATOM 2826 O O . ILE B 1 30 ? -0.623 25.594 -5.551 1 30.89 30 ILE B O 1
ATOM 2830 N N . PHE B 1 31 ? -0.085 25.469 -7.691 1 32.19 31 PHE B N 1
ATOM 2831 C CA . PHE B 1 31 ? -1.33 26.109 -8.078 1 32.19 31 PHE B CA 1
ATOM 2832 C C . PHE B 1 31 ? -2.533 25.281 -7.672 1 32.19 31 PHE B C 1
ATOM 2834 O O . PHE B 1 31 ? -3.592 25.812 -7.344 1 32.19 31 PHE B O 1
ATOM 2841 N N . PHE B 1 32 ? -2.215 24 -7.531 1 32.75 32 PHE B N 1
ATOM 2842 C CA . PHE B 1 32 ? -3.396 23.188 -7.266 1 32.75 32 PHE B CA 1
ATOM 2843 C C . PHE B 1 32 ? -3.848 23.344 -5.82 1 32.75 32 PHE B C 1
ATOM 2845 O O . PHE B 1 32 ? -5.047 23.391 -5.543 1 32.75 32 PHE B O 1
ATOM 2852 N N . SER B 1 33 ? -2.861 23.391 -4.926 1 35.19 33 SER B N 1
ATOM 2853 C CA . SER B 1 33 ? -3.34 23.625 -3.57 1 35.19 33 SER B CA 1
ATOM 2854 C C . SER B 1 33 ? -4.086 24.953 -3.475 1 35.19 33 SER B C 1
ATOM 2856 O O . SER B 1 33 ? -5.066 25.078 -2.738 1 35.19 33 SER B O 1
ATOM 2858 N N . PHE B 1 34 ? -3.559 25.922 -4.242 1 37.34 34 PHE B N 1
ATOM 2859 C CA . PHE B 1 34 ? -4.164 27.234 -4.258 1 37.34 34 PHE B CA 1
ATOM 2860 C C . PHE B 1 34 ? -5.555 27.188 -4.875 1 37.34 34 PHE B C 1
ATOM 2862 O O . PHE B 1 34 ? -6.492 27.797 -4.352 1 37.34 34 PHE B O 1
ATOM 2869 N N . LEU B 1 35 ? -5.555 26.484 -5.898 1 37.78 35 LEU B N 1
ATOM 2870 C CA . LEU B 1 35 ? -6.867 26.391 -6.527 1 37.78 35 LEU B CA 1
ATOM 2871 C C . LEU B 1 35 ? -7.863 25.703 -5.598 1 37.78 35 LEU B C 1
ATOM 2873 O O . LEU B 1 35 ? -9.047 26.062 -5.574 1 37.78 35 LEU B O 1
ATOM 2877 N N . CYS B 1 36 ? -7.242 24.859 -4.789 1 35.28 36 CYS B N 1
ATOM 2878 C CA . CYS B 1 36 ? -8.141 24.203 -3.85 1 35.28 36 CYS B CA 1
ATOM 2879 C C . CYS B 1 36 ? -8.586 25.156 -2.75 1 35.28 36 CYS B C 1
ATOM 2881 O O . CYS B 1 36 ? -9.758 25.172 -2.365 1 35.28 36 CYS B O 1
ATOM 2883 N N . VAL B 1 37 ? -7.617 25.953 -2.238 1 37.25 37 VAL B N 1
ATOM 2884 C CA . VAL B 1 37 ? -8.023 26.953 -1.253 1 37.25 37 VAL B CA 1
ATOM 2885 C C . VAL B 1 37 ? -9.023 27.922 -1.88 1 37.25 37 VAL B C 1
ATOM 2887 O O . VAL B 1 37 ? -10.031 28.266 -1.262 1 37.25 37 VAL B O 1
ATOM 2890 N N . LEU B 1 38 ? -8.688 28.203 -3.086 1 38.56 38 LEU B N 1
ATOM 2891 C CA . LEU B 1 38 ? -9.578 29.141 -3.781 1 38.56 38 LEU B CA 1
ATOM 2892 C C . LEU B 1 38 ? -10.945 28.5 -4.012 1 38.56 38 LEU B C 1
ATOM 2894 O O . LEU B 1 38 ? -11.977 29.156 -3.855 1 38.56 38 LEU B O 1
ATOM 2898 N N . ARG B 1 39 ? -10.844 27.266 -4.371 1 38.28 39 ARG B N 1
ATOM 2899 C CA . ARG B 1 39 ? -12.125 26.594 -4.574 1 38.28 39 ARG B CA 1
ATOM 2900 C C . ARG B 1 39 ? -12.883 26.453 -3.258 1 38.28 39 ARG B C 1
ATOM 2902 O O . ARG B 1 39 ? -14.109 26.562 -3.23 1 38.28 39 ARG B O 1
ATOM 2909 N N . LEU B 1 40 ? -12.133 26.172 -2.279 1 35.94 40 LEU B N 1
ATOM 2910 C CA . LEU B 1 40 ? -12.766 26.094 -0.967 1 35.94 40 LEU B CA 1
ATOM 2911 C C . LEU B 1 40 ? -13.391 27.438 -0.584 1 35.94 40 LEU B C 1
ATOM 2913 O O . LEU B 1 40 ? -14.5 27.469 -0.049 1 35.94 40 LEU B O 1
ATOM 2917 N N . VAL B 1 41 ? -12.648 28.375 -0.784 1 36.44 41 VAL B N 1
ATOM 2918 C CA . VAL B 1 41 ? -13.188 29.703 -0.543 1 36.44 41 VAL B CA 1
ATOM 2919 C C . VAL B 1 41 ? -14.359 29.969 -1.489 1 36.44 41 VAL B C 1
ATOM 2921 O O . VAL B 1 41 ? -15.383 30.531 -1.083 1 36.44 41 VAL B O 1
ATOM 2924 N N . GLN B 1 42 ? -14.195 29.453 -2.666 1 35.28 42 GLN B N 1
ATOM 2925 C CA . GLN B 1 42 ? -15.242 29.625 -3.666 1 35.28 42 GLN B CA 1
ATOM 2926 C C . GLN B 1 42 ? -16.516 28.859 -3.277 1 35.28 42 GLN B C 1
ATOM 2928 O O . GLN B 1 42 ? -17.625 29.375 -3.441 1 35.28 42 GLN B O 1
ATOM 2933 N N . SER B 1 43 ? -16.297 27.562 -3.145 1 35.94 43 SER B N 1
ATOM 2934 C CA . SER B 1 43 ? -17.484 26.797 -2.814 1 35.94 43 SER B CA 1
ATOM 2935 C C . SER B 1 43 ? -18.266 27.453 -1.677 1 35.94 43 SER B C 1
ATOM 2937 O O . SER B 1 43 ? -19.484 27.328 -1.597 1 35.94 43 SER B O 1
ATOM 2939 N N . ASN B 1 44 ? -17.516 27.891 -0.838 1 32.12 44 ASN B N 1
ATOM 2940 C CA . ASN B 1 44 ? -18.25 28.562 0.232 1 32.12 44 ASN B CA 1
ATOM 2941 C C . ASN B 1 44 ? -18.734 29.953 -0.206 1 32.12 44 ASN B C 1
ATOM 2943 O O . ASN B 1 44 ? -19.625 30.516 0.411 1 32.12 44 ASN B O 1
ATOM 2947 N N . ILE B 1 45 ? -17.891 30.578 -1.056 1 35.59 45 ILE B N 1
ATOM 2948 C CA . ILE B 1 45 ? -18.25 31.969 -1.347 1 35.59 45 ILE B CA 1
ATOM 2949 C C . ILE B 1 45 ? -19.031 32.031 -2.656 1 35.59 45 ILE B C 1
ATOM 2951 O O . ILE B 1 45 ? -19.562 33.094 -3.027 1 35.59 45 ILE B O 1
ATOM 2955 N N . GLY B 1 46 ? -19.828 31.062 -3.125 1 31.05 46 GLY B N 1
ATOM 2956 C CA . GLY B 1 46 ? -20.641 31.047 -4.324 1 31.05 46 GLY B CA 1
ATOM 2957 C C . GLY B 1 46 ? -19.828 30.938 -5.602 1 31.05 46 GLY B C 1
ATOM 2958 O O . GLY B 1 46 ? -18.625 30.656 -5.559 1 31.05 46 GLY B O 1
ATOM 2959 N N . SER B 1 47 ? -20.391 31.422 -6.945 1 32.84 47 SER B N 1
ATOM 2960 C CA . SER B 1 47 ? -20.047 31.234 -8.352 1 32.84 47 SER B CA 1
ATOM 2961 C C . SER B 1 47 ? -18.672 31.812 -8.664 1 32.84 47 SER B C 1
ATOM 2963 O O . SER B 1 47 ? -18.5 33.031 -8.703 1 32.84 47 SER B O 1
ATOM 2965 N N . VAL B 1 48 ? -17.609 31.516 -8.164 1 34.94 48 VAL B N 1
ATOM 2966 C CA . VAL B 1 48 ? -16.312 32.156 -8.367 1 34.94 48 VAL B CA 1
ATOM 2967 C C . VAL B 1 48 ? -15.656 31.609 -9.633 1 34.94 48 VAL B C 1
ATOM 2969 O O . VAL B 1 48 ? -14.43 31.484 -9.695 1 34.94 48 VAL B O 1
ATOM 2972 N N . PRO B 1 49 ? -16.219 31.078 -10.609 1 35.91 49 PRO B N 1
ATOM 2973 C CA . PRO B 1 49 ? -15.477 30.578 -11.773 1 35.91 49 PRO B CA 1
ATOM 2974 C C . PRO B 1 49 ? -14.469 31.609 -12.297 1 35.91 49 PRO B C 1
ATOM 2976 O O . PRO B 1 49 ? -13.359 31.234 -12.703 1 35.91 49 PRO B O 1
ATOM 2979 N N . SER B 1 50 ? -14.836 32.875 -12.422 1 37.22 50 SER B N 1
ATOM 2980 C CA . SER B 1 50 ? -14.133 33.938 -13.141 1 37.22 50 SER B CA 1
ATOM 2981 C C . SER B 1 50 ? -12.859 34.344 -12.414 1 37.22 50 SER B C 1
ATOM 2983 O O . SER B 1 50 ? -11.859 34.688 -13.055 1 37.22 50 SER B O 1
ATOM 2985 N N . ILE B 1 51 ? -12.852 34.344 -11.125 1 34.75 51 ILE B N 1
ATOM 2986 C CA . ILE B 1 51 ? -11.695 34.875 -10.406 1 34.75 51 ILE B CA 1
ATOM 2987 C C . ILE B 1 51 ? -10.531 33.875 -10.5 1 34.75 51 ILE B C 1
ATOM 2989 O O . ILE B 1 51 ? -9.383 34.281 -10.664 1 34.75 51 ILE B O 1
ATOM 2993 N N . LEU B 1 52 ? -10.812 32.656 -10.508 1 37.03 52 LEU B N 1
ATOM 2994 C CA . LEU B 1 52 ? -9.758 31.641 -10.586 1 37.03 52 LEU B CA 1
ATOM 2995 C C . LEU B 1 52 ? -9.102 31.641 -11.961 1 37.03 52 LEU B C 1
ATOM 2997 O O . LEU B 1 52 ? -7.887 31.469 -12.07 1 37.03 52 LEU B O 1
ATOM 3001 N N . ASP B 1 53 ? -9.961 31.766 -12.922 1 37.31 53 ASP B N 1
ATOM 3002 C CA . ASP B 1 53 ? -9.43 31.891 -14.273 1 37.31 53 ASP B CA 1
ATOM 3003 C C . ASP B 1 53 ? -8.57 33.156 -14.398 1 37.31 53 ASP B C 1
ATOM 3005 O O . ASP B 1 53 ? -7.527 33.125 -15.062 1 37.31 53 ASP B O 1
ATOM 3009 N N . GLN B 1 54 ? -9.039 34.156 -13.734 1 34.09 54 GLN B N 1
ATOM 3010 C CA . GLN B 1 54 ? -8.281 35.406 -13.789 1 34.09 54 GLN B CA 1
ATOM 3011 C C . GLN B 1 54 ? -6.996 35.312 -12.969 1 34.09 54 GLN B C 1
ATOM 3013 O O . GLN B 1 54 ? -5.957 35.844 -13.375 1 34.09 54 GLN B O 1
ATOM 3018 N N . ALA B 1 55 ? -7.09 34.656 -11.805 1 37.56 55 ALA B N 1
ATOM 3019 C CA . ALA B 1 55 ? -5.902 34.469 -10.969 1 37.56 55 ALA B CA 1
ATOM 3020 C C . ALA B 1 55 ? -4.895 33.562 -11.641 1 37.56 55 ALA B C 1
ATOM 3022 O O . ALA B 1 55 ? -3.688 33.812 -11.594 1 37.56 55 ALA B O 1
ATOM 3023 N N . ALA B 1 56 ? -5.387 32.5 -12.219 1 38.66 56 ALA B N 1
ATOM 3024 C CA . ALA B 1 56 ? -4.504 31.594 -12.945 1 38.66 56 ALA B CA 1
ATOM 3025 C C . ALA B 1 56 ? -3.863 32.312 -14.141 1 38.66 56 ALA B C 1
ATOM 3027 O O . ALA B 1 56 ? -2.727 31.984 -14.516 1 38.66 56 ALA B O 1
ATOM 3028 N N . ALA B 1 57 ? -4.625 33.156 -14.75 1 34.56 57 ALA B N 1
ATOM 3029 C CA . ALA B 1 57 ? -4.145 33.875 -15.938 1 34.56 57 ALA B CA 1
ATOM 3030 C C . ALA B 1 57 ? -3.309 35.094 -15.547 1 34.56 57 ALA B C 1
ATOM 3032 O O . ALA B 1 57 ? -2.568 35.625 -16.375 1 34.56 57 ALA B O 1
ATOM 3033 N N . SER B 1 58 ? -3.592 35.688 -14.391 1 32.88 58 SER B N 1
ATOM 3034 C CA . SER B 1 58 ? -2.893 36.938 -14.117 1 32.88 58 SER B CA 1
ATOM 3035 C C . SER B 1 58 ? -1.57 36.688 -13.398 1 32.88 58 SER B C 1
ATOM 3037 O O . SER B 1 58 ? -1.503 35.875 -12.477 1 32.88 58 SER B O 1
ATOM 3039 N N . THR B 1 59 ? -0.422 36.75 -14.148 1 36.47 59 THR B N 1
ATOM 3040 C CA . THR B 1 59 ? 0.908 36.781 -13.547 1 36.47 59 THR B CA 1
ATOM 3041 C C . THR B 1 59 ? 0.925 37.75 -12.352 1 36.47 59 THR B C 1
ATOM 3043 O O . THR B 1 59 ? 1.985 38.031 -11.789 1 36.47 59 THR B O 1
ATOM 3046 N N . LYS B 1 60 ? -0.34 38.438 -12.25 1 35.88 60 LYS B N 1
ATOM 3047 C CA . LYS B 1 60 ? -0.379 39.5 -11.25 1 35.88 60 LYS B CA 1
ATOM 3048 C C . LYS B 1 60 ? -1.031 39 -9.961 1 35.88 60 LYS B C 1
ATOM 3050 O O . LYS B 1 60 ? -1.803 38.062 -9.969 1 35.88 60 LYS B O 1
ATOM 3055 N N . SER B 1 61 ? -0.527 39.5 -8.766 1 34.38 61 SER B N 1
ATOM 3056 C CA . SER B 1 61 ? -0.95 39.25 -7.387 1 34.38 61 SER B CA 1
ATOM 3057 C C . SER B 1 61 ? -2.461 39.406 -7.242 1 34.38 61 SER B C 1
ATOM 3059 O O . SER B 1 61 ? -3.072 40.25 -7.891 1 34.38 61 SER B O 1
ATOM 3061 N N . PHE B 1 62 ? -3.186 38.344 -7.109 1 35.44 62 PHE B N 1
ATOM 3062 C CA . PHE B 1 62 ? -4.617 38.5 -6.875 1 35.44 62 PHE B CA 1
ATOM 3063 C C . PHE B 1 62 ? -4.949 38.281 -5.402 1 35.44 62 PHE B C 1
ATOM 3065 O O . PHE B 1 62 ? -4.238 37.562 -4.703 1 35.44 62 PHE B O 1
ATOM 3072 N N . SER B 1 63 ? -5.57 39.375 -4.801 1 34.66 63 SER B N 1
ATOM 3073 C CA . SER B 1 63 ? -6.055 39.25 -3.428 1 34.66 63 SER B CA 1
ATOM 3074 C C . SER B 1 63 ? -7.535 38.906 -3.395 1 34.66 63 SER B C 1
ATOM 3076 O O . SER B 1 63 ? -8.312 39.344 -4.238 1 34.66 63 SER B O 1
ATOM 3078 N N . LEU B 1 64 ? -7.902 37.719 -2.896 1 35.16 64 LEU B N 1
ATOM 3079 C CA . LEU B 1 64 ? -9.297 37.344 -2.678 1 35.16 64 LEU B CA 1
ATOM 3080 C C . LEU B 1 64 ? -9.734 37.688 -1.26 1 35.16 64 LEU B C 1
ATOM 3082 O O . LEU B 1 64 ? -9.008 37.438 -0.298 1 35.16 64 LEU B O 1
ATOM 3086 N N . SER B 1 65 ? -10.617 38.75 -1.157 1 31.88 65 SER B N 1
ATOM 3087 C CA . SER B 1 65 ? -11.172 39.188 0.124 1 31.88 65 SER B CA 1
ATOM 3088 C C . SER B 1 65 ? -12.539 38.562 0.373 1 31.88 65 SER B C 1
ATOM 3090 O O . SER B 1 65 ? -13.352 38.438 -0.547 1 31.88 65 SER B O 1
ATOM 3092 N N . PHE B 1 66 ? -12.555 37.625 1.34 1 32.94 66 PHE B N 1
ATOM 3093 C CA . PHE B 1 66 ? -13.852 37.062 1.731 1 32.94 66 PHE B CA 1
ATOM 3094 C C . PHE B 1 66 ? -14.484 37.906 2.832 1 32.94 66 PHE B C 1
ATOM 3096 O O . PHE B 1 66 ? -13.781 38.469 3.668 1 32.94 66 PHE B O 1
ATOM 3103 N N . SER B 1 67 ? -15.688 38.25 2.625 1 31.06 67 SER B N 1
ATOM 3104 C CA . SER B 1 67 ? -16.344 39.125 3.594 1 31.06 67 SER B CA 1
ATOM 3105 C C . SER B 1 67 ? -16.188 38.594 5.016 1 31.06 67 SER B C 1
ATOM 3107 O O . SER B 1 67 ? -15.781 39.312 5.922 1 31.06 67 SER B O 1
ATOM 3109 N N . SER B 1 68 ? -17.297 37.719 5.531 1 31.58 68 SER B N 1
ATOM 3110 C CA . SER B 1 68 ? -17.422 37.344 6.938 1 31.58 68 SER B CA 1
ATOM 3111 C C . SER B 1 68 ? -16.578 36.094 7.25 1 31.58 68 SER B C 1
ATOM 3113 O O . SER B 1 68 ? -16.781 35.031 6.641 1 31.58 68 SER B O 1
ATOM 3115 N N . PRO B 1 69 ? -15.609 36 8.367 1 39.59 69 PRO B N 1
ATOM 3116 C CA . PRO B 1 69 ? -14.32 36.375 8.945 1 39.59 69 PRO B CA 1
ATOM 3117 C C . PRO B 1 69 ? -13.234 36.562 7.883 1 39.59 69 PRO B C 1
ATOM 3119 O O . PRO B 1 69 ? -13.227 35.875 6.867 1 39.59 69 PRO B O 1
ATOM 3122 N N . ARG B 1 70 ? -12.797 37.781 7.871 1 35.72 70 ARG B N 1
ATOM 3123 C CA . ARG B 1 70 ? -12.078 38.406 6.766 1 35.72 70 ARG B CA 1
ATOM 3124 C C . ARG B 1 70 ? -10.711 37.75 6.574 1 35.72 70 ARG B C 1
ATOM 3126 O O . ARG B 1 70 ? -9.789 38.031 7.352 1 35.72 70 ARG B O 1
ATOM 3133 N N . LEU B 1 71 ? -10.672 36.562 6.32 1 35.91 71 LEU B N 1
ATOM 3134 C CA . LEU B 1 71 ? -9.406 36 5.891 1 35.91 71 LEU B CA 1
ATOM 3135 C C . LEU B 1 71 ? -9.008 36.5 4.512 1 35.91 71 LEU B C 1
ATOM 3137 O O . LEU B 1 71 ? -9.812 36.5 3.58 1 35.91 71 LEU B O 1
ATOM 3141 N N . VAL B 1 72 ? -8.07 37.562 4.535 1 37.09 72 VAL B N 1
ATOM 3142 C CA . VAL B 1 72 ? -7.535 38 3.25 1 37.09 72 VAL B CA 1
ATOM 3143 C C . VAL B 1 72 ? -6.383 37.094 2.844 1 37.09 72 VAL B C 1
ATOM 3145 O O . VAL B 1 72 ? -5.461 36.844 3.629 1 37.09 72 VAL B O 1
ATOM 3148 N N . ILE B 1 73 ? -6.57 36.281 1.94 1 39.09 73 ILE B N 1
ATOM 3149 C CA . ILE B 1 73 ? -5.5 35.469 1.396 1 39.09 73 ILE B CA 1
ATOM 3150 C C . ILE B 1 73 ? -4.875 36.156 0.187 1 39.09 73 ILE B C 1
ATOM 3152 O O . ILE B 1 73 ? -5.578 36.531 -0.757 1 39.09 73 ILE B O 1
ATOM 3156 N N . GLY B 1 74 ? -3.707 36.906 0.373 1 39.06 74 GLY B N 1
ATOM 3157 C CA . GLY B 1 74 ? -2.977 37.5 -0.746 1 39.06 74 GLY B CA 1
ATOM 3158 C C . GLY B 1 74 ? -1.973 36.531 -1.358 1 39.06 74 GLY B C 1
ATOM 3159 O O . GLY B 1 74 ? -1.394 35.688 -0.658 1 39.06 74 GLY B O 1
ATOM 3160 N N . LEU B 1 75 ? -2.096 36.344 -2.637 1 40.19 75 LEU B N 1
ATOM 3161 C CA . LEU B 1 75 ? -1.11 35.562 -3.395 1 40.19 75 LEU B CA 1
ATOM 3162 C C . LEU B 1 75 ? -0.026 36.469 -3.955 1 40.19 75 LEU B C 1
ATOM 3164 O O . LEU B 1 75 ? -0.324 37.562 -4.477 1 40.19 75 LEU B O 1
ATOM 3168 N N . GLY B 1 76 ? 1.137 36.562 -3.357 1 37.25 76 GLY B N 1
ATOM 3169 C CA . GLY B 1 76 ? 2.215 37.375 -3.902 1 37.25 76 GLY B CA 1
ATOM 3170 C C . GLY B 1 76 ? 3.102 36.594 -4.871 1 37.25 76 GLY B C 1
ATOM 3171 O O . GLY B 1 76 ? 3.23 35.375 -4.773 1 37.25 76 GLY B O 1
ATOM 3172 N N . VAL B 1 77 ? 3.383 37.312 -5.973 1 37.22 77 VAL B N 1
ATOM 3173 C CA . VAL B 1 77 ? 4.293 36.906 -7.035 1 37.22 77 VAL B CA 1
ATOM 3174 C C . VAL B 1 77 ? 5.688 36.656 -6.461 1 37.22 77 VAL B C 1
ATOM 3176 O O . VAL B 1 77 ? 6.055 37.25 -5.445 1 37.22 77 VAL B O 1
ATOM 3179 N N . TYR B 1 78 ? 6.555 35.719 -7.141 1 43.66 78 TYR B N 1
ATOM 3180 C CA . TYR B 1 78 ? 7.727 34.875 -6.953 1 43.66 78 TYR B CA 1
ATOM 3181 C C . TYR B 1 78 ? 8.977 35.719 -6.742 1 43.66 78 TYR B C 1
ATOM 3183 O O . TYR B 1 78 ? 9.422 36.406 -7.652 1 43.66 78 TYR B O 1
ATOM 3191 N N . TYR B 1 79 ? 9.031 36.406 -5.598 1 48.81 79 TYR B N 1
ATOM 3192 C CA . TYR B 1 79 ? 10.422 36.781 -5.328 1 48.81 79 TYR B CA 1
ATOM 3193 C C . TYR B 1 79 ? 11.258 35.562 -5 1 48.81 79 TYR B C 1
ATOM 3195 O O . TYR B 1 79 ? 10.766 34.594 -4.383 1 48.81 79 TYR B O 1
ATOM 3203 N N . ARG B 1 80 ? 12.375 35.438 -5.66 1 56.72 80 ARG B N 1
ATOM 3204 C CA . ARG B 1 80 ? 13.32 34.344 -5.391 1 56.72 80 ARG B CA 1
ATOM 3205 C C . ARG B 1 80 ? 13.742 34.344 -3.922 1 56.72 80 ARG B C 1
ATOM 3207 O O . ARG B 1 80 ? 13.883 33.281 -3.314 1 56.72 80 ARG B O 1
ATOM 3214 N N . ASN B 1 81 ? 13.766 35.625 -3.422 1 70.31 81 ASN B N 1
ATOM 3215 C CA . ASN B 1 81 ? 14.203 35.781 -2.037 1 70.31 81 ASN B CA 1
ATOM 3216 C C . ASN B 1 81 ? 13.062 36.25 -1.142 1 70.31 81 ASN B C 1
ATOM 3218 O O . ASN B 1 81 ? 12.578 37.375 -1.298 1 70.31 81 ASN B O 1
ATOM 3222 N N . PRO B 1 82 ? 12.711 35.5 -0.108 1 80.12 82 PRO B N 1
ATOM 3223 C CA . PRO B 1 82 ? 11.57 35.844 0.745 1 80.12 82 PRO B CA 1
ATOM 3224 C C . PRO B 1 82 ? 11.781 37.156 1.512 1 80.12 82 PRO B C 1
ATOM 3226 O O . PRO B 1 82 ? 10.82 37.812 1.861 1 80.12 82 PRO B O 1
ATOM 3229 N N . GLU B 1 83 ? 13 37.5 1.725 1 82.88 83 GLU B N 1
ATOM 3230 C CA . GLU B 1 83 ? 13.289 38.719 2.49 1 82.88 83 GLU B CA 1
ATOM 3231 C C . GLU B 1 83 ? 12.844 39.969 1.74 1 82.88 83 GLU B C 1
ATOM 3233 O O . GLU B 1 83 ? 12.633 41.031 2.348 1 82.88 83 GLU B O 1
ATOM 3238 N N . GLU B 1 84 ? 12.719 39.812 0.497 1 76 84 GLU B N 1
ATOM 3239 C CA . GLU B 1 84 ? 12.43 40.969 -0.344 1 76 84 GLU B CA 1
ATOM 3240 C C . GLU B 1 84 ? 10.922 41.156 -0.519 1 76 84 GLU B C 1
ATOM 3242 O O . GLU B 1 84 ? 10.477 42.188 -1.035 1 76 84 GLU B O 1
ATOM 3247 N N . ILE B 1 85 ? 10.219 40.219 -0.021 1 73.12 85 ILE B N 1
ATOM 3248 C CA . ILE B 1 85 ? 8.773 40.344 -0.141 1 73.12 85 ILE B CA 1
ATOM 3249 C C . ILE B 1 85 ? 8.242 41.312 0.91 1 73.12 85 ILE B C 1
ATOM 3251 O O . ILE B 1 85 ? 8.461 41.125 2.107 1 73.12 85 ILE B O 1
ATOM 3255 N N . PRO B 1 86 ? 7.641 42.406 0.479 1 75.94 86 PRO B N 1
ATOM 3256 C CA . PRO B 1 86 ? 7.215 43.438 1.426 1 75.94 86 PRO B CA 1
ATOM 3257 C C . PRO B 1 86 ? 5.934 43.062 2.168 1 75.94 86 PRO B C 1
ATOM 3259 O O . PRO B 1 86 ? 4.91 43.719 2.012 1 75.94 86 PRO B O 1
ATOM 3262 N N . TRP B 1 87 ? 6.109 42.156 3.133 1 79.06 87 TRP B N 1
ATOM 3263 C CA . TRP B 1 87 ? 4.953 41.625 3.861 1 79.06 87 TRP B CA 1
ATOM 3264 C C . TRP B 1 87 ? 4.305 42.719 4.695 1 79.06 87 TRP B C 1
ATOM 3266 O O . TRP B 1 87 ? 3.078 42.781 4.812 1 79.06 87 TRP B O 1
ATOM 3276 N N . ALA B 1 88 ? 5.129 43.594 5.184 1 79.88 88 ALA B N 1
ATOM 3277 C CA . ALA B 1 88 ? 4.621 44.656 6.02 1 79.88 88 ALA B CA 1
ATOM 3278 C C . ALA B 1 88 ? 3.701 45.594 5.219 1 79.88 88 ALA B C 1
ATOM 3280 O O . ALA B 1 88 ? 2.639 45.969 5.703 1 79.88 88 ALA B O 1
ATOM 3281 N N . GLU B 1 89 ? 4.117 45.906 4.121 1 66.94 89 GLU B N 1
ATOM 3282 C CA . GLU B 1 89 ? 3.326 46.781 3.26 1 66.94 89 GLU B CA 1
ATOM 3283 C C . GLU B 1 89 ? 1.999 46.125 2.885 1 66.94 89 GLU B C 1
ATOM 3285 O O . GLU B 1 89 ? 0.981 46.812 2.75 1 66.94 89 GLU B O 1
ATOM 3290 N N . ALA B 1 90 ? 2.086 44.781 2.84 1 64.56 90 ALA B N 1
ATOM 3291 C CA . ALA B 1 90 ? 0.891 44.031 2.449 1 64.56 90 ALA B CA 1
ATOM 3292 C C . ALA B 1 90 ? -0.03 43.812 3.645 1 64.56 90 ALA B C 1
ATOM 3294 O O . ALA B 1 90 ? -1.177 43.375 3.48 1 64.56 90 ALA B O 1
ATOM 3295 N N . GLY B 1 91 ? 0.459 44.125 4.789 1 68.31 91 GLY B N 1
ATOM 3296 C CA . GLY B 1 91 ? -0.328 43.938 5.992 1 68.31 91 GLY B CA 1
ATOM 3297 C C . GLY B 1 91 ? -0.429 42.469 6.395 1 68.31 91 GLY B C 1
ATOM 3298 O O . GLY B 1 91 ? -1.363 42.062 7.094 1 68.31 91 GLY B O 1
ATOM 3299 N N . ALA B 1 92 ? 0.465 41.688 5.926 1 74.31 92 ALA B N 1
ATOM 3300 C CA . ALA B 1 92 ? 0.442 40.25 6.199 1 74.31 92 ALA B CA 1
ATOM 3301 C C . ALA B 1 92 ? 1 39.938 7.586 1 74.31 92 ALA B C 1
ATOM 3303 O O . ALA B 1 92 ? 2.18 40.188 7.852 1 74.31 92 ALA B O 1
ATOM 3304 N N . GLU B 1 93 ? 0.152 39.406 8.461 1 82.19 93 GLU B N 1
ATOM 3305 C CA . GLU B 1 93 ? 0.598 39.031 9.789 1 82.19 93 GLU B CA 1
ATOM 3306 C C . GLU B 1 93 ? 1.041 37.562 9.812 1 82.19 93 GLU B C 1
ATOM 3308 O O . GLU B 1 93 ? 2.035 37.219 10.453 1 82.19 93 GLU B O 1
ATOM 3313 N N . TYR B 1 94 ? 0.302 36.781 9.102 1 86.31 94 TYR B N 1
ATOM 3314 C CA . TYR B 1 94 ? 0.633 35.375 8.969 1 86.31 94 TYR B CA 1
ATOM 3315 C C . TYR B 1 94 ? 1.023 35.062 7.535 1 86.31 94 TYR B C 1
ATOM 3317 O O . TYR B 1 94 ? 0.315 35.406 6.59 1 86.31 94 TYR B O 1
ATOM 3325 N N . VAL B 1 95 ? 2.172 34.406 7.395 1 84.69 95 VAL B N 1
ATOM 3326 C CA . VAL B 1 95 ? 2.639 33.969 6.086 1 84.69 95 VAL B CA 1
ATOM 3327 C C . VAL B 1 95 ? 2.721 32.438 6.051 1 84.69 95 VAL B C 1
ATOM 3329 O O . VAL B 1 95 ? 3.248 31.828 6.977 1 84.69 95 VAL B O 1
ATOM 3332 N N . VAL B 1 96 ? 2.125 31.875 4.992 1 84.94 96 VAL B N 1
ATOM 3333 C CA . VAL B 1 96 ? 2.238 30.438 4.777 1 84.94 96 VAL B CA 1
ATOM 3334 C C . VAL B 1 96 ? 3.352 30.156 3.77 1 84.94 96 VAL B C 1
ATOM 3336 O O . VAL B 1 96 ? 3.264 30.562 2.607 1 84.94 96 VAL B O 1
ATOM 3339 N N . GLU B 1 97 ? 4.414 29.531 4.266 1 84.56 97 GLU B N 1
ATOM 3340 C CA . GLU B 1 97 ? 5.512 29.125 3.398 1 84.56 97 GLU B CA 1
ATOM 3341 C C . GLU B 1 97 ? 5.188 27.797 2.699 1 84.56 97 GLU B C 1
ATOM 3343 O O . GLU B 1 97 ? 5.246 26.734 3.316 1 84.56 97 GLU B O 1
ATOM 3348 N N . SER B 1 98 ? 4.891 27.828 1.344 1 78 98 SER B N 1
ATOM 3349 C CA . SER B 1 98 ? 4.426 26.656 0.621 1 78 98 SER B CA 1
ATOM 3350 C C . SER B 1 98 ? 5.309 26.375 -0.59 1 78 98 SER B C 1
ATOM 3352 O O . SER B 1 98 ? 4.887 25.672 -1.521 1 78 98 SER B O 1
ATOM 3354 N N . THR B 1 99 ? 6.52 26.844 -0.551 1 68.38 99 THR B N 1
ATOM 3355 C CA . THR B 1 99 ? 7.379 26.656 -1.715 1 68.38 99 THR B CA 1
ATOM 3356 C C . THR B 1 99 ? 8.086 25.312 -1.655 1 68.38 99 THR B C 1
ATOM 3358 O O . THR B 1 99 ? 8.555 24.797 -2.678 1 68.38 99 THR B O 1
ATOM 3361 N N . GLY B 1 100 ? 8.148 24.828 -0.467 1 73.25 100 GLY B N 1
ATOM 3362 C CA . GLY B 1 100 ? 8.945 23.625 -0.279 1 73.25 100 GLY B CA 1
ATOM 3363 C C . GLY B 1 100 ? 10.43 23.891 -0.203 1 73.25 100 GLY B C 1
ATOM 3364 O O . GLY B 1 100 ? 11.227 22.969 0.023 1 73.25 100 GLY B O 1
ATOM 3365 N N . VAL B 1 101 ? 10.828 25.109 -0.221 1 75.56 101 VAL B N 1
ATOM 3366 C CA . VAL B 1 101 ? 12.242 25.469 -0.281 1 75.56 101 VAL B CA 1
ATOM 3367 C C . VAL B 1 101 ? 12.711 25.953 1.086 1 75.56 101 VAL B C 1
ATOM 3369 O O . VAL B 1 101 ? 13.773 25.578 1.564 1 75.56 101 VAL B O 1
ATOM 3372 N N . PHE B 1 102 ? 11.945 26.781 1.708 1 83.75 102 PHE B N 1
ATOM 3373 C CA . PHE B 1 102 ? 12.32 27.406 2.969 1 83.75 102 PHE B CA 1
ATOM 3374 C C . PHE B 1 102 ? 11.656 26.703 4.145 1 83.75 102 PHE B C 1
ATOM 3376 O O . PHE B 1 102 ? 10.859 27.312 4.867 1 83.75 102 PHE B O 1
ATOM 3383 N N . THR B 1 103 ? 12.086 25.453 4.359 1 88.69 103 THR B N 1
ATOM 3384 C CA . THR B 1 103 ? 11.305 24.594 5.242 1 88.69 103 THR B CA 1
ATOM 3385 C C . THR B 1 103 ? 11.961 24.484 6.613 1 88.69 103 THR B C 1
ATOM 3387 O O . THR B 1 103 ? 11.492 23.734 7.477 1 88.69 103 THR B O 1
ATOM 3390 N N . ASP B 1 104 ? 13.07 25.172 6.816 1 93.5 104 ASP B N 1
ATOM 3391 C CA . ASP B 1 104 ? 13.664 25.234 8.148 1 93.5 104 ASP B CA 1
ATOM 3392 C C . ASP B 1 104 ? 13.523 26.625 8.758 1 93.5 104 ASP B C 1
ATOM 3394 O O . ASP B 1 104 ? 13.211 27.578 8.055 1 93.5 104 ASP B O 1
ATOM 3398 N N . LYS B 1 105 ? 13.789 26.703 10.016 1 95.62 105 LYS B N 1
ATOM 3399 C CA . LYS B 1 105 ? 13.523 27.938 10.75 1 95.62 105 LYS B CA 1
ATOM 3400 C C . LYS B 1 105 ? 14.344 29.094 10.188 1 95.62 105 LYS B C 1
ATOM 3402 O O . LYS B 1 105 ? 13.828 30.203 10.016 1 95.62 105 LYS B O 1
ATOM 3407 N N . ASP B 1 106 ? 15.547 28.828 9.945 1 94.94 106 ASP B N 1
ATOM 3408 C CA . ASP B 1 106 ? 16.438 29.891 9.484 1 94.94 106 ASP B CA 1
ATOM 3409 C C . ASP B 1 106 ? 15.969 30.438 8.133 1 94.94 106 ASP B C 1
ATOM 3411 O O . ASP B 1 106 ? 15.875 31.656 7.953 1 94.94 106 ASP B O 1
ATOM 3415 N N . LYS B 1 107 ? 15.695 29.594 7.219 1 91.12 107 LYS B N 1
ATOM 3416 C CA . LYS B 1 107 ? 15.258 30 5.891 1 91.12 107 LYS B CA 1
ATOM 3417 C C . LYS B 1 107 ? 13.875 30.656 5.949 1 91.12 107 LYS B C 1
ATOM 3419 O O . LYS B 1 107 ? 13.633 31.672 5.281 1 91.12 107 LYS B O 1
ATOM 3424 N N . ALA B 1 108 ? 13.07 30.156 6.773 1 93.44 108 ALA B N 1
ATOM 3425 C CA . ALA B 1 108 ? 11.711 30.688 6.879 1 93.44 108 ALA B CA 1
ATOM 3426 C C . ALA B 1 108 ? 11.711 32.031 7.578 1 93.44 108 ALA B C 1
ATOM 3428 O O . ALA B 1 108 ? 10.805 32.844 7.367 1 93.44 108 ALA B O 1
ATOM 3429 N N . ALA B 1 109 ? 12.711 32.281 8.367 1 95.44 109 ALA B N 1
ATOM 3430 C CA . ALA B 1 109 ? 12.812 33.562 9.102 1 95.44 109 ALA B CA 1
ATOM 3431 C C . ALA B 1 109 ? 12.969 34.75 8.148 1 95.44 109 ALA B C 1
ATOM 3433 O O . ALA B 1 109 ? 12.727 35.875 8.523 1 95.44 109 ALA B O 1
ATOM 3434 N N . ALA B 1 110 ? 13.375 34.438 6.938 1 90.5 110 ALA B N 1
ATOM 3435 C CA . ALA B 1 110 ? 13.5 35.469 5.922 1 90.5 110 ALA B CA 1
ATOM 3436 C C . ALA B 1 110 ? 12.172 36.188 5.719 1 90.5 110 ALA B C 1
ATOM 3438 O O . ALA B 1 110 ? 12.156 37.406 5.414 1 90.5 110 ALA B O 1
ATOM 3439 N N . HIS B 1 111 ? 11.07 35.5 5.934 1 89.62 111 HIS B N 1
ATOM 3440 C CA . HIS B 1 111 ? 9.75 36.125 5.793 1 89.62 111 HIS B CA 1
ATOM 3441 C C . HIS B 1 111 ? 9.508 37.156 6.879 1 89.62 111 HIS B C 1
ATOM 3443 O O . HIS B 1 111 ? 8.789 38.125 6.656 1 89.62 111 HIS B O 1
ATOM 3449 N N . LEU B 1 112 ? 10.102 36.969 8.008 1 92.94 112 LEU B N 1
ATOM 3450 C CA . LEU B 1 112 ? 9.961 37.906 9.117 1 92.94 112 LEU B CA 1
ATOM 3451 C C . LEU B 1 112 ? 10.672 39.219 8.812 1 92.94 112 LEU B C 1
ATOM 3453 O O . LEU B 1 112 ? 10.219 40.312 9.219 1 92.94 112 LEU B O 1
ATOM 3457 N N . LYS B 1 113 ? 11.734 39.031 8.125 1 90.88 113 LYS B N 1
ATOM 3458 C CA . LYS B 1 113 ? 12.484 40.25 7.746 1 90.88 113 LYS B CA 1
ATOM 3459 C C . LYS B 1 113 ? 11.672 41.125 6.812 1 90.88 113 LYS B C 1
ATOM 3461 O O . LYS B 1 113 ? 11.828 42.344 6.816 1 90.88 113 LYS B O 1
ATOM 3466 N N . GLY B 1 114 ? 10.875 40.5 6.086 1 82.31 114 GLY B N 1
ATOM 3467 C CA . GLY B 1 114 ? 10.016 41.25 5.184 1 82.31 114 GLY B CA 1
ATOM 3468 C C . GLY B 1 114 ? 8.82 41.875 5.875 1 82.31 114 GLY B C 1
ATOM 3469 O O . GLY B 1 114 ? 8.055 42.625 5.258 1 82.31 114 GLY B O 1
ATOM 3470 N N . GLY B 1 115 ? 8.641 41.562 7.168 1 86.81 115 GLY B N 1
ATOM 3471 C CA . GLY B 1 115 ? 7.602 42.25 7.934 1 86.81 115 GLY B CA 1
ATOM 3472 C C . GLY B 1 115 ? 6.516 41.312 8.422 1 86.81 115 GLY B C 1
ATOM 3473 O O . GLY B 1 115 ? 5.605 41.719 9.141 1 86.81 115 GLY B O 1
ATOM 3474 N N . ALA B 1 116 ? 6.559 40.031 8.094 1 86.56 116 ALA B N 1
ATOM 3475 C CA . ALA B 1 116 ? 5.59 39.062 8.633 1 86.56 116 ALA B CA 1
ATOM 3476 C C . ALA B 1 116 ? 5.785 38.875 10.133 1 86.56 116 ALA B C 1
ATOM 3478 O O . ALA B 1 116 ? 6.898 39.031 10.641 1 86.56 116 ALA B O 1
ATOM 3479 N N . LYS B 1 117 ? 4.723 38.625 10.828 1 90.62 117 LYS B N 1
ATOM 3480 C CA . LYS B 1 117 ? 4.824 38.375 12.266 1 90.62 117 LYS B CA 1
ATOM 3481 C C . LYS B 1 117 ? 4.945 36.906 12.57 1 90.62 117 LYS B C 1
ATOM 3483 O O . LYS B 1 117 ? 5.668 36.5 13.484 1 90.62 117 LYS B O 1
ATOM 3488 N N . LYS B 1 118 ? 4.211 36.125 11.852 1 93.94 118 LYS B N 1
ATOM 3489 C CA . LYS B 1 118 ? 4.184 34.688 12.023 1 93.94 118 LYS B CA 1
ATOM 3490 C C . LYS B 1 118 ? 4.352 33.969 10.688 1 93.94 118 LYS B C 1
ATOM 3492 O O . LYS B 1 118 ? 3.863 34.438 9.656 1 93.94 118 LYS B O 1
ATOM 3497 N N . VAL B 1 119 ? 5.047 32.812 10.75 1 93 119 VAL B N 1
ATOM 3498 C CA . VAL B 1 119 ? 5.242 31.969 9.555 1 93 119 VAL B CA 1
ATOM 3499 C C . VAL B 1 119 ? 4.793 30.547 9.836 1 93 119 VAL B C 1
ATOM 3501 O O . VAL B 1 119 ? 5.16 29.953 10.859 1 93 119 VAL B O 1
ATOM 3504 N N . VAL B 1 120 ? 3.941 30.047 8.93 1 92.06 120 VAL B N 1
ATOM 3505 C CA . VAL B 1 120 ? 3.539 28.641 8.977 1 92.06 120 VAL B CA 1
ATOM 3506 C C . VAL B 1 120 ? 4.117 27.906 7.77 1 92.06 120 VAL B C 1
ATOM 3508 O O . VAL B 1 120 ? 3.732 28.156 6.629 1 92.06 120 VAL B O 1
ATOM 3511 N N . ILE B 1 121 ? 5.012 26.984 8.062 1 91.38 121 ILE B N 1
ATOM 3512 C CA . ILE B 1 121 ? 5.602 26.172 7.016 1 91.38 121 ILE B CA 1
ATOM 3513 C C . ILE B 1 121 ? 4.641 25.047 6.645 1 91.38 121 ILE B C 1
ATOM 3515 O O . ILE B 1 121 ? 4.227 24.266 7.504 1 91.38 121 ILE B O 1
ATOM 3519 N N . SER B 1 122 ? 4.262 24.938 5.375 1 88 122 SER B N 1
ATOM 3520 C CA . SER B 1 122 ? 3.316 23.922 4.926 1 88 122 SER B CA 1
ATOM 3521 C C . SER B 1 122 ? 4.035 22.641 4.512 1 88 122 SER B C 1
ATOM 3523 O O . SER B 1 122 ? 3.797 22.109 3.424 1 88 122 SER B O 1
ATOM 3525 N N . ALA B 1 123 ? 4.934 22.125 5.301 1 88.56 123 ALA B N 1
ATOM 3526 C CA . ALA B 1 123 ? 5.723 20.906 5.18 1 88.56 123 ALA B CA 1
ATOM 3527 C C . ALA B 1 123 ? 6.367 20.531 6.512 1 88.56 123 ALA B C 1
ATOM 3529 O O . ALA B 1 123 ? 6.422 21.344 7.434 1 88.56 123 ALA B O 1
ATOM 3530 N N . PRO B 1 124 ? 6.73 19.297 6.535 1 92.38 124 PRO B N 1
ATOM 3531 C CA . PRO B 1 124 ? 7.539 19 7.719 1 92.38 124 PRO B CA 1
ATOM 3532 C C . PRO B 1 124 ? 8.812 19.828 7.797 1 92.38 124 PRO B C 1
ATOM 3534 O O . PRO B 1 124 ? 9.43 20.125 6.77 1 92.38 124 PRO B O 1
ATOM 3537 N N . SER B 1 125 ? 9.125 20.234 9.023 1 94.56 125 SER B N 1
ATOM 3538 C CA . SER B 1 125 ? 10.359 20.969 9.266 1 94.56 125 SER B CA 1
ATOM 3539 C C . SER B 1 125 ? 11.312 20.188 10.156 1 94.56 125 SER B C 1
ATOM 3541 O O . SER B 1 125 ? 10.883 19.484 11.07 1 94.56 125 SER B O 1
ATOM 3543 N N . LYS B 1 126 ? 12.555 20.359 9.922 1 92.12 126 LYS B N 1
ATOM 3544 C CA . LYS B 1 126 ? 13.555 19.641 10.719 1 92.12 126 LYS B CA 1
ATOM 3545 C C . LYS B 1 126 ? 13.703 20.281 12.102 1 92.12 126 LYS B C 1
ATOM 3547 O O . LYS B 1 126 ? 14.117 19.609 13.047 1 92.12 126 LYS B O 1
ATOM 3552 N N . ASP B 1 127 ? 13.305 21.594 12.195 1 95.31 127 ASP B N 1
ATOM 3553 C CA . ASP B 1 127 ? 13.641 22.234 13.469 1 95.31 127 ASP B CA 1
ATOM 3554 C C . ASP B 1 127 ? 12.5 23.125 13.945 1 95.31 127 ASP B C 1
ATOM 3556 O O . ASP B 1 127 ? 12.484 23.547 15.109 1 95.31 127 ASP B O 1
ATOM 3560 N N . ALA B 1 128 ? 11.602 23.5 13.078 1 96.69 128 ALA B N 1
ATOM 3561 C CA . ALA B 1 128 ? 10.438 24.266 13.539 1 96.69 128 ALA B CA 1
ATOM 3562 C C . ALA B 1 128 ? 9.453 23.359 14.281 1 96.69 128 ALA B C 1
ATOM 3564 O O . ALA B 1 128 ? 9.211 22.234 13.875 1 96.69 128 ALA B O 1
ATOM 3565 N N . PRO B 1 129 ? 8.906 23.891 15.414 1 97.81 129 PRO B N 1
ATOM 3566 C CA . PRO B 1 129 ? 7.887 23.078 16.078 1 97.81 129 PRO B CA 1
ATOM 3567 C C . PRO B 1 129 ? 6.723 22.734 15.164 1 97.81 129 PRO B C 1
ATOM 3569 O O . PRO B 1 129 ? 6.223 23.578 14.43 1 97.81 129 PRO B O 1
ATOM 3572 N N . MET B 1 130 ? 6.355 21.5 15.258 1 97.94 130 MET B N 1
ATOM 3573 C CA . MET B 1 130 ? 5.312 20.969 14.383 1 97.94 130 MET B CA 1
ATOM 3574 C C . MET B 1 130 ? 3.996 20.812 15.141 1 97.94 130 MET B C 1
ATOM 3576 O O . MET B 1 130 ? 3.982 20.359 16.281 1 97.94 130 MET B O 1
ATOM 3580 N N . PHE B 1 131 ? 2.936 21.234 14.43 1 98.44 131 PHE B N 1
ATOM 3581 C CA . PHE B 1 131 ? 1.612 21.125 15.031 1 98.44 131 PHE B CA 1
ATOM 3582 C C . PHE B 1 131 ? 0.626 20.484 14.055 1 98.44 131 PHE B C 1
ATOM 3584 O O . PHE B 1 131 ? 0.656 20.766 12.859 1 98.44 131 PHE B O 1
ATOM 3591 N N . VAL B 1 132 ? -0.181 19.594 14.586 1 98.56 132 VAL B N 1
ATOM 3592 C CA . VAL B 1 132 ? -1.317 19.016 13.883 1 98.56 132 VAL B CA 1
ATOM 3593 C C . VAL B 1 132 ? -2.607 19.312 14.648 1 98.56 132 VAL B C 1
ATOM 3595 O O . VAL B 1 132 ? -2.746 18.922 15.812 1 98.56 132 VAL B O 1
ATOM 3598 N N . VAL B 1 133 ? -3.531 20 13.977 1 97.88 133 VAL B N 1
ATOM 3599 C CA . VAL B 1 133 ? -4.797 20.344 14.609 1 97.88 133 VAL B CA 1
ATOM 3600 C C . VAL B 1 133 ? -5.562 19.078 14.977 1 97.88 133 VAL B C 1
ATOM 3602 O O . VAL B 1 133 ? -5.711 18.172 14.156 1 97.88 133 VAL B O 1
ATOM 3605 N N . GLY B 1 134 ? -6.012 18.953 16.156 1 97.88 134 GLY B N 1
ATOM 3606 C CA . GLY B 1 134 ? -6.684 17.781 16.672 1 97.88 134 GLY B CA 1
ATOM 3607 C C . GLY B 1 134 ? -5.762 16.875 17.469 1 97.88 134 GLY B C 1
ATOM 3608 O O . GLY B 1 134 ? -6.219 15.938 18.125 1 97.88 134 GLY B O 1
ATOM 3609 N N . VAL B 1 135 ? -4.465 17.25 17.453 1 98.5 135 VAL B N 1
ATOM 3610 C CA . VAL B 1 135 ? -3.502 16.375 18.125 1 98.5 135 VAL B CA 1
ATOM 3611 C C . VAL B 1 135 ? -2.729 17.172 19.172 1 98.5 135 VAL B C 1
ATOM 3613 O O . VAL B 1 135 ? -2.824 16.891 20.375 1 98.5 135 VAL B O 1
ATOM 3616 N N . ASN B 1 136 ? -2.072 18.266 18.672 1 98.44 136 ASN B N 1
ATOM 3617 C CA . ASN B 1 136 ? -1.241 18.969 19.641 1 98.44 136 ASN B CA 1
ATOM 3618 C C . ASN B 1 136 ? -1.294 20.484 19.438 1 98.44 136 ASN B C 1
ATOM 3620 O O . ASN B 1 136 ? -0.412 21.203 19.906 1 98.44 136 ASN B O 1
ATOM 3624 N N . GLU B 1 137 ? -2.279 21.031 18.766 1 97.44 137 GLU B N 1
ATOM 3625 C CA . GLU B 1 137 ? -2.328 22.469 18.484 1 97.44 137 GLU B CA 1
ATOM 3626 C C . GLU B 1 137 ? -2.422 23.266 19.781 1 97.44 137 GLU B C 1
ATOM 3628 O O . GLU B 1 137 ? -1.959 24.406 19.844 1 97.44 137 GLU B O 1
ATOM 3633 N N . LYS B 1 138 ? -2.918 22.656 20.781 1 97.06 138 LYS B N 1
ATOM 3634 C CA . LYS B 1 138 ? -3.123 23.359 22.047 1 97.06 138 LYS B CA 1
ATOM 3635 C C . LYS B 1 138 ? -1.801 23.578 22.781 1 97.06 138 LYS B C 1
ATOM 3637 O O . LYS B 1 138 ? -1.729 24.359 23.719 1 97.06 138 LYS B O 1
ATOM 3642 N N . GLU B 1 139 ? -0.809 22.953 22.328 1 97.31 139 GLU B N 1
ATOM 3643 C CA . GLU B 1 139 ? 0.517 23.141 22.922 1 97.31 139 GLU B CA 1
ATOM 3644 C C . GLU B 1 139 ? 1.211 24.375 22.328 1 97.31 139 GLU B C 1
ATOM 3646 O O . GLU B 1 139 ? 2.289 24.75 22.781 1 97.31 139 GLU B O 1
ATOM 3651 N N . TYR B 1 140 ? 0.595 25.016 21.391 1 97.88 140 TYR B N 1
ATOM 3652 C CA . TYR B 1 140 ? 1.162 26.203 20.766 1 97.88 140 TYR B CA 1
ATOM 3653 C C . TYR B 1 140 ? 1.298 27.328 21.781 1 97.88 140 TYR B C 1
ATOM 3655 O O . TYR B 1 140 ? 0.405 27.547 22.609 1 97.88 140 TYR B O 1
ATOM 3663 N N . LYS B 1 141 ? 2.412 28.047 21.641 1 97.56 141 LYS B N 1
ATOM 3664 C CA . LYS B 1 141 ? 2.674 29.234 22.438 1 97.56 141 LYS B CA 1
ATOM 3665 C C . LYS B 1 141 ? 2.873 30.453 21.547 1 97.56 141 LYS B C 1
ATOM 3667 O O . LYS B 1 141 ? 3.49 30.359 20.484 1 97.56 141 LYS B O 1
ATOM 3672 N N . PRO B 1 142 ? 2.441 31.609 22.062 1 95 142 PRO B N 1
ATOM 3673 C CA . PRO B 1 142 ? 2.43 32.812 21.234 1 95 142 PRO B CA 1
ATOM 3674 C C . PRO B 1 142 ? 3.832 33.25 20.844 1 95 142 PRO B C 1
ATOM 3676 O O . PRO B 1 142 ? 3.992 34 19.859 1 95 142 PRO B O 1
ATOM 3679 N N . ASP B 1 143 ? 4.844 32.875 21.547 1 96.31 143 ASP B N 1
ATOM 3680 C CA . ASP B 1 143 ? 6.199 33.312 21.25 1 96.31 143 ASP B CA 1
ATOM 3681 C C . ASP B 1 143 ? 6.805 32.5 20.094 1 96.31 143 ASP B C 1
ATOM 3683 O O . ASP B 1 143 ? 7.875 32.844 19.594 1 96.31 143 ASP B O 1
ATOM 3687 N N . LEU B 1 144 ? 6.109 31.469 19.703 1 97.19 144 LEU B N 1
ATOM 3688 C CA . LEU B 1 144 ? 6.547 30.719 18.531 1 97.19 144 LEU B CA 1
ATOM 3689 C C . LEU B 1 144 ? 6.121 31.422 17.25 1 97.19 144 LEU B C 1
ATOM 3691 O O . LEU B 1 144 ? 4.941 31.422 16.891 1 97.19 144 LEU B O 1
ATOM 3695 N N . ASN B 1 145 ? 7.105 31.938 16.562 1 97 145 ASN B N 1
ATOM 3696 C CA . ASN B 1 145 ? 6.801 32.75 15.383 1 97 145 ASN B CA 1
ATOM 3697 C C . ASN B 1 145 ? 6.887 31.922 14.102 1 97 145 ASN B C 1
ATOM 3699 O O . ASN B 1 145 ? 6.352 32.312 13.062 1 97 145 ASN B O 1
ATOM 3703 N N . ILE B 1 146 ? 7.676 30.859 14.117 1 97.44 146 ILE B N 1
ATOM 3704 C CA . ILE B 1 146 ? 7.812 29.953 12.977 1 97.44 146 ILE B CA 1
ATOM 3705 C C . ILE B 1 146 ? 7.414 28.531 13.391 1 97.44 146 ILE B C 1
ATOM 3707 O O . ILE B 1 146 ? 8.031 27.953 14.289 1 97.44 146 ILE B O 1
ATOM 3711 N N . VAL B 1 147 ? 6.328 28.062 12.758 1 98 147 VAL B N 1
ATOM 3712 C CA . VAL B 1 147 ? 5.863 26.719 13.078 1 98 147 VAL B CA 1
ATOM 3713 C C . VAL B 1 147 ? 5.605 25.938 11.789 1 98 147 VAL B C 1
ATOM 3715 O O . VAL B 1 147 ? 5.621 26.516 10.695 1 98 147 VAL B O 1
ATOM 3718 N N . SER B 1 148 ? 5.496 24.641 11.945 1 97.88 148 SER B N 1
ATOM 3719 C CA . SER B 1 148 ? 5.191 23.75 10.82 1 97.88 148 SER B CA 1
ATOM 3720 C C . SER B 1 148 ? 3.828 23.094 10.984 1 97.88 148 SER B C 1
ATOM 3722 O O . SER B 1 148 ? 3.463 22.688 12.086 1 97.88 148 SER B O 1
ATOM 3724 N N . ASN B 1 149 ? 3.105 23.062 9.898 1 96.25 149 ASN B N 1
ATOM 3725 C CA . ASN B 1 149 ? 1.85 22.328 9.852 1 96.25 149 ASN B CA 1
ATOM 3726 C C . ASN B 1 149 ? 2.068 20.891 9.406 1 96.25 149 ASN B C 1
ATOM 3728 O O . ASN B 1 149 ? 1.154 20.25 8.875 1 96.25 149 ASN B O 1
ATOM 3732 N N . ALA B 1 150 ? 3.234 20.359 9.578 1 96.31 150 ALA B N 1
ATOM 3733 C CA . ALA B 1 150 ? 3.576 19 9.195 1 96.31 150 ALA B CA 1
ATOM 3734 C C . ALA B 1 150 ? 3.154 18.703 7.754 1 96.31 150 ALA B C 1
ATOM 3736 O O . ALA B 1 150 ? 2.971 19.641 6.961 1 96.31 150 ALA B O 1
ATOM 3737 N N . SER B 1 151 ? 3.15 17.438 7.355 1 94.88 151 SER B N 1
ATOM 3738 C CA . SER B 1 151 ? 2.768 17.031 6.004 1 94.88 151 SER B CA 1
ATOM 3739 C C . SER B 1 151 ? 1.29 16.672 5.934 1 94.88 151 SER B C 1
ATOM 3741 O O . SER B 1 151 ? 0.646 16.469 6.965 1 94.88 151 SER B O 1
ATOM 3743 N N . TYR B 1 152 ? 0.792 16.609 4.707 1 93.12 152 TYR B N 1
ATOM 3744 C CA . TYR B 1 152 ? -0.588 16.188 4.52 1 93.12 152 TYR B CA 1
ATOM 3745 C C . TYR B 1 152 ? -0.776 14.742 4.984 1 93.12 152 TYR B C 1
ATOM 3747 O O . TYR B 1 152 ? -1.837 14.383 5.504 1 93.12 152 TYR B O 1
ATOM 3755 N N . THR B 1 153 ? 0.215 13.891 4.832 1 97.38 153 THR B N 1
ATOM 3756 C CA . THR B 1 153 ? 0.138 12.523 5.316 1 97.38 153 THR B CA 1
ATOM 3757 C C . THR B 1 153 ? 0.124 12.484 6.844 1 97.38 153 THR B C 1
ATOM 3759 O O . THR B 1 153 ? -0.629 11.719 7.445 1 97.38 153 THR B O 1
ATOM 3762 N N . THR B 1 154 ? 0.951 13.312 7.441 1 97.94 154 THR B N 1
ATOM 3763 C CA . THR B 1 154 ? 0.978 13.375 8.898 1 97.94 154 THR B CA 1
ATOM 3764 C C . THR B 1 154 ? -0.367 13.844 9.445 1 97.94 154 THR B C 1
ATOM 3766 O O . THR B 1 154 ? -0.839 13.344 10.469 1 97.94 154 THR B O 1
ATOM 3769 N N . ASN B 1 155 ? -0.974 14.789 8.758 1 98 155 ASN B N 1
ATOM 3770 C CA . ASN B 1 155 ? -2.268 15.305 9.188 1 98 155 ASN B CA 1
ATOM 3771 C C . ASN B 1 155 ? -3.363 14.258 9.062 1 98 155 ASN B C 1
ATOM 3773 O O . ASN B 1 155 ? -4.406 14.352 9.711 1 98 155 ASN B O 1
ATOM 3777 N N . CYS B 1 156 ? -3.16 13.297 8.234 1 98.44 156 CYS B N 1
ATOM 3778 C CA . CYS B 1 156 ? -4.09 12.18 8.117 1 98.44 156 CYS B CA 1
ATOM 3779 C C . CYS B 1 156 ? -3.811 11.125 9.188 1 98.44 156 CYS B C 1
ATOM 3781 O O . CYS B 1 156 ? -4.727 10.664 9.867 1 98.44 156 CYS B O 1
ATOM 3783 N N . LEU B 1 157 ? -2.592 10.773 9.359 1 98.69 157 LEU B N 1
ATOM 3784 C CA . LEU B 1 157 ? -2.182 9.648 10.195 1 98.69 157 LEU B CA 1
ATOM 3785 C C . LEU B 1 157 ? -2.326 9.992 11.68 1 98.69 157 LEU B C 1
ATOM 3787 O O . LEU B 1 157 ? -2.77 9.156 12.469 1 98.69 157 LEU B O 1
ATOM 3791 N N . ALA B 1 158 ? -1.959 11.172 12.102 1 98.69 158 ALA B N 1
ATOM 3792 C CA . ALA B 1 158 ? -1.794 11.523 13.508 1 98.69 158 ALA B CA 1
ATOM 3793 C C . ALA B 1 158 ? -3.127 11.469 14.25 1 98.69 158 ALA B C 1
ATOM 3795 O O . ALA B 1 158 ? -3.23 10.844 15.305 1 98.69 158 ALA B O 1
ATOM 3796 N N . PRO B 1 159 ? -4.184 12.109 13.727 1 98.69 159 PRO B N 1
ATOM 3797 C CA . PRO B 1 159 ? -5.453 12 14.445 1 98.69 159 PRO B CA 1
ATOM 3798 C C . PRO B 1 159 ? -5.93 10.555 14.578 1 98.69 159 PRO B C 1
ATOM 3800 O O . PRO B 1 159 ? -6.438 10.164 15.633 1 98.69 159 PRO B O 1
ATOM 3803 N N . LEU B 1 160 ? -5.777 9.773 13.5 1 98.75 160 LEU B N 1
ATOM 3804 C CA . LEU B 1 160 ? -6.16 8.367 13.523 1 98.75 160 LEU B CA 1
ATOM 3805 C C . LEU B 1 160 ? -5.352 7.602 14.57 1 98.75 160 LEU B C 1
ATOM 3807 O O . LEU B 1 160 ? -5.914 6.875 15.391 1 98.75 160 LEU B O 1
ATOM 3811 N N . ALA B 1 161 ? -4.062 7.766 14.539 1 98.75 161 ALA B N 1
ATOM 3812 C CA . ALA B 1 161 ? -3.168 7.078 15.469 1 98.75 161 ALA B CA 1
ATOM 3813 C C . ALA B 1 161 ? -3.457 7.484 16.906 1 98.75 161 ALA B C 1
ATOM 3815 O O . ALA B 1 161 ? -3.391 6.656 17.828 1 98.75 161 ALA B O 1
ATOM 3816 N N . LYS B 1 162 ? -3.725 8.742 17.109 1 98.5 162 LYS B N 1
ATOM 3817 C CA . LYS B 1 162 ? -4.031 9.227 18.453 1 98.5 162 LYS B CA 1
ATOM 3818 C C . LYS B 1 162 ? -5.258 8.531 19.016 1 98.5 162 LYS B C 1
ATOM 3820 O O . LYS B 1 162 ? -5.238 8.07 20.172 1 98.5 162 LYS B O 1
ATOM 3825 N N . VAL B 1 163 ? -6.32 8.43 18.281 1 98.69 163 VAL B N 1
ATOM 3826 C CA . VAL B 1 163 ? -7.547 7.781 18.734 1 98.69 163 VAL B CA 1
ATOM 3827 C C . VAL B 1 163 ? -7.262 6.324 19.094 1 98.69 163 VAL B C 1
ATOM 3829 O O . VAL B 1 163 ? -7.668 5.848 20.156 1 98.69 163 VAL B O 1
ATOM 3832 N N . ILE B 1 164 ? -6.547 5.629 18.203 1 98.81 164 ILE B N 1
ATOM 3833 C CA . ILE B 1 164 ? -6.262 4.215 18.391 1 98.81 164 ILE B CA 1
ATOM 3834 C C . ILE B 1 164 ? -5.371 4.027 19.625 1 98.81 164 ILE B C 1
ATOM 3836 O O . ILE B 1 164 ? -5.598 3.123 20.438 1 98.81 164 ILE B O 1
ATOM 3840 N N . HIS B 1 165 ? -4.387 4.902 19.766 1 98.75 165 HIS B N 1
ATOM 3841 C CA . HIS B 1 165 ? -3.473 4.781 20.891 1 98.75 165 HIS B CA 1
ATOM 3842 C C . HIS B 1 165 ? -4.184 5.074 22.203 1 98.75 165 HIS B C 1
ATOM 3844 O O . HIS B 1 165 ? -3.996 4.355 23.203 1 98.75 165 HIS B O 1
ATOM 3850 N N . ASP B 1 166 ? -4.949 6.113 22.234 1 98.44 166 ASP B N 1
ATOM 3851 C CA . ASP B 1 166 ? -5.637 6.512 23.453 1 98.44 166 ASP B CA 1
ATOM 3852 C C . ASP B 1 166 ? -6.594 5.422 23.922 1 98.44 166 ASP B C 1
ATOM 3854 O O . ASP B 1 166 ? -6.746 5.199 25.125 1 98.44 166 ASP B O 1
ATOM 3858 N N . LYS B 1 167 ? -7.211 4.699 23 1 98.5 167 LYS B N 1
ATOM 3859 C CA . LYS B 1 167 ? -8.258 3.748 23.359 1 98.5 167 LYS B CA 1
ATOM 3860 C C . LYS B 1 167 ? -7.688 2.346 23.562 1 98.5 167 LYS B C 1
ATOM 3862 O O . LYS B 1 167 ? -8.141 1.6 24.438 1 98.5 167 LYS B O 1
ATOM 3867 N N . PHE B 1 168 ? -6.688 2.008 22.719 1 98.62 168 PHE B N 1
ATOM 3868 C CA . PHE B 1 168 ? -6.301 0.604 22.703 1 98.62 168 PHE B CA 1
ATOM 3869 C C . PHE B 1 168 ? -4.793 0.457 22.875 1 98.62 168 PHE B C 1
ATOM 3871 O O . PHE B 1 168 ? -4.293 -0.649 23.094 1 98.62 168 PHE B O 1
ATOM 3878 N N . GLY B 1 169 ? -4.039 1.48 22.812 1 98.69 169 GLY B N 1
ATOM 3879 C CA . GLY B 1 169 ? -2.588 1.422 22.875 1 98.69 169 GLY B CA 1
ATOM 3880 C C . GLY B 1 169 ? -1.954 0.884 21.609 1 98.69 169 GLY B C 1
ATOM 3881 O O . GLY B 1 169 ? -2.32 -0.193 21.125 1 98.69 169 GLY B O 1
ATOM 3882 N N . ILE B 1 170 ? -1.05 1.637 21.031 1 98.56 170 ILE B N 1
ATOM 3883 C CA . ILE B 1 170 ? -0.25 1.15 19.922 1 98.56 170 ILE B CA 1
ATOM 3884 C C . ILE B 1 170 ? 1.119 0.698 20.422 1 98.56 170 ILE B C 1
ATOM 3886 O O . ILE B 1 170 ? 1.869 1.49 20.984 1 98.56 170 ILE B O 1
ATOM 3890 N N . VAL B 1 171 ? 1.431 -0.559 20.203 1 98.5 171 VAL B N 1
ATOM 3891 C CA . VAL B 1 171 ? 2.748 -1.08 20.547 1 98.5 171 VAL B CA 1
ATOM 3892 C C . VAL B 1 171 ? 3.76 -0.693 19.469 1 98.5 171 VAL B C 1
ATOM 3894 O O . VAL B 1 171 ? 4.848 -0.206 19.781 1 98.5 171 VAL B O 1
ATOM 3897 N N . GLU B 1 172 ? 3.414 -0.905 18.266 1 98.31 172 GLU B N 1
ATOM 3898 C CA . GLU B 1 172 ? 4.207 -0.577 17.078 1 98.31 172 GLU B CA 1
ATOM 3899 C C . GLU B 1 172 ? 3.346 -0.57 15.82 1 98.31 172 GLU B C 1
ATOM 3901 O O . GLU B 1 172 ? 2.293 -1.211 15.781 1 98.31 172 GLU B O 1
ATOM 3906 N N . GLY B 1 173 ? 3.795 0.192 14.844 1 98.31 173 GLY B N 1
ATOM 3907 C CA . GLY B 1 173 ? 3.037 0.309 13.609 1 98.31 173 GLY B CA 1
ATOM 3908 C C . GLY B 1 173 ? 3.902 0.645 12.406 1 98.31 173 GLY B C 1
ATOM 3909 O O . GLY B 1 173 ? 4.918 1.33 12.539 1 98.31 173 GLY B O 1
ATOM 3910 N N . LEU B 1 174 ? 3.531 0.165 11.305 1 98.38 174 LEU B N 1
ATOM 3911 C CA . LEU B 1 174 ? 4.148 0.468 10.023 1 98.38 174 LEU B CA 1
ATOM 3912 C C . LEU B 1 174 ? 3.109 0.973 9.023 1 98.38 174 LEU B C 1
ATOM 3914 O O . LEU B 1 174 ? 2.09 0.317 8.797 1 98.38 174 LEU B O 1
ATOM 3918 N N . MET B 1 175 ? 3.449 2.104 8.461 1 97.19 175 MET B N 1
ATOM 3919 C CA . MET B 1 175 ? 2.488 2.754 7.574 1 97.19 175 MET B CA 1
ATOM 3920 C C . MET B 1 175 ? 2.984 2.746 6.133 1 97.19 175 MET B C 1
ATOM 3922 O O . MET B 1 175 ? 4.18 2.93 5.883 1 97.19 175 MET B O 1
ATOM 3926 N N . THR B 1 176 ? 2.082 2.547 5.188 1 97.62 176 THR B N 1
ATOM 3927 C CA . THR B 1 176 ? 2.299 2.816 3.77 1 97.62 176 THR B CA 1
ATOM 3928 C C . THR B 1 176 ? 1.256 3.797 3.24 1 97.62 176 THR B C 1
ATOM 3930 O O . THR B 1 176 ? 0.055 3.602 3.441 1 97.62 176 THR B O 1
ATOM 3933 N N . THR B 1 177 ? 1.68 4.812 2.691 1 96.94 177 THR B N 1
ATOM 3934 C CA . THR B 1 177 ? 0.721 5.637 1.961 1 96.94 177 THR B CA 1
ATOM 3935 C C . THR B 1 177 ? 0.787 5.344 0.465 1 96.94 177 THR B C 1
ATOM 3937 O O . THR B 1 177 ? 1.872 5.297 -0.117 1 96.94 177 THR B O 1
ATOM 3940 N N . VAL B 1 178 ? -0.287 4.926 -0.08 1 97.5 178 VAL B N 1
ATOM 3941 C CA . VAL B 1 178 ? -0.434 4.965 -1.531 1 97.5 178 VAL B CA 1
ATOM 3942 C C . VAL B 1 178 ? -0.781 6.387 -1.975 1 97.5 178 VAL B C 1
ATOM 3944 O O . VAL B 1 178 ? -1.914 6.84 -1.795 1 97.5 178 VAL B O 1
ATOM 3947 N N . HIS B 1 179 ? 0.18 7.008 -2.498 1 95 179 HIS B N 1
ATOM 3948 C CA . HIS B 1 179 ? 0.182 8.461 -2.6 1 95 179 HIS B CA 1
ATOM 3949 C C . HIS B 1 179 ? 0.042 8.914 -4.051 1 95 179 HIS B C 1
ATOM 3951 O O . HIS B 1 179 ? 0.765 8.438 -4.926 1 95 179 HIS B O 1
ATOM 3957 N N . SER B 1 180 ? -0.799 9.852 -4.266 1 91 180 SER B N 1
ATOM 3958 C CA . SER B 1 180 ? -0.936 10.461 -5.586 1 91 180 SER B CA 1
ATOM 3959 C C . SER B 1 180 ? 0.329 11.219 -5.977 1 91 180 SER B C 1
ATOM 3961 O O . SER B 1 180 ? 1.193 11.469 -5.137 1 91 180 SER B O 1
ATOM 3963 N N . ILE B 1 181 ? 0.433 11.523 -7.23 1 85.19 181 ILE B N 1
ATOM 3964 C CA . ILE B 1 181 ? 1.603 12.195 -7.785 1 85.19 181 ILE B CA 1
ATOM 3965 C C . ILE B 1 181 ? 1.813 13.531 -7.074 1 85.19 181 ILE B C 1
ATOM 3967 O O . ILE B 1 181 ? 0.849 14.18 -6.668 1 85.19 181 ILE B O 1
ATOM 3971 N N . THR B 1 182 ? 3 13.828 -6.902 1 75 182 THR B N 1
ATOM 3972 C CA . THR B 1 182 ? 3.352 15.125 -6.336 1 75 182 THR B CA 1
ATOM 3973 C C . THR B 1 182 ? 3.943 16.047 -7.402 1 75 182 THR B C 1
ATOM 3975 O O . THR B 1 182 ? 4.398 15.57 -8.445 1 75 182 THR B O 1
ATOM 3978 N N . ALA B 1 183 ? 4.07 17.234 -7.094 1 67.12 183 ALA B N 1
ATOM 3979 C CA . ALA B 1 183 ? 4.484 18.25 -8.055 1 67.12 183 ALA B CA 1
ATOM 3980 C C . ALA B 1 183 ? 5.957 18.094 -8.422 1 67.12 183 ALA B C 1
ATOM 3982 O O . ALA B 1 183 ? 6.387 18.531 -9.492 1 67.12 183 ALA B O 1
ATOM 3983 N N . THR B 1 184 ? 6.75 17.453 -7.574 1 70.19 184 THR B N 1
ATOM 3984 C CA . THR B 1 184 ? 8.188 17.359 -7.812 1 70.19 184 THR B CA 1
ATOM 3985 C C . THR B 1 184 ? 8.516 16.172 -8.711 1 70.19 184 THR B C 1
ATOM 3987 O O . THR B 1 184 ? 9.641 16.047 -9.203 1 70.19 184 THR B O 1
ATOM 3990 N N . GLN B 1 185 ? 7.578 15.336 -8.953 1 76.62 185 GLN B N 1
ATOM 3991 C CA . GLN B 1 185 ? 7.832 14.164 -9.781 1 76.62 185 GLN B CA 1
ATOM 3992 C C . GLN B 1 185 ? 7.785 14.523 -11.266 1 76.62 185 GLN B C 1
ATOM 3994 O O . GLN B 1 185 ? 7.223 15.555 -11.648 1 76.62 185 GLN B O 1
ATOM 3999 N N . LYS B 1 186 ? 8.383 13.656 -12.062 1 70.88 186 LYS B N 1
ATOM 4000 C CA . LYS B 1 186 ? 8.547 13.953 -13.484 1 70.88 186 LYS B CA 1
ATOM 4001 C C . LYS B 1 186 ? 7.504 13.219 -14.32 1 70.88 186 LYS B C 1
ATOM 4003 O O . LYS B 1 186 ? 7.145 12.078 -14.016 1 70.88 186 LYS B O 1
ATOM 4008 N N . THR B 1 187 ? 7.125 13.812 -15.391 1 69.5 187 THR B N 1
ATOM 4009 C CA . THR B 1 187 ? 6.141 13.227 -16.297 1 69.5 187 THR B CA 1
ATOM 4010 C C . THR B 1 187 ? 6.762 12.102 -17.109 1 69.5 187 THR B C 1
ATOM 4012 O O . THR B 1 187 ? 6.078 11.141 -17.484 1 69.5 187 THR B O 1
ATOM 4015 N N . VAL B 1 188 ? 8.039 12.297 -17.438 1 68.69 188 VAL B N 1
ATOM 4016 C CA . VAL B 1 188 ? 8.828 11.273 -18.125 1 68.69 188 VAL B CA 1
ATOM 4017 C C . VAL B 1 188 ? 10.148 11.055 -17.391 1 68.69 188 VAL B C 1
ATOM 4019 O O . VAL B 1 188 ? 10.492 11.82 -16.484 1 68.69 188 VAL B O 1
ATOM 4022 N N . ASP B 1 189 ? 10.734 9.984 -17.75 1 72.62 189 ASP B N 1
ATOM 4023 C CA . ASP B 1 189 ? 12 9.734 -17.062 1 72.62 189 ASP B CA 1
ATOM 4024 C C . ASP B 1 189 ? 12.945 10.922 -17.203 1 72.62 189 ASP B C 1
ATOM 4026 O O . ASP B 1 189 ? 13.102 11.477 -18.297 1 72.62 189 ASP B O 1
ATOM 4030 N N . GLY B 1 190 ? 13.477 11.414 -16.078 1 69.88 190 GLY B N 1
ATOM 4031 C CA . GLY B 1 190 ? 14.391 12.547 -16.047 1 69.88 190 GLY B CA 1
ATOM 4032 C C . GLY B 1 190 ? 15.336 12.531 -14.875 1 69.88 190 GLY B C 1
ATOM 4033 O O . GLY B 1 190 ? 15.164 11.734 -13.945 1 69.88 190 GLY B O 1
ATOM 4034 N N . PRO B 1 191 ? 16.297 13.273 -14.977 1 69.94 191 PRO B N 1
ATOM 4035 C CA . PRO B 1 191 ? 17.297 13.312 -13.898 1 69.94 191 PRO B CA 1
ATOM 4036 C C . PRO B 1 191 ? 16.719 13.836 -12.586 1 69.94 191 PRO B C 1
ATOM 4038 O O . PRO B 1 191 ? 15.867 14.734 -12.594 1 69.94 191 PRO B O 1
ATOM 4041 N N . SER B 1 192 ? 16.891 13.094 -11.562 1 70.88 192 SER B N 1
ATOM 4042 C CA . SER B 1 192 ? 16.516 13.531 -10.219 1 70.88 192 SER B CA 1
ATOM 4043 C C . SER B 1 192 ? 17.703 13.484 -9.273 1 70.88 192 SER B C 1
ATOM 4045 O O . SER B 1 192 ? 18.422 12.477 -9.211 1 70.88 192 SER B O 1
ATOM 4047 N N . MET B 1 193 ? 18.062 14.57 -8.727 1 60.84 193 MET B N 1
ATOM 4048 C CA . MET B 1 193 ? 19.281 14.711 -7.938 1 60.84 193 MET B CA 1
ATOM 4049 C C . MET B 1 193 ? 19.203 13.891 -6.656 1 60.84 193 MET B C 1
ATOM 4051 O O . MET B 1 193 ? 20.172 13.242 -6.27 1 60.84 193 MET B O 1
ATOM 4055 N N . LYS B 1 194 ? 18.125 13.891 -5.996 1 63.12 194 LYS B N 1
ATOM 4056 C CA . LYS B 1 194 ? 18.125 13.312 -4.656 1 63.12 194 LYS B CA 1
ATOM 4057 C C . LYS B 1 194 ? 17.516 11.914 -4.656 1 63.12 194 LYS B C 1
ATOM 4059 O O . LYS B 1 194 ? 18 11.023 -3.945 1 63.12 194 LYS B O 1
ATOM 4064 N N . ASP B 1 195 ? 16.547 11.719 -5.469 1 75.5 195 ASP B N 1
ATOM 4065 C CA . ASP B 1 195 ? 15.797 10.469 -5.465 1 75.5 195 ASP B CA 1
ATOM 4066 C C . ASP B 1 195 ? 15.641 9.922 -6.883 1 75.5 195 ASP B C 1
ATOM 4068 O O . ASP B 1 195 ? 14.758 10.359 -7.625 1 75.5 195 ASP B O 1
ATOM 4072 N N . TRP B 1 196 ? 16.531 8.898 -7.215 1 79.56 196 TRP B N 1
ATOM 4073 C CA . TRP B 1 196 ? 16.516 8.367 -8.578 1 79.56 196 TRP B CA 1
ATOM 4074 C C . TRP B 1 196 ? 15.133 7.832 -8.938 1 79.56 196 TRP B C 1
ATOM 4076 O O . TRP B 1 196 ? 14.656 8.031 -10.055 1 79.56 196 TRP B O 1
ATOM 4086 N N . ARG B 1 197 ? 14.469 7.184 -8.078 1 86.75 197 ARG B N 1
ATOM 4087 C CA . ARG B 1 197 ? 13.133 6.652 -8.352 1 86.75 197 ARG B CA 1
ATOM 4088 C C . ARG B 1 197 ? 12.141 7.777 -8.625 1 86.75 197 ARG B C 1
ATOM 4090 O O . ARG B 1 197 ? 11.25 7.637 -9.461 1 86.75 197 ARG B O 1
ATOM 4097 N N . GLY B 1 198 ? 12.398 8.891 -7.895 1 82.25 198 GLY B N 1
ATOM 4098 C CA . GLY B 1 198 ? 11.508 10.031 -8.055 1 82.25 198 GLY B CA 1
ATOM 4099 C C . GLY B 1 198 ? 11.625 10.695 -9.414 1 82.25 198 GLY B C 1
ATOM 4100 O O . GLY B 1 198 ? 10.742 11.453 -9.82 1 82.25 198 GLY B O 1
ATOM 4101 N N . GLY B 1 199 ? 12.719 10.383 -10.062 1 79.38 199 GLY B N 1
ATOM 4102 C CA . GLY B 1 199 ? 12.93 10.938 -11.391 1 79.38 199 GLY B CA 1
ATOM 4103 C C . GLY B 1 199 ? 12.289 10.117 -12.484 1 79.38 199 GLY B C 1
ATOM 4104 O O . GLY B 1 199 ? 12.234 10.547 -13.641 1 79.38 199 GLY B O 1
ATOM 4105 N N . ARG B 1 200 ? 11.695 9.031 -12.102 1 79.44 200 ARG B N 1
ATOM 4106 C CA . ARG B 1 200 ? 11.062 8.18 -13.102 1 79.44 200 ARG B CA 1
ATOM 4107 C C . ARG B 1 200 ? 9.641 8.648 -13.406 1 79.44 200 ARG B C 1
ATOM 4109 O O . ARG B 1 200 ? 9.039 9.383 -12.617 1 79.44 200 ARG B O 1
ATOM 4116 N N . ALA B 1 201 ? 9.117 8.219 -14.531 1 75.81 201 ALA B N 1
ATOM 4117 C CA . ALA B 1 201 ? 7.848 8.727 -15.047 1 75.81 201 ALA B CA 1
ATOM 4118 C C . ALA B 1 201 ? 6.711 8.469 -14.062 1 75.81 201 ALA B C 1
ATOM 4120 O O . ALA B 1 201 ? 6.309 7.324 -13.852 1 75.81 201 ALA B O 1
ATOM 4121 N N . ALA B 1 202 ? 6.16 9.5 -13.539 1 82.88 202 ALA B N 1
ATOM 4122 C CA . ALA B 1 202 ? 5.156 9.43 -12.477 1 82.88 202 ALA B CA 1
ATOM 4123 C C . ALA B 1 202 ? 3.842 8.867 -13.008 1 82.88 202 ALA B C 1
ATOM 4125 O O . ALA B 1 202 ? 3.148 8.125 -12.305 1 82.88 202 ALA B O 1
ATOM 4126 N N . SER B 1 203 ? 3.566 9.125 -14.227 1 82.94 203 SER B N 1
ATOM 4127 C CA . SER B 1 203 ? 2.242 8.82 -14.75 1 82.94 203 SER B CA 1
ATOM 4128 C C . SER B 1 203 ? 2.145 7.359 -15.188 1 82.94 203 SER B C 1
ATOM 4130 O O . SER B 1 203 ? 1.072 6.895 -15.578 1 82.94 203 SER B O 1
ATOM 4132 N N . PHE B 1 204 ? 3.246 6.594 -14.969 1 85.19 204 PHE B N 1
ATOM 4133 C CA . PHE B 1 204 ? 3.215 5.254 -15.539 1 85.19 204 PHE B CA 1
ATOM 4134 C C . PHE B 1 204 ? 3.707 4.223 -14.531 1 85.19 204 PHE B C 1
ATOM 4136 O O . PHE B 1 204 ? 3.754 3.027 -14.828 1 85.19 204 PHE B O 1
ATOM 4143 N N . ASN B 1 205 ? 4.066 4.773 -13.352 1 90.81 205 ASN B N 1
ATOM 4144 C CA . ASN B 1 205 ? 4.77 3.848 -12.469 1 90.81 205 ASN B CA 1
ATOM 4145 C C . ASN B 1 205 ? 4.176 3.852 -11.062 1 90.81 205 ASN B C 1
ATOM 4147 O O . ASN B 1 205 ? 3.576 4.84 -10.641 1 90.81 205 ASN B O 1
ATOM 4151 N N . ILE B 1 206 ? 4.289 2.719 -10.422 1 94.56 206 ILE B N 1
ATOM 4152 C CA . ILE B 1 206 ? 4.336 2.672 -8.969 1 94.56 206 ILE B CA 1
ATOM 4153 C C . ILE B 1 206 ? 5.758 2.951 -8.484 1 94.56 206 ILE B C 1
ATOM 4155 O O . ILE B 1 206 ? 6.695 2.236 -8.852 1 94.56 206 ILE B O 1
ATOM 4159 N N . ILE B 1 207 ? 5.938 3.951 -7.699 1 93.06 207 ILE B N 1
ATOM 4160 C CA . ILE B 1 207 ? 7.277 4.406 -7.336 1 93.06 207 ILE B CA 1
ATOM 4161 C C . ILE B 1 207 ? 7.438 4.375 -5.816 1 93.06 207 ILE B C 1
ATOM 4163 O O . ILE B 1 207 ? 6.832 5.176 -5.105 1 93.06 207 ILE B O 1
ATOM 4167 N N . PRO B 1 208 ? 8.258 3.428 -5.328 1 95.31 208 PRO B N 1
ATOM 4168 C CA . PRO B 1 208 ? 8.555 3.479 -3.896 1 95.31 208 PRO B CA 1
ATOM 4169 C C . PRO B 1 208 ? 9.266 4.77 -3.488 1 95.31 208 PRO B C 1
ATOM 4171 O O . PRO B 1 208 ? 10.125 5.266 -4.223 1 95.31 208 PRO B O 1
ATOM 4174 N N . SER B 1 209 ? 8.883 5.316 -2.361 1 92.12 209 SER B N 1
ATOM 4175 C CA . SER B 1 209 ? 9.477 6.555 -1.86 1 92.12 209 SER B CA 1
ATOM 4176 C C . SER B 1 209 ? 9.547 6.555 -0.337 1 92.12 209 SER B C 1
ATOM 4178 O O . SER B 1 209 ? 8.727 5.922 0.329 1 92.12 209 SER B O 1
ATOM 4180 N N . SER B 1 210 ? 10.539 7.234 0.099 1 91.19 210 SER B N 1
ATOM 4181 C CA . SER B 1 210 ? 10.641 7.434 1.541 1 91.19 210 SER B CA 1
ATOM 4182 C C . SER B 1 210 ? 9.758 8.586 2.004 1 91.19 210 SER B C 1
ATOM 4184 O O . SER B 1 210 ? 9.484 9.516 1.238 1 91.19 210 SER B O 1
ATOM 4186 N N . THR B 1 211 ? 9.297 8.398 3.195 1 90.38 211 THR B N 1
ATOM 4187 C CA . THR B 1 211 ? 8.539 9.484 3.811 1 90.38 211 THR B CA 1
ATOM 4188 C C . THR B 1 211 ? 8.836 9.578 5.305 1 90.38 211 THR B C 1
ATOM 4190 O O . THR B 1 211 ? 9.078 8.555 5.957 1 90.38 211 THR B O 1
ATOM 4193 N N . GLY B 1 212 ? 8.844 10.812 5.797 1 91.06 212 GLY B N 1
ATOM 4194 C CA . GLY B 1 212 ? 9.016 11.031 7.223 1 91.06 212 GLY B CA 1
ATOM 4195 C C . GLY B 1 212 ? 7.707 11.219 7.965 1 91.06 212 GLY B C 1
ATOM 4196 O O . GLY B 1 212 ? 7.703 11.523 9.164 1 91.06 212 GLY B O 1
ATOM 4197 N N . ALA B 1 213 ? 6.605 10.961 7.355 1 91.88 213 ALA B N 1
ATOM 4198 C CA . ALA B 1 213 ? 5.293 11.305 7.891 1 91.88 213 ALA B CA 1
ATOM 4199 C C . ALA B 1 213 ? 4.992 10.523 9.164 1 91.88 213 ALA B C 1
ATOM 4201 O O . ALA B 1 213 ? 4.453 11.07 10.125 1 91.88 213 ALA B O 1
ATOM 4202 N N . ALA B 1 214 ? 5.348 9.289 9.125 1 93.94 214 ALA B N 1
ATOM 4203 C CA . ALA B 1 214 ? 5.051 8.438 10.273 1 93.94 214 ALA B CA 1
ATOM 4204 C C . ALA B 1 214 ? 5.934 8.797 11.469 1 93.94 214 ALA B C 1
ATOM 4206 O O . ALA B 1 214 ? 5.469 8.828 12.609 1 93.94 214 ALA B O 1
ATOM 4207 N N . LYS B 1 215 ? 7.16 9.078 11.211 1 93.56 215 LYS B N 1
ATOM 4208 C CA . LYS B 1 215 ? 8.062 9.508 12.281 1 93.56 215 LYS B CA 1
ATOM 4209 C C . LYS B 1 215 ? 7.629 10.852 12.859 1 93.56 215 LYS B C 1
ATOM 4211 O O . LYS B 1 215 ? 7.785 11.094 14.055 1 93.56 215 LYS B O 1
ATOM 4216 N N . ALA B 1 216 ? 7.117 11.68 12.023 1 95.19 216 ALA B N 1
ATOM 4217 C CA . ALA B 1 216 ? 6.652 13 12.438 1 95.19 216 ALA B CA 1
ATOM 4218 C C . ALA B 1 216 ? 5.516 12.883 13.453 1 95.19 216 ALA B C 1
ATOM 4220 O O . ALA B 1 216 ? 5.32 13.781 14.281 1 95.19 216 ALA B O 1
ATOM 4221 N N . VAL B 1 217 ? 4.781 11.797 13.367 1 96.56 217 VAL B N 1
ATOM 4222 C CA . VAL B 1 217 ? 3.723 11.586 14.352 1 96.56 217 VAL B CA 1
ATOM 4223 C C . VAL B 1 217 ? 4.32 11.555 15.758 1 96.56 217 VAL B C 1
ATOM 4225 O O . VAL B 1 217 ? 3.711 12.055 16.703 1 96.56 217 VAL B O 1
ATOM 4228 N N . GLY B 1 218 ? 5.496 11.016 15.922 1 96 218 GLY B N 1
ATOM 4229 C CA . GLY B 1 218 ? 6.16 10.992 17.219 1 96 218 GLY B CA 1
ATOM 4230 C C . GLY B 1 218 ? 6.496 12.375 17.734 1 96 218 GLY B C 1
ATOM 4231 O O . GLY B 1 218 ? 6.586 12.57 18.953 1 96 218 GLY B O 1
ATOM 4232 N N . LYS B 1 219 ? 6.676 13.289 16.859 1 94.81 219 LYS B N 1
ATOM 4233 C CA . LYS B 1 219 ? 7.012 14.656 17.25 1 94.81 219 LYS B CA 1
ATOM 4234 C C . LYS B 1 219 ? 5.777 15.414 17.719 1 94.81 219 LYS B C 1
ATOM 4236 O O . LYS B 1 219 ? 5.855 16.234 18.641 1 94.81 219 LYS B O 1
ATOM 4241 N N . VAL B 1 220 ? 4.656 15.125 17.156 1 97.06 220 VAL B N 1
ATOM 4242 C CA . VAL B 1 220 ? 3.453 15.875 17.5 1 97.06 220 VAL B CA 1
ATOM 4243 C C . VAL B 1 220 ? 2.654 15.117 18.562 1 97.06 220 VAL B C 1
ATOM 4245 O O . VAL B 1 220 ? 1.77 15.688 19.203 1 97.06 220 VAL B O 1
ATOM 4248 N N . PHE B 1 221 ? 2.887 13.844 18.656 1 97.62 221 PHE B N 1
ATOM 4249 C CA . PHE B 1 221 ? 2.297 12.969 19.672 1 97.62 221 PHE B CA 1
ATOM 4250 C C . PHE B 1 221 ? 3.365 12.102 20.312 1 97.62 221 PHE B C 1
ATOM 4252 O O . PHE B 1 221 ? 3.488 10.914 20 1 97.62 221 PHE B O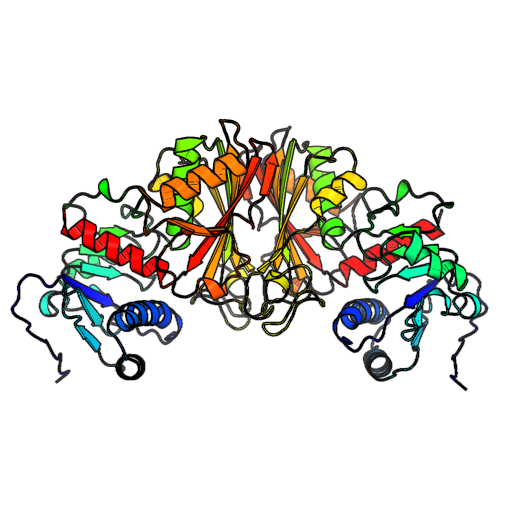 1
ATOM 4259 N N . PRO B 1 222 ? 4.047 12.57 21.312 1 97.31 222 PRO B N 1
ATOM 4260 C CA . PRO B 1 222 ? 5.277 11.984 21.844 1 97.31 222 PRO B CA 1
ATOM 4261 C C . PRO B 1 222 ? 5.082 10.547 22.344 1 97.31 222 PRO B C 1
ATOM 4263 O O . PRO B 1 222 ? 6.023 9.75 22.312 1 97.31 222 PRO B O 1
ATOM 4266 N N . ALA B 1 223 ? 3.898 10.195 22.734 1 97.38 223 ALA B N 1
ATOM 4267 C CA . ALA B 1 223 ? 3.627 8.836 23.203 1 97.38 223 ALA B CA 1
ATOM 4268 C C . ALA B 1 223 ? 3.9 7.812 22.109 1 97.38 223 ALA B C 1
ATOM 4270 O O . ALA B 1 223 ? 4.105 6.629 22.391 1 97.38 223 ALA B O 1
ATOM 4271 N N . LEU B 1 224 ? 3.971 8.266 20.844 1 98 224 LEU B N 1
ATOM 4272 C CA . LEU B 1 224 ? 4.172 7.344 19.734 1 98 224 LEU B CA 1
ATOM 4273 C C . LEU B 1 224 ? 5.562 7.508 19.141 1 98 224 LEU B C 1
ATOM 4275 O O . LEU B 1 224 ? 5.848 6.977 18.062 1 98 224 LEU B O 1
ATOM 4279 N N . ASN B 1 225 ? 6.41 8.312 19.844 1 97.44 225 ASN B N 1
ATOM 4280 C CA . ASN B 1 225 ? 7.777 8.469 19.344 1 97.44 225 ASN B CA 1
ATOM 4281 C C . ASN B 1 225 ? 8.523 7.141 19.328 1 97.44 225 ASN B C 1
ATOM 4283 O O . ASN B 1 225 ? 8.578 6.438 20.344 1 97.44 225 ASN B O 1
ATOM 4287 N N . GLY B 1 226 ? 9 6.77 18.141 1 96.19 226 GLY B N 1
ATOM 4288 C CA . GLY B 1 226 ? 9.758 5.539 18 1 96.19 226 GLY B CA 1
ATOM 4289 C C . GLY B 1 226 ? 8.883 4.328 17.734 1 96.19 226 GLY B C 1
ATOM 4290 O O . GLY B 1 226 ? 9.383 3.223 17.531 1 96.19 226 GLY B O 1
ATOM 4291 N N . LYS B 1 227 ? 7.598 4.504 17.656 1 97.94 227 LYS B N 1
ATOM 4292 C CA . LYS B 1 227 ? 6.688 3.367 17.531 1 97.94 227 LYS B CA 1
ATOM 4293 C C . LYS B 1 227 ? 6.145 3.254 16.109 1 97.94 227 LYS B C 1
ATOM 4295 O O . LYS B 1 227 ? 5.582 2.223 15.742 1 97.94 227 LYS B O 1
ATOM 4300 N N . LEU B 1 228 ? 6.328 4.332 15.367 1 97.75 228 LEU B N 1
ATOM 4301 C CA . LEU B 1 228 ? 5.785 4.336 14.016 1 97.75 228 LEU B CA 1
ATOM 4302 C C . LEU B 1 228 ? 6.855 4.73 13 1 97.75 228 LEU B C 1
ATOM 4304 O O . LEU B 1 228 ? 7.691 5.594 13.281 1 97.75 228 LEU B O 1
ATOM 4308 N N . THR B 1 229 ? 6.879 4.145 11.891 1 96.75 229 THR B N 1
ATOM 4309 C CA . THR B 1 229 ? 7.586 4.559 10.688 1 96.75 229 THR B CA 1
ATOM 4310 C C . TH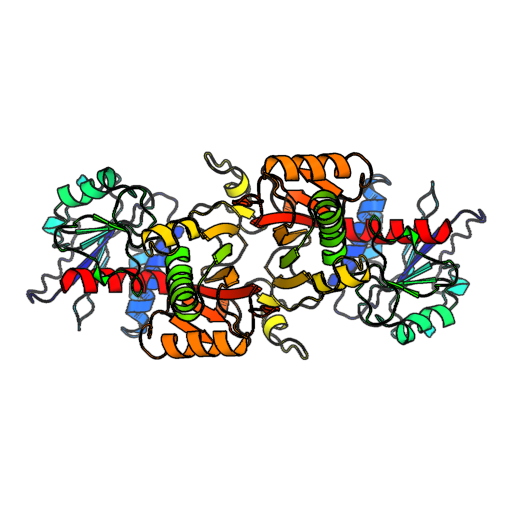R B 1 229 ? 6.832 4.105 9.438 1 96.75 229 THR B C 1
ATOM 4312 O O . THR B 1 229 ? 5.773 3.482 9.539 1 96.75 229 THR B O 1
ATOM 4315 N N . GLY B 1 230 ? 7.305 4.59 8.344 1 96 230 GLY B N 1
ATOM 4316 C CA . GLY B 1 230 ? 6.531 4.23 7.164 1 96 230 GLY B CA 1
ATOM 4317 C C . GLY B 1 230 ? 7.227 4.59 5.863 1 96 230 GLY B C 1
ATOM 4318 O O . GLY B 1 230 ? 8.344 5.109 5.871 1 96 230 GLY B O 1
ATOM 4319 N N . MET B 1 231 ? 6.562 4.191 4.793 1 95.94 231 MET B N 1
ATOM 4320 C CA . MET B 1 231 ? 7.016 4.457 3.43 1 95.94 231 MET B CA 1
ATOM 4321 C C . MET B 1 231 ? 5.84 4.816 2.523 1 95.94 231 MET B C 1
ATOM 4323 O O . MET B 1 231 ? 4.699 4.891 2.982 1 95.94 231 MET B O 1
ATOM 4327 N N . ALA B 1 232 ? 6.188 5.133 1.289 1 95.5 232 ALA B N 1
ATOM 4328 C CA . ALA B 1 232 ? 5.141 5.512 0.345 1 95.5 232 ALA B CA 1
ATOM 4329 C C . ALA B 1 232 ? 5.312 4.793 -0.988 1 95.5 232 ALA B C 1
ATOM 4331 O O . ALA B 1 232 ? 6.426 4.398 -1.347 1 95.5 232 ALA B O 1
ATOM 4332 N N . PHE B 1 233 ? 4.215 4.543 -1.642 1 96.38 233 PHE B N 1
ATOM 4333 C CA . PHE B 1 233 ? 4.16 4.25 -3.068 1 96.38 233 PHE B CA 1
ATOM 4334 C C . PHE B 1 233 ? 3.441 5.363 -3.822 1 96.38 233 PHE B C 1
ATOM 4336 O O . PHE B 1 233 ? 2.242 5.578 -3.629 1 96.38 233 PHE B O 1
ATOM 4343 N N . ARG B 1 234 ? 4.207 6.02 -4.688 1 94.69 234 ARG B N 1
ATOM 4344 C CA . ARG B 1 234 ? 3.564 7.02 -5.535 1 94.69 234 ARG B CA 1
ATOM 4345 C C . ARG B 1 234 ? 2.93 6.371 -6.762 1 94.69 234 ARG B C 1
ATOM 4347 O O . ARG B 1 234 ? 3.527 5.492 -7.387 1 94.69 234 ARG B O 1
ATOM 4354 N N . VAL B 1 235 ? 1.711 6.781 -7.012 1 94.62 235 VAL B N 1
ATOM 4355 C CA . VAL B 1 235 ? 0.963 6.152 -8.094 1 94.62 235 VAL B CA 1
ATOM 4356 C C . VAL B 1 235 ? 0.349 7.23 -8.992 1 94.62 235 VAL B C 1
ATOM 4358 O O . VAL B 1 235 ? 0.239 8.391 -8.586 1 94.62 235 VAL B O 1
ATOM 4361 N N . PRO B 1 236 ? -0.119 6.836 -10.195 1 91.75 236 PRO B N 1
ATOM 4362 C CA . PRO B 1 236 ? -0.545 7.828 -11.188 1 91.75 236 PRO B CA 1
ATOM 4363 C C . PRO B 1 236 ? -1.969 8.328 -10.953 1 91.75 236 PRO B C 1
ATOM 4365 O O . PRO B 1 236 ? -2.799 8.289 -11.859 1 91.75 236 PRO B O 1
ATOM 4368 N N . THR B 1 237 ? -2.289 8.766 -9.836 1 90.56 237 THR B N 1
ATOM 4369 C CA . THR B 1 237 ? -3.525 9.477 -9.539 1 90.56 237 THR B CA 1
ATOM 4370 C C . THR B 1 237 ? -3.229 10.891 -9.039 1 90.56 237 THR B C 1
ATOM 4372 O O . THR B 1 237 ? -2.074 11.227 -8.766 1 90.56 237 THR B O 1
ATOM 4375 N N . VAL B 1 238 ? -4.395 11.641 -8.953 1 83.44 238 VAL B N 1
ATOM 4376 C CA . VAL B 1 238 ? -4.172 13.023 -8.547 1 83.44 238 VAL B CA 1
ATOM 4377 C C . VAL B 1 238 ? -4.902 13.305 -7.238 1 83.44 238 VAL B C 1
ATOM 4379 O O . VAL B 1 238 ? -5.977 12.75 -6.988 1 83.44 238 VAL B O 1
ATOM 4382 N N . ASP B 1 239 ? -4.238 13.992 -6.336 1 87.25 239 ASP B N 1
ATOM 4383 C CA . ASP B 1 239 ? -4.805 14.75 -5.223 1 87.25 239 ASP B CA 1
ATOM 4384 C C . ASP B 1 239 ? -5.031 13.852 -4.012 1 87.25 239 ASP B C 1
ATOM 4386 O O . ASP B 1 239 ? -4.242 13.859 -3.064 1 87.25 239 ASP B O 1
ATOM 4390 N N . VAL B 1 240 ? -5.93 12.836 -4.168 1 94.25 240 VAL B N 1
ATOM 4391 C CA . VAL B 1 240 ? -6.316 12.078 -2.984 1 94.25 240 VAL B CA 1
ATOM 4392 C C . VAL B 1 240 ? -5.371 10.898 -2.795 1 94.25 240 VAL B C 1
ATOM 4394 O O . VAL B 1 240 ? -5.031 10.203 -3.756 1 94.25 240 VAL B O 1
ATOM 4397 N N . SER B 1 241 ? -4.887 10.727 -1.617 1 96.44 241 SER B N 1
ATOM 4398 C CA . SER B 1 241 ? -4.047 9.609 -1.206 1 96.44 241 SER B CA 1
ATOM 4399 C C . SER B 1 241 ? -4.68 8.836 -0.052 1 96.44 241 SER B C 1
ATOM 4401 O O . SER B 1 241 ? -5.684 9.273 0.515 1 96.44 241 SER B O 1
ATOM 4403 N N . VAL B 1 242 ? -4.09 7.672 0.199 1 98.25 242 VAL B N 1
ATOM 4404 C CA . VAL B 1 242 ? -4.645 6.812 1.241 1 98.25 242 VAL B CA 1
ATOM 4405 C C . VAL B 1 242 ? -3.52 6.297 2.137 1 98.25 242 VAL B C 1
ATOM 4407 O O . VAL B 1 242 ? -2.439 5.949 1.653 1 98.25 242 VAL B O 1
ATOM 4410 N N . VAL B 1 243 ? -3.758 6.398 3.473 1 98.19 243 VAL B N 1
ATOM 4411 C CA . VAL B 1 243 ? -2.865 5.828 4.477 1 98.19 243 VAL B CA 1
ATOM 4412 C C . VAL B 1 243 ? -3.305 4.402 4.805 1 98.19 243 VAL B C 1
ATOM 4414 O O . VAL B 1 243 ? -4.488 4.145 5.031 1 98.19 243 VAL B O 1
ATOM 4417 N N . ASP B 1 244 ? -2.369 3.508 4.719 1 98.38 244 ASP B N 1
ATOM 4418 C CA . ASP B 1 244 ? -2.471 2.123 5.168 1 98.38 244 ASP B CA 1
ATOM 4419 C C . ASP B 1 244 ? -1.572 1.87 6.379 1 98.38 244 ASP B C 1
ATOM 4421 O O . ASP B 1 244 ? -0.354 1.746 6.238 1 98.38 244 ASP B O 1
ATOM 4425 N N . LEU B 1 245 ? -2.217 1.785 7.539 1 98.62 245 LEU B N 1
ATOM 4426 C CA . LEU B 1 245 ? -1.468 1.634 8.781 1 98.62 245 LEU B CA 1
ATOM 4427 C C . LEU B 1 245 ? -1.677 0.245 9.375 1 98.62 245 LEU B C 1
ATOM 4429 O O . LEU B 1 245 ? -2.797 -0.113 9.75 1 98.62 245 LEU B O 1
ATOM 4433 N N . THR B 1 246 ? -0.642 -0.54 9.406 1 98.62 246 THR B N 1
ATOM 4434 C CA . THR B 1 246 ? -0.646 -1.796 10.148 1 98.62 246 THR B CA 1
ATOM 4435 C C . THR B 1 246 ? -0.143 -1.584 11.57 1 98.62 246 THR B C 1
ATOM 4437 O O . THR B 1 246 ? 0.969 -1.094 11.781 1 98.62 246 THR B O 1
ATOM 4440 N N . VAL B 1 247 ? -0.947 -1.993 12.586 1 98.31 247 VAL B N 1
ATOM 4441 C CA . VAL B 1 247 ? -0.559 -1.694 13.961 1 98.31 247 VAL B CA 1
ATOM 4442 C C . VAL B 1 247 ? -0.767 -2.928 14.836 1 98.31 247 VAL B C 1
ATOM 4444 O O . VAL B 1 247 ? -1.693 -3.709 14.609 1 98.31 247 VAL B O 1
ATOM 4447 N N . ARG B 1 248 ? 0.097 -3.078 15.727 1 98.5 248 ARG B N 1
ATOM 4448 C CA . ARG B 1 248 ? -0.096 -3.988 16.859 1 98.5 248 ARG B CA 1
ATOM 4449 C C . ARG B 1 248 ? -0.627 -3.246 18.078 1 98.5 248 ARG B C 1
ATOM 4451 O O . ARG B 1 248 ? -0.042 -2.25 18.5 1 98.5 248 ARG B O 1
ATOM 4458 N N . LEU B 1 249 ? -1.714 -3.77 18.625 1 98.62 249 LEU B N 1
ATOM 4459 C CA . LEU B 1 249 ? -2.385 -3.117 19.75 1 98.62 249 LEU B CA 1
ATOM 4460 C C . LEU B 1 249 ? -1.984 -3.762 21.062 1 98.62 249 LEU B C 1
ATOM 4462 O O . LEU B 1 249 ? -1.782 -4.977 21.141 1 98.62 249 LEU B O 1
ATOM 4466 N N . GLU B 1 250 ? -1.938 -2.969 22.062 1 98.44 250 GLU B N 1
ATOM 4467 C CA . GLU B 1 250 ? -1.694 -3.457 23.406 1 98.44 250 GLU B CA 1
ATOM 4468 C C . GLU B 1 250 ? -2.934 -4.137 23.984 1 98.44 250 GLU B C 1
ATOM 4470 O O . GLU B 1 250 ? -2.848 -5.242 24.531 1 98.44 250 GLU B O 1
ATOM 4475 N N . LYS B 1 251 ? -4.059 -3.459 23.922 1 98.38 251 LYS B N 1
ATOM 4476 C CA . LYS B 1 251 ? -5.34 -3.994 24.375 1 98.38 251 LYS B CA 1
ATOM 4477 C C . LYS B 1 251 ? -6.113 -4.613 23.219 1 98.38 251 LYS B C 1
ATOM 4479 O O . LYS B 1 251 ? -6.266 -3.992 22.156 1 98.38 251 LYS B O 1
ATOM 4484 N N . LYS B 1 252 ? -6.629 -5.812 23.484 1 98.12 252 LYS B N 1
ATOM 4485 C CA . LYS B 1 252 ? -7.434 -6.484 22.469 1 98.12 252 LYS B CA 1
ATOM 4486 C C . LYS B 1 252 ? -8.664 -5.652 22.109 1 98.12 252 LYS B C 1
ATOM 4488 O O . LYS B 1 252 ? -9.297 -5.059 22.984 1 98.12 252 LYS B O 1
ATOM 4493 N N . ALA B 1 253 ? -8.891 -5.609 20.781 1 98.31 253 ALA B N 1
ATOM 4494 C CA . ALA B 1 253 ? -10.078 -4.938 20.266 1 98.31 253 ALA B CA 1
ATOM 4495 C C . ALA B 1 253 ? -10.562 -5.59 18.984 1 98.31 253 ALA B C 1
ATOM 4497 O O . ALA B 1 253 ? -9.773 -5.836 18.062 1 98.31 253 ALA B O 1
ATOM 4498 N N . THR B 1 254 ? -11.828 -5.883 18.953 1 98.06 254 THR B N 1
ATOM 4499 C CA . THR B 1 254 ? -12.383 -6.328 17.688 1 98.06 254 THR B CA 1
ATOM 4500 C C . THR B 1 254 ? -12.391 -5.188 16.672 1 98.06 254 THR B C 1
ATOM 4502 O O . THR B 1 254 ? -12.32 -4.016 17.047 1 98.06 254 THR B O 1
ATOM 4505 N N . TYR B 1 255 ? -12.508 -5.586 15.477 1 98 255 TYR B N 1
ATOM 4506 C CA . TYR B 1 255 ? -12.57 -4.551 14.453 1 98 255 TYR B CA 1
ATOM 4507 C C . TYR B 1 255 ? -13.797 -3.66 14.656 1 98 255 TYR B C 1
ATOM 4509 O O . TYR B 1 255 ? -13.742 -2.457 14.391 1 98 255 TYR B O 1
ATOM 4517 N N . GLU B 1 256 ? -14.859 -4.258 15.141 1 98.25 256 GLU B N 1
ATOM 4518 C CA . GLU B 1 256 ? -16.062 -3.486 15.438 1 98.25 256 GLU B CA 1
ATOM 4519 C C . GLU B 1 256 ? -15.812 -2.49 16.562 1 98.25 256 GLU B C 1
ATOM 4521 O O . GLU B 1 256 ? -16.328 -1.369 16.531 1 98.25 256 GLU B O 1
ATOM 4526 N N . ASP B 1 257 ? -15.023 -2.875 17.562 1 98.44 257 ASP B N 1
ATOM 4527 C CA . ASP B 1 257 ? -14.633 -1.962 18.625 1 98.44 257 ASP B CA 1
ATOM 4528 C C . ASP B 1 257 ? -13.844 -0.774 18.078 1 98.44 257 ASP B C 1
ATOM 4530 O O . ASP B 1 257 ? -14.062 0.366 18.5 1 98.44 257 ASP B O 1
ATOM 4534 N N . ILE B 1 258 ? -13 -1.064 17.234 1 98.62 258 ILE B N 1
ATOM 4535 C CA . ILE B 1 258 ? -12.148 -0.047 16.625 1 98.62 258 ILE B CA 1
ATOM 4536 C C . ILE B 1 258 ? -12.992 0.924 15.812 1 98.62 258 ILE B C 1
ATOM 4538 O O . ILE B 1 258 ? -12.867 2.143 15.945 1 98.62 258 ILE B O 1
ATOM 4542 N N . LYS B 1 259 ? -13.898 0.361 15.023 1 98.5 259 LYS B N 1
ATOM 4543 C CA . LYS B 1 259 ? -14.805 1.186 14.227 1 98.5 259 LYS B CA 1
ATOM 4544 C C . LYS B 1 259 ? -15.617 2.119 15.117 1 98.5 259 LYS B C 1
ATOM 4546 O O . LYS B 1 259 ? -15.758 3.307 14.82 1 98.5 259 LYS B O 1
ATOM 4551 N N . ALA B 1 260 ? -16.031 1.606 16.156 1 98.69 260 ALA B N 1
ATOM 4552 C CA . ALA B 1 260 ? -16.875 2.379 17.062 1 98.69 260 ALA B CA 1
ATOM 4553 C C . ALA B 1 260 ? -16.094 3.518 17.703 1 98.69 260 ALA B C 1
ATOM 4555 O O . ALA B 1 260 ? -16.609 4.629 17.859 1 98.69 260 ALA B O 1
ATOM 4556 N N . ALA B 1 261 ? -14.922 3.244 18.109 1 98.62 261 ALA B N 1
ATOM 4557 C CA . ALA B 1 261 ? -14.086 4.258 18.734 1 98.62 261 ALA B CA 1
ATOM 4558 C C . ALA B 1 261 ? -13.773 5.398 17.781 1 98.62 261 ALA B C 1
ATOM 4560 O O . ALA B 1 261 ? -13.852 6.574 18.156 1 98.62 261 ALA B O 1
ATOM 4561 N N . ILE B 1 262 ? -13.414 5.047 16.562 1 98.75 262 ILE B N 1
ATOM 4562 C CA . ILE B 1 262 ? -13.07 6.062 15.57 1 98.75 262 ILE B CA 1
ATOM 4563 C C . ILE B 1 262 ? -14.312 6.879 15.219 1 98.75 262 ILE B C 1
ATOM 4565 O O . ILE B 1 262 ? -14.25 8.109 15.125 1 98.75 262 ILE B O 1
ATOM 4569 N N . LYS B 1 263 ? -15.422 6.176 15.039 1 98.69 263 LYS B N 1
ATOM 4570 C CA . LYS B 1 263 ? -16.672 6.867 14.719 1 98.69 263 LYS B CA 1
ATOM 4571 C C . LYS B 1 263 ? -17.047 7.859 15.82 1 98.69 263 LYS B C 1
ATOM 4573 O O . LYS B 1 263 ? -17.406 9 15.531 1 98.69 263 LYS B O 1
ATOM 4578 N N . ALA B 1 264 ? -16.953 7.445 17.016 1 98.69 264 ALA B N 1
ATOM 4579 C CA . ALA B 1 264 ? -17.297 8.305 18.141 1 98.69 264 ALA B CA 1
ATOM 4580 C C . ALA B 1 264 ? -16.438 9.57 18.156 1 98.69 264 ALA B C 1
ATOM 4582 O O . ALA B 1 264 ? -16.953 10.68 18.312 1 98.69 264 ALA B O 1
ATOM 4583 N N . GLU B 1 265 ? -15.133 9.438 17.969 1 98.56 265 GLU B N 1
ATOM 4584 C CA . GLU B 1 265 ? -14.234 10.586 17.969 1 98.56 265 GLU B CA 1
ATOM 4585 C C . GLU B 1 265 ? -14.477 11.484 16.766 1 98.56 265 GLU B C 1
ATOM 4587 O O . GLU B 1 265 ? -14.375 12.711 16.859 1 98.56 265 GLU B O 1
ATOM 4592 N N . SER B 1 266 ? -14.812 10.898 15.641 1 98.56 266 SER B N 1
ATOM 4593 C CA . SER B 1 266 ? -15.047 11.656 14.422 1 98.56 266 SER B CA 1
ATOM 4594 C C . SER B 1 266 ? -16.281 12.539 14.547 1 98.56 266 SER B C 1
ATOM 4596 O O . SER B 1 266 ? -16.406 13.547 13.852 1 98.56 266 SER B O 1
ATOM 4598 N N . GLU B 1 267 ? -17.141 12.156 15.477 1 98.12 267 GLU B N 1
ATOM 4599 C CA . GLU B 1 267 ? -18.406 12.883 15.625 1 98.12 267 GLU B CA 1
ATOM 4600 C C . GLU B 1 267 ? -18.375 13.797 16.844 1 98.12 267 GLU B C 1
ATOM 4602 O O . GLU B 1 267 ? -19.328 14.547 17.094 1 98.12 267 GLU B O 1
ATOM 4607 N N . THR B 1 268 ? -17.266 13.82 17.609 1 97.75 268 THR B N 1
ATOM 4608 C CA . THR B 1 268 ? -17.172 14.633 18.828 1 97.75 268 THR B CA 1
ATOM 4609 C C . THR B 1 268 ? -15.875 15.422 18.844 1 97.75 268 THR B C 1
ATOM 4611 O O . THR B 1 268 ? -15.742 16.438 18.141 1 97.75 268 THR B O 1
ATOM 4614 N N . ASN B 1 269 ? -14.805 14.859 19.453 1 97.12 269 ASN B N 1
ATOM 4615 C CA . ASN B 1 269 ? -13.586 15.609 19.75 1 97.12 269 ASN B CA 1
ATOM 4616 C C . ASN B 1 269 ? -12.828 15.969 18.484 1 97.12 269 ASN B C 1
ATOM 4618 O O . ASN B 1 269 ? -12.055 16.938 18.469 1 97.12 269 ASN B O 1
ATOM 4622 N N . LEU B 1 270 ? -13.008 15.172 17.438 1 98.44 270 LEU B N 1
ATOM 4623 C CA . LEU B 1 270 ? -12.242 15.398 16.219 1 98.44 270 LEU B CA 1
ATOM 4624 C C . LEU B 1 270 ? -13.164 15.695 15.039 1 98.44 270 LEU B C 1
ATOM 4626 O O . LEU B 1 270 ? -12.812 15.422 13.883 1 98.44 270 LEU B O 1
ATOM 4630 N N . LYS B 1 271 ? -14.383 16.219 15.414 1 97.56 271 LYS B N 1
ATOM 4631 C CA . LYS B 1 271 ? -15.328 16.594 14.367 1 97.56 271 LYS B CA 1
ATOM 4632 C C . LYS B 1 271 ? -14.734 17.641 13.438 1 97.56 271 LYS B C 1
ATOM 4634 O O . LYS B 1 271 ? -14.172 18.641 13.891 1 97.56 271 LYS B O 1
ATOM 4639 N N . GLY B 1 272 ? -14.828 17.359 12.172 1 95.31 272 GLY B N 1
ATOM 4640 C CA . GLY B 1 272 ? -14.297 18.281 11.188 1 95.31 272 GLY B CA 1
ATOM 4641 C C . GLY B 1 272 ? -12.867 17.984 10.789 1 95.31 272 GLY B C 1
ATOM 4642 O O . GLY B 1 272 ? -12.375 18.5 9.781 1 95.31 272 GLY B O 1
ATOM 4643 N N . ILE B 1 273 ? -12.188 17.125 11.531 1 97.88 273 ILE B N 1
ATOM 4644 C CA . ILE B 1 273 ? -10.812 16.719 11.266 1 97.88 273 ILE B CA 1
ATOM 4645 C C . ILE B 1 273 ? -10.766 15.258 10.859 1 97.88 273 ILE B C 1
ATOM 4647 O O . ILE B 1 273 ? -10.203 14.906 9.812 1 97.88 273 ILE B O 1
ATOM 4651 N N . LEU B 1 274 ? -11.359 14.438 11.695 1 98.56 274 LEU B N 1
ATOM 4652 C CA . LEU B 1 274 ? -11.453 13 11.477 1 98.56 274 LEU B CA 1
ATOM 4653 C C . LEU B 1 274 ? -12.836 12.617 10.953 1 98.56 274 LEU B C 1
ATOM 4655 O O . LEU B 1 274 ? -13.852 13.109 11.461 1 98.56 274 LEU B O 1
ATOM 4659 N N . GLY B 1 275 ? -12.852 11.898 9.875 1 98.5 275 GLY B N 1
ATOM 4660 C CA . GLY B 1 275 ? -14.102 11.398 9.328 1 98.5 275 GLY B CA 1
ATOM 4661 C C . GLY B 1 275 ? -14.227 9.883 9.414 1 98.5 275 GLY B C 1
ATOM 4662 O O . GLY B 1 275 ? -13.242 9.195 9.695 1 98.5 275 GLY B O 1
ATOM 4663 N N . TYR B 1 276 ? -15.414 9.422 9.18 1 98.5 276 TYR B N 1
ATOM 4664 C CA . TYR B 1 276 ? -15.766 8.008 9.195 1 98.5 276 TYR B CA 1
ATOM 4665 C C . TYR B 1 276 ? -16.703 7.672 8.039 1 98.5 276 TYR B C 1
ATOM 4667 O O . TYR B 1 276 ? -17.75 8.305 7.879 1 98.5 276 TYR B O 1
ATOM 4675 N N . VAL B 1 277 ? -16.312 6.695 7.215 1 96.75 277 VAL B N 1
ATOM 4676 C CA . VAL B 1 277 ? -17.188 6.301 6.117 1 96.75 277 VAL B CA 1
ATOM 4677 C C . VAL B 1 277 ? -17.328 4.781 6.082 1 96.75 277 VAL B C 1
ATOM 4679 O O . VAL B 1 277 ? -16.375 4.059 6.371 1 96.75 277 VAL B O 1
ATOM 4682 N N . GLU B 1 278 ? -18.516 4.297 5.637 1 94.31 278 GLU B N 1
ATOM 4683 C CA . GLU B 1 278 ? -18.781 2.871 5.461 1 94.31 278 GLU B CA 1
ATOM 4684 C C . GLU B 1 278 ? -19.266 2.572 4.047 1 94.31 278 GLU B C 1
ATOM 4686 O O . GLU B 1 278 ? -19.656 1.443 3.744 1 94.31 278 GLU B O 1
ATOM 4691 N N . GLU B 1 279 ? -19.281 3.568 3.26 1 90.94 279 GLU B N 1
ATOM 4692 C CA . GLU B 1 279 ? -19.641 3.383 1.859 1 90.94 279 GLU B CA 1
ATOM 4693 C C . GLU B 1 279 ? -18.469 2.855 1.047 1 90.94 279 GLU B C 1
ATOM 4695 O O . GLU B 1 279 ? -17.312 2.971 1.469 1 90.94 279 GLU B O 1
ATOM 4700 N N . ASP B 1 280 ? -18.781 2.311 -0.106 1 90.88 280 ASP B N 1
ATOM 4701 C CA . ASP B 1 280 ? -17.766 1.788 -1.013 1 90.88 280 ASP B CA 1
ATOM 4702 C C . ASP B 1 280 ? -17.188 2.896 -1.894 1 90.88 280 ASP B C 1
ATOM 4704 O O . ASP B 1 280 ? -17.453 2.932 -3.1 1 90.88 280 ASP B O 1
ATOM 4708 N N . LEU B 1 281 ? -16.344 3.688 -1.277 1 91.62 281 LEU B N 1
ATOM 4709 C CA . LEU B 1 281 ? -15.828 4.871 -1.952 1 91.62 281 LEU B CA 1
ATOM 4710 C C . LEU B 1 281 ? -14.414 4.625 -2.459 1 91.62 281 LEU B C 1
ATOM 4712 O O . LEU B 1 281 ? -13.766 3.652 -2.062 1 91.62 281 LEU B O 1
ATOM 4716 N N . VAL B 1 282 ? -14.039 5.434 -3.4 1 93.94 282 VAL B N 1
ATOM 4717 C CA . VAL B 1 282 ? -12.695 5.398 -3.973 1 93.94 282 VAL B CA 1
ATOM 4718 C C . VAL B 1 282 ? -12.062 6.785 -3.881 1 93.94 282 VAL B C 1
ATOM 4720 O O . VAL B 1 282 ? -12.656 7.715 -3.332 1 93.94 282 VAL B O 1
ATOM 4723 N N . SER B 1 283 ? -10.828 6.945 -4.324 1 94.44 283 SER B N 1
ATOM 4724 C CA . SER B 1 283 ? -10.023 8.141 -4.074 1 94.44 283 SER B CA 1
ATOM 4725 C C . SER B 1 283 ? -10.734 9.398 -4.566 1 94.44 283 SER B C 1
ATOM 4727 O O . SER B 1 283 ? -10.781 10.398 -3.854 1 94.44 283 SER B O 1
ATOM 4729 N N . THR B 1 284 ? -11.352 9.375 -5.73 1 88.12 284 THR B N 1
ATOM 4730 C CA . THR B 1 284 ? -11.906 10.586 -6.32 1 88.12 284 THR B CA 1
ATOM 4731 C C . THR B 1 284 ? -13.117 11.07 -5.523 1 88.12 284 THR B C 1
ATOM 4733 O O . THR B 1 284 ? -13.523 12.227 -5.645 1 88.12 284 THR B O 1
ATOM 4736 N N . ASP B 1 285 ? -13.703 10.234 -4.742 1 91.69 285 ASP B N 1
ATOM 4737 C CA . ASP B 1 285 ? -14.867 10.609 -3.955 1 91.69 285 ASP B CA 1
ATOM 4738 C C . ASP B 1 285 ? -14.484 11.555 -2.816 1 91.69 285 ASP B C 1
ATOM 4740 O O . ASP B 1 285 ? -15.352 12.18 -2.201 1 91.69 285 ASP B O 1
ATOM 4744 N N . PHE B 1 286 ? -13.227 11.656 -2.559 1 92.94 286 PHE B N 1
ATOM 4745 C CA . PHE B 1 286 ? -12.781 12.438 -1.406 1 92.94 286 PHE B CA 1
ATOM 4746 C C . PHE B 1 286 ? -12.141 13.75 -1.851 1 92.94 286 PHE B C 1
ATOM 4748 O O . PHE B 1 286 ? -11.648 14.516 -1.022 1 92.94 286 PHE B O 1
ATOM 4755 N N . VAL B 1 287 ? -12.125 13.977 -3.156 1 86.19 287 VAL B N 1
ATOM 4756 C CA . VAL B 1 287 ? -11.617 15.25 -3.652 1 86.19 287 VAL B CA 1
ATOM 4757 C C . VAL B 1 287 ? -12.453 16.391 -3.086 1 86.19 287 VAL B C 1
ATOM 4759 O O . VAL B 1 287 ? -13.68 16.375 -3.16 1 86.19 287 VAL B O 1
ATOM 4762 N N . GLY B 1 288 ? -11.82 17.312 -2.453 1 84.06 288 GLY B N 1
ATOM 4763 C CA . GLY B 1 288 ? -12.516 18.469 -1.922 1 84.06 288 GLY B CA 1
ATOM 4764 C C . GLY B 1 288 ? -13.031 18.25 -0.509 1 84.06 288 GLY B C 1
ATOM 4765 O O . GLY B 1 288 ? -13.695 19.125 0.051 1 84.06 288 GLY B O 1
ATOM 4766 N N . ASP B 1 289 ? -12.734 17.094 0.078 1 90.44 289 ASP B N 1
ATOM 4767 C CA . ASP B 1 289 ? -13.164 16.844 1.451 1 90.44 289 ASP B CA 1
ATOM 4768 C C . ASP B 1 289 ? -12.367 17.703 2.438 1 90.44 289 ASP B C 1
ATOM 4770 O O . ASP B 1 289 ? -11.141 17.719 2.396 1 90.44 289 ASP B O 1
ATOM 4774 N N . ASN B 1 290 ? -13.016 18.359 3.379 1 89 290 ASN B N 1
ATOM 4775 C CA . ASN B 1 290 ? -12.375 19.266 4.32 1 89 290 ASN B CA 1
ATOM 4776 C C . ASN B 1 290 ? -11.648 18.516 5.43 1 89 290 ASN B C 1
ATOM 4778 O O . ASN B 1 290 ? -10.781 19.062 6.102 1 89 290 ASN B O 1
ATOM 4782 N N . ARG B 1 291 ? -12.078 17.391 5.664 1 95.81 291 ARG B N 1
ATOM 4783 C CA . ARG B 1 291 ? -11.445 16.609 6.715 1 95.81 291 ARG B CA 1
ATOM 4784 C C . ARG B 1 291 ? -10.078 16.109 6.27 1 95.81 291 ARG B C 1
ATOM 4786 O O . ARG B 1 291 ? -9.891 15.719 5.113 1 95.81 291 ARG B O 1
ATOM 4793 N N . SER B 1 292 ? -9.102 16.047 7.168 1 96 292 SER B N 1
ATOM 4794 C CA . SER B 1 292 ? -7.734 15.703 6.797 1 96 292 SER B CA 1
ATOM 4795 C C . SER B 1 292 ? -7.461 14.219 7.031 1 96 292 SER B C 1
ATOM 4797 O O . SER B 1 292 ? -6.398 13.719 6.66 1 96 292 SER B O 1
ATOM 4799 N N . SER B 1 293 ? -8.352 13.508 7.656 1 98.44 293 SER B N 1
ATOM 4800 C CA . SER B 1 293 ? -8.266 12.07 7.891 1 98.44 293 SER B CA 1
ATOM 4801 C C . SER B 1 293 ? -9.641 11.422 7.82 1 98.44 293 SER B C 1
ATOM 4803 O O . SER B 1 293 ? -10.5 11.664 8.68 1 98.44 293 SER B O 1
ATOM 4805 N N . ILE B 1 294 ? -9.922 10.609 6.832 1 98.62 294 ILE B N 1
ATOM 4806 C CA . ILE B 1 294 ? -11.227 9.961 6.695 1 98.62 294 ILE B CA 1
ATOM 4807 C C . ILE B 1 294 ? -11.055 8.445 6.762 1 98.62 294 ILE B C 1
ATOM 4809 O O . ILE B 1 294 ? -10.633 7.82 5.785 1 98.62 294 ILE B O 1
ATOM 4813 N N . PHE B 1 295 ? -11.469 7.848 7.906 1 98.88 295 PHE B N 1
ATOM 4814 C CA . PHE B 1 295 ? -11.352 6.414 8.141 1 98.88 295 PHE B CA 1
ATOM 4815 C C . PHE B 1 295 ? -12.32 5.637 7.262 1 98.88 295 PHE B C 1
ATOM 4817 O O . PHE B 1 295 ? -13.523 5.895 7.277 1 98.88 295 PHE B O 1
ATOM 4824 N N . ASP B 1 296 ? -11.773 4.754 6.465 1 98.62 296 ASP B N 1
ATOM 4825 C CA . ASP B 1 296 ? -12.555 3.852 5.633 1 98.62 296 ASP B CA 1
ATOM 4826 C C . ASP B 1 296 ? -12.828 2.533 6.355 1 98.62 296 ASP B C 1
ATOM 4828 O O . ASP B 1 296 ? -12.008 1.613 6.305 1 98.62 296 ASP B O 1
ATOM 4832 N N . ALA B 1 297 ? -13.992 2.393 6.867 1 97.62 297 ALA B N 1
ATOM 4833 C CA . ALA B 1 297 ? -14.328 1.286 7.758 1 97.62 297 ALA B CA 1
ATOM 4834 C C . ALA B 1 297 ? -14.391 -0.034 6.992 1 97.62 297 ALA B C 1
ATOM 4836 O O . ALA B 1 297 ? -14.172 -1.103 7.57 1 97.62 297 ALA B O 1
ATOM 4837 N N . LYS B 1 298 ? -14.609 0.021 5.723 1 95.75 298 LYS B N 1
ATOM 4838 C CA . LYS B 1 298 ? -14.781 -1.208 4.953 1 95.75 298 LYS B CA 1
ATOM 4839 C C . LYS B 1 298 ? -13.469 -1.657 4.332 1 95.75 298 LYS B C 1
ATOM 4841 O O . LYS B 1 298 ? -13.336 -2.805 3.906 1 95.75 298 LYS B O 1
ATOM 4846 N N . ALA B 1 299 ? -12.57 -0.74 4.277 1 95.69 299 ALA B N 1
ATOM 4847 C CA . ALA B 1 299 ? -11.312 -1.079 3.609 1 95.69 299 ALA B CA 1
ATOM 4848 C C . ALA B 1 299 ? -10.336 -1.734 4.578 1 95.69 299 ALA B C 1
ATOM 4850 O O . ALA B 1 299 ? -9.523 -2.576 4.184 1 95.69 299 ALA B O 1
ATOM 4851 N N . GLY B 1 300 ? -10.328 -1.373 5.859 1 95.88 300 GLY B N 1
ATOM 4852 C CA . GLY B 1 300 ? -9.438 -1.968 6.844 1 95.88 300 GLY B CA 1
ATOM 4853 C C . GLY B 1 300 ? -9.734 -3.432 7.105 1 95.88 300 GLY B C 1
ATOM 4854 O O . GLY B 1 300 ? -10.805 -3.928 6.758 1 95.88 300 GLY B O 1
ATOM 4855 N N . ILE B 1 301 ? -8.727 -4.07 7.664 1 96.12 301 ILE B N 1
ATOM 4856 C CA . ILE B 1 301 ? -8.891 -5.484 7.977 1 96.12 301 ILE B CA 1
ATOM 4857 C C . ILE B 1 301 ? -8.148 -5.816 9.273 1 96.12 301 ILE B C 1
ATOM 4859 O O . ILE B 1 301 ? -7.203 -5.121 9.648 1 96.12 301 ILE B O 1
ATOM 4863 N N . ALA B 1 302 ? -8.695 -6.84 9.945 1 96.94 302 ALA B N 1
ATOM 4864 C CA . ALA B 1 302 ? -8.039 -7.359 11.141 1 96.94 302 ALA B CA 1
ATOM 4865 C C . ALA B 1 302 ? -7.656 -8.828 10.969 1 96.94 302 ALA B C 1
ATOM 4867 O O . ALA B 1 302 ? -8.469 -9.641 10.523 1 96.94 302 ALA B O 1
ATOM 4868 N N . LEU B 1 303 ? -6.398 -9.125 11.219 1 97.31 303 LEU B N 1
ATOM 4869 C CA . LEU B 1 303 ? -6.008 -10.531 11.297 1 97.31 303 LEU B CA 1
ATOM 4870 C C . LEU B 1 303 ? -6.5 -11.156 12.602 1 97.31 303 LEU B C 1
ATOM 4872 O O . LEU B 1 303 ? -6.941 -12.305 12.609 1 97.31 303 LEU B O 1
ATOM 4876 N N . ASN B 1 304 ? -6.363 -10.438 13.656 1 96.94 304 ASN B N 1
ATOM 4877 C CA . ASN B 1 304 ? -6.859 -10.766 14.992 1 96.94 304 ASN B CA 1
ATOM 4878 C C . ASN B 1 304 ? -7.102 -9.508 15.82 1 96.94 304 ASN B C 1
ATOM 4880 O O . ASN B 1 304 ? -7.07 -8.391 15.289 1 96.94 304 ASN B O 1
ATOM 4884 N N . ASP B 1 305 ? -7.332 -9.664 17.125 1 98 305 ASP B N 1
ATOM 4885 C CA . ASP B 1 305 ? -7.789 -8.555 17.969 1 98 305 ASP B CA 1
ATOM 4886 C C . ASP B 1 305 ? -6.621 -7.656 18.359 1 98 305 ASP B C 1
ATOM 4888 O O . ASP B 1 305 ? -6.82 -6.609 18.984 1 98 305 ASP B O 1
ATOM 4892 N N . ASN B 1 306 ? -5.359 -8 17.984 1 98.12 306 ASN B N 1
ATOM 4893 C CA . ASN B 1 306 ? -4.203 -7.195 18.359 1 98.12 306 ASN B CA 1
ATOM 4894 C C . ASN B 1 306 ? -3.469 -6.672 17.125 1 98.12 306 ASN B C 1
ATOM 4896 O O . ASN B 1 306 ? -2.59 -5.816 17.234 1 98.12 306 ASN B O 1
ATOM 4900 N N . PHE B 1 307 ? -3.797 -7.262 16 1 98.31 307 PHE B N 1
ATOM 4901 C CA . PHE B 1 307 ? -3.043 -6.977 14.781 1 98.31 307 PHE B CA 1
ATOM 4902 C C . PHE B 1 307 ? -3.979 -6.602 13.641 1 98.31 307 PHE B C 1
ATOM 4904 O O . PHE B 1 307 ? -4.574 -7.473 13.008 1 98.31 307 PHE B O 1
ATOM 4911 N N . VAL B 1 308 ? -4.031 -5.227 13.344 1 98.25 308 VAL B N 1
ATOM 4912 C CA . VAL B 1 308 ? -5.078 -4.723 12.461 1 98.25 308 VAL B CA 1
ATOM 4913 C C . VAL B 1 308 ? -4.48 -3.74 11.461 1 98.25 308 VAL B C 1
ATOM 4915 O O . VAL B 1 308 ? -3.402 -3.188 11.688 1 98.25 308 VAL B O 1
ATOM 4918 N N . LYS B 1 309 ? -5.109 -3.668 10.336 1 98.44 309 LYS B N 1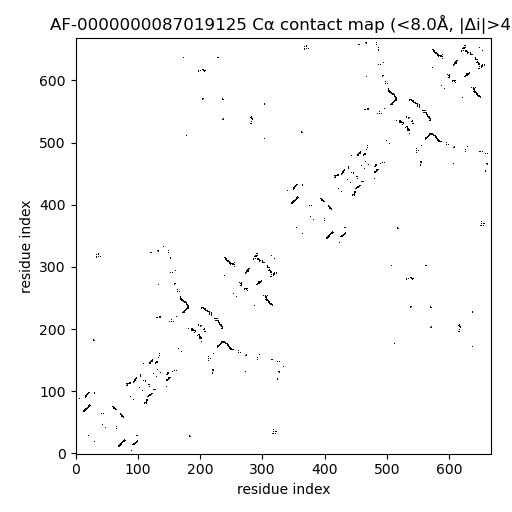
ATOM 4919 C CA . LYS B 1 309 ? -4.82 -2.688 9.297 1 98.44 309 LYS B CA 1
ATOM 4920 C C . LYS B 1 309 ? -5.91 -1.623 9.227 1 98.44 309 LYS B C 1
ATOM 4922 O O . LYS B 1 309 ? -7.094 -1.947 9.086 1 98.44 309 LYS B O 1
ATOM 4927 N N . LEU B 1 310 ? -5.508 -0.397 9.367 1 98.69 310 LEU B N 1
ATOM 4928 C CA . LEU B 1 310 ? -6.426 0.734 9.32 1 98.69 310 LEU B CA 1
ATOM 4929 C C . LEU B 1 310 ? -6.184 1.58 8.07 1 98.69 310 LEU B C 1
ATOM 4931 O O . LEU B 1 310 ? -5.039 1.866 7.727 1 98.69 310 LEU B O 1
ATOM 4935 N N . VAL B 1 311 ? -7.309 1.992 7.398 1 98.69 311 VAL B N 1
ATOM 4936 C CA . VAL B 1 311 ? -7.219 2.715 6.133 1 98.69 311 VAL B CA 1
ATOM 4937 C C . VAL B 1 311 ? -7.906 4.07 6.262 1 98.69 311 VAL B C 1
ATOM 4939 O O . VAL B 1 311 ? -9.047 4.152 6.715 1 98.69 311 VAL B O 1
ATOM 4942 N N . ALA B 1 312 ? -7.168 5.098 5.844 1 98.81 312 ALA B N 1
ATOM 4943 C CA . ALA B 1 312 ? -7.738 6.441 5.922 1 98.81 312 ALA B CA 1
ATOM 4944 C C . ALA B 1 312 ? -7.371 7.266 4.695 1 98.81 312 ALA B C 1
ATOM 4946 O O . ALA B 1 312 ? -6.215 7.273 4.266 1 98.81 312 ALA B O 1
ATOM 4947 N N . TRP B 1 313 ? -8.336 7.992 4.176 1 98.44 313 TRP B N 1
ATOM 4948 C CA . TRP B 1 313 ? -8.18 8.828 2.992 1 98.44 313 TRP B CA 1
ATOM 4949 C C . TRP B 1 313 ? -7.859 10.266 3.383 1 98.44 313 TRP B C 1
ATOM 4951 O O . TRP B 1 313 ? -8.219 10.719 4.477 1 98.44 313 TRP B O 1
ATOM 4961 N N . TYR B 1 314 ? -7.223 10.969 2.486 1 96.25 314 TYR B N 1
ATOM 4962 C CA . TYR B 1 314 ? -7.051 12.398 2.68 1 96.25 314 TYR B CA 1
ATOM 4963 C C . TYR B 1 314 ? -6.828 13.109 1.349 1 96.25 314 TYR B C 1
ATOM 4965 O O . TYR B 1 314 ? -6.168 12.57 0.457 1 96.25 314 TYR B O 1
ATOM 4973 N N . ASP B 1 315 ? -7.441 14.211 1.236 1 90.81 315 ASP B N 1
ATOM 4974 C CA . ASP B 1 315 ? -7.164 15.156 0.16 1 90.81 315 ASP B CA 1
ATOM 4975 C C . ASP B 1 315 ? -5.883 15.945 0.434 1 90.81 315 ASP B C 1
ATOM 4977 O O . ASP B 1 315 ? -5.793 16.672 1.427 1 90.81 315 ASP B O 1
ATOM 4981 N N . ASN B 1 316 ? -4.961 15.789 -0.423 1 86.12 316 ASN B N 1
ATOM 4982 C CA . ASN B 1 316 ? -3.637 16.375 -0.239 1 86.12 316 ASN B CA 1
ATOM 4983 C C . ASN B 1 316 ? -3.678 17.891 -0.336 1 86.12 316 ASN B C 1
ATOM 4985 O O . ASN B 1 316 ? -2.725 18.578 0.051 1 86.12 316 ASN B O 1
ATOM 4989 N N . GLU B 1 317 ? -4.758 18.406 -0.778 1 76.81 317 GLU B N 1
ATOM 4990 C CA . GLU B 1 317 ? -4.824 19.828 -1.045 1 76.81 317 GLU B CA 1
ATOM 4991 C C . GLU B 1 317 ? -5.887 20.5 -0.177 1 76.81 317 GLU B C 1
ATOM 4993 O O . GLU B 1 317 ? -5.559 21.219 0.772 1 76.81 317 GLU B O 1
ATOM 4998 N N . TRP B 1 318 ? -7.062 20.031 -0.327 1 79 318 TRP B N 1
ATOM 4999 C CA . TRP B 1 318 ? -8.164 20.703 0.347 1 79 318 TRP B CA 1
ATOM 5000 C C . TRP B 1 318 ? -8.133 20.438 1.848 1 79 318 TRP B C 1
ATOM 5002 O O . TRP B 1 318 ? -8.18 21.359 2.654 1 79 318 TRP B O 1
ATOM 5012 N N . GLY B 1 319 ? -8.125 19.203 2.154 1 84.31 319 GLY B N 1
ATOM 5013 C CA . GLY B 1 319 ? -8.07 18.844 3.561 1 84.31 319 GLY B CA 1
ATOM 5014 C C . GLY B 1 319 ? -6.867 19.406 4.281 1 84.31 319 GLY B C 1
ATOM 5015 O O . GLY B 1 319 ? -6.992 19.938 5.391 1 84.31 319 GLY B O 1
ATOM 5016 N N . TYR B 1 320 ? -5.801 19.438 3.578 1 90.38 320 TYR B N 1
ATOM 5017 C CA . TYR B 1 320 ? -4.57 19.953 4.164 1 90.38 320 TYR B CA 1
ATOM 5018 C C . TYR B 1 320 ? -4.648 21.453 4.355 1 90.38 320 TYR B C 1
ATOM 5020 O O . TYR B 1 320 ? -4.281 21.984 5.41 1 90.38 320 TYR B O 1
ATOM 5028 N N . SER B 1 321 ? -5.113 22.125 3.379 1 81.19 321 SER B N 1
ATOM 5029 C CA . SER B 1 321 ? -5.238 23.578 3.453 1 81.19 321 SER B CA 1
ATOM 5030 C C . SER B 1 321 ? -6.184 24 4.574 1 81.19 321 SER B C 1
ATOM 5032 O O . SER B 1 321 ? -5.957 25.016 5.242 1 81.19 321 SER B O 1
ATOM 5034 N N . SER B 1 322 ? -7.148 23.219 4.754 1 85.44 322 SER B N 1
ATOM 5035 C CA . SER B 1 322 ? -8.07 23.484 5.848 1 85.44 322 SER B CA 1
ATOM 5036 C C . SER B 1 322 ? -7.367 23.406 7.199 1 85.44 322 SER B C 1
ATOM 5038 O O . SER B 1 322 ? -7.645 24.219 8.094 1 85.44 322 SER B O 1
ATOM 5040 N N . ARG B 1 323 ? -6.461 22.484 7.301 1 92.75 323 ARG B N 1
ATOM 5041 C CA . ARG B 1 323 ? -5.711 22.344 8.547 1 92.75 323 ARG B CA 1
ATOM 5042 C C . ARG B 1 323 ? -4.754 23.516 8.75 1 92.75 323 ARG B C 1
ATOM 5044 O O . ARG B 1 323 ? -4.516 23.953 9.875 1 92.75 323 ARG B O 1
ATOM 5051 N N . VAL B 1 324 ? -4.16 24.016 7.652 1 88.12 324 VAL B N 1
ATOM 5052 C CA . VAL B 1 324 ? -3.287 25.172 7.75 1 88.12 324 VAL B CA 1
ATOM 5053 C C . VAL B 1 324 ? -4.074 26.375 8.289 1 88.12 324 VAL B C 1
ATOM 5055 O O . VAL B 1 324 ? -3.625 27.047 9.211 1 88.12 324 VAL B O 1
ATOM 5058 N N . ILE B 1 325 ? -5.254 26.531 7.797 1 84.19 325 ILE B N 1
ATOM 5059 C CA . ILE B 1 325 ? -6.105 27.641 8.211 1 84.19 325 ILE B CA 1
ATOM 5060 C C . ILE B 1 325 ? -6.523 27.453 9.664 1 84.19 325 ILE B C 1
ATOM 5062 O O . ILE B 1 325 ? -6.496 28.406 10.453 1 84.19 325 ILE B O 1
ATOM 5066 N N . ASP B 1 326 ? -6.863 26.266 10 1 90.12 326 ASP B N 1
ATOM 5067 C CA . ASP B 1 326 ? -7.254 25.984 11.375 1 90.12 326 ASP B CA 1
ATOM 5068 C C . ASP B 1 326 ? -6.117 26.281 12.344 1 90.12 326 ASP B C 1
ATOM 5070 O O . ASP B 1 326 ? -6.355 26.797 13.445 1 90.12 326 ASP B O 1
ATOM 5074 N N . LEU B 1 327 ? -4.918 25.938 11.914 1 92.81 327 LEU B N 1
ATOM 5075 C CA . LEU B 1 327 ? -3.77 26.219 12.773 1 92.81 327 LEU B CA 1
ATOM 5076 C C . LEU B 1 327 ? -3.566 27.719 12.953 1 92.81 327 LEU B C 1
ATOM 5078 O O . LEU B 1 327 ? -3.328 28.188 14.07 1 92.81 327 LEU B O 1
ATOM 5082 N N . ILE B 1 328 ? -3.703 28.453 11.883 1 87.31 328 ILE B N 1
ATOM 5083 C CA . ILE B 1 328 ? -3.539 29.891 11.938 1 87.31 328 ILE B CA 1
ATOM 5084 C C . ILE B 1 328 ? -4.613 30.5 12.836 1 87.31 328 ILE B C 1
ATOM 5086 O O . ILE B 1 328 ? -4.324 31.375 13.656 1 87.31 328 ILE B O 1
ATOM 5090 N N . ARG B 1 329 ? -5.816 30 12.672 1 86.44 329 ARG B N 1
ATOM 5091 C CA . ARG B 1 329 ? -6.906 30.469 13.516 1 86.44 329 ARG B CA 1
ATOM 5092 C C . ARG B 1 329 ? -6.621 30.219 14.984 1 86.44 329 ARG B C 1
ATOM 5094 O O . ARG B 1 329 ? -6.875 31.062 15.836 1 86.44 329 ARG B O 1
ATOM 5101 N N . HIS B 1 330 ? -6.105 29.078 15.234 1 92.88 330 HIS B N 1
ATOM 5102 C CA . HIS B 1 330 ? -5.75 28.75 16.609 1 92.88 330 HIS B CA 1
ATOM 5103 C C . HIS B 1 330 ? -4.633 29.641 17.125 1 92.88 330 HIS B C 1
ATOM 5105 O O . HIS B 1 330 ? -4.711 30.172 18.234 1 92.88 330 HIS B O 1
ATOM 5111 N N . MET B 1 331 ? -3.619 29.828 16.344 1 91.94 331 MET B N 1
ATOM 5112 C CA . MET B 1 331 ? -2.502 30.688 16.719 1 91.94 331 MET B CA 1
ATOM 5113 C C . MET B 1 331 ? -2.986 32.094 17.031 1 91.94 331 MET B C 1
ATOM 5115 O O . MET B 1 331 ? -2.531 32.719 18 1 91.94 331 MET B O 1
ATOM 5119 N N . ALA B 1 332 ? -3.93 32.562 16.25 1 88.25 332 ALA B N 1
ATOM 5120 C CA . ALA B 1 332 ? -4.461 33.938 16.422 1 88.25 332 ALA B CA 1
ATOM 5121 C C . ALA B 1 332 ? -5.297 34.031 17.688 1 88.25 332 ALA B C 1
ATOM 5123 O O . ALA B 1 332 ? -5.426 35.125 18.266 1 88.25 332 ALA B O 1
ATOM 5124 N N . SER B 1 333 ? -5.812 32.969 18.031 1 90.62 333 SER B N 1
ATOM 5125 C CA . SER B 1 333 ? -6.703 32.938 19.188 1 90.62 333 SER B CA 1
ATOM 5126 C C . SER B 1 333 ? -5.918 32.906 20.484 1 90.62 333 SER B C 1
ATOM 5128 O O . SER B 1 333 ? -6.453 33.188 21.562 1 90.62 333 SER B O 1
ATOM 5130 N N . VAL B 1 334 ? -4.742 32.531 20.484 1 91.62 334 VAL B N 1
ATOM 5131 C CA . VAL B 1 334 ? -3.896 32.406 21.672 1 91.62 334 VAL B CA 1
ATOM 5132 C C . VAL B 1 334 ? -3.086 33.688 21.875 1 91.62 334 VAL B C 1
ATOM 5134 O O . VAL B 1 334 ? -2.525 34.219 20.922 1 91.62 334 VAL B O 1
#

InterPro domains:
  IPR020828 Glyceraldehyde 3-phosphate dehydrogenase, NAD(P) binding domain [SM00846] (36-152)
  IPR020829 Glyceraldehyde 3-phosphate dehydrogenase, catalytic domain [PF02800] (157-314)
  IPR020831 Glyceraldehyde/Erythrose phosphate dehydrogenase family [PR00078] (111-124)
  IPR020831 Glyceraldehyde/Erythrose phosphate dehydrogenase family [PR00078] (146-164)
  IPR020831 Glyceraldehyde/Erythrose phosphate dehydrogenase family [PR00078] (173-189)
  IPR020831 Glyceraldehyde/Erythrose phosphate dehydrogenase family [PR00078] (230-247)
  IPR020831 Glyceraldehyde/Erythrose phosphate dehydrogenase family [PR00078] (270-285)
  IPR020831 Glyceraldehyde/Erythrose phosphate dehydrogenase family [PTHR10836] (79-333)
  IPR036291 NAD(P)-binding domain superfamily [SSF51735] (78-168)

Secondary structure (DSSP, 8-state):
-----------TTEEEEEEE----S--HHHHHHHHHHHHHHHHHHS--HHHHHHHHH-SS--EEE-SSSEEEEEEE---SSGGGS-HHHHT-SEEEE-SSS--SHHHHTHHHHTT-SEEEESS--SSSPB--TTTTGGG--TT--EEE---HHHHHHHHHHHHHHHHH-EEEEEEEEEE---TTSBSSS---SS-TGGGSBGGG--EEEE--HHHHHHHHSGGGTTTEEEEEEE-S--SEEEEEEEEEESS---HHHHHHHHHHHHHTTTTTTEEEE-S---GGGGTT-S-SEEEETTT-EESSSSEEEEEEEEETTHHHHHHHHHHHHHHHH-/-----------TTEEEEEEE----S--HHHHHHHHHHHHHHHHHHS--HHHHHHHHH-SS--EEE-SSSEEEEEEE---SSGGGS-HHHHT-SEEEE-SSS--SHHHHTHHHHTT-SEEEESS--SSS-B--TTTTGGG--TT--EEE---HHHHHHHHHHHHHHHHH-EEEEEEEEEE---TTSBSSS---SS-TGGGSBGGG--EEEE--HHHHHHHHSGGGTTTEEEEEEE-S--SEEEEEEEEEESS---HHHHHHHHHHHHTTTTTTTEEEE-S---GGGGTT-S-SEEEETTT-EESSSSEEEEEEEEETTHHHHHHHHHHHHHHHH-